Protein AF-A0A7S0SDY4-F1 (afdb_monomer_lite)

pLDDT: mean 87.52, std 12.76, range [27.95, 98.25]

Sequence (728 aa):
MPPPEVAQFAERPQSPGISLSPNRDQLLYNMRPPPYPFVSELARPELKLAGLRIDVTQNSRSRMSGNTGMALGPFPTTEEEINTWQNFMGIPEGASLNFLSWSNDGGSIAFTVRFAGPSVADADRAAPELWIADAVTRECRPLLPGRGLNTLFENYSWLDDDTIVVCVIPSGREEAPTRPPTPRGPRVQSNGGGNVAQARTYADLLKDSHDADLFEHFGASEFVTVNVKTGEVAPFAPAAAGTAEMHTRCDPSPDGQFIIMEALERPFSYAVPCGRFPKRVWVVNRAGETVRDVCSLPLADAIPIVNNSCRAGPRGVAWRPDRPAELYWTEAQDGGDPRVAAEPRDIVFTADLHAGALEGGSAAAGVPTFHTNLRFGGVSWGADGLGLLYESWYKTRTIKAYVVDTFGRADRPPRLLYDRNYEDSYDDPGSPLSRRMSDGTYRLAQVTGPLPKDGWVPAKAARGAPVVAGEEGNEAEKRETPGPVEWETGVTLILEGDGASDTGDRPFVDLLNLDTGATRRLWQCPGLGALERPGSIISDAGGAPITLDTLKILLSRETPSENPQYYSLELSGGGGELTPRRISDFPHPHPSLVDPPKEIIRYKRADGVDLNATLYLPPGYDLARDGPLPTLVWAYPREFNSAEAAGQLRDSPNRFTSISPMSPLVWLSRGYAVLEGPALPIIGNAAAGVEPNDSYVEQLVAGARAAVAAVVAKGVTDPRRGGVGGAS

Structure (mmCIF, N/CA/C/O backbone):
data_AF-A0A7S0SDY4-F1
#
_entry.id   AF-A0A7S0SDY4-F1
#
loop_
_atom_site.group_PDB
_atom_site.id
_atom_site.type_symbol
_atom_site.label_atom_id
_atom_site.label_alt_id
_atom_site.label_comp_id
_atom_site.label_asym_id
_atom_site.label_entity_id
_atom_site.label_seq_id
_atom_site.pdbx_PDB_ins_code
_atom_site.Cartn_x
_atom_site.Cartn_y
_atom_site.Cartn_z
_atom_site.occupancy
_atom_site.B_iso_or_equiv
_atom_site.auth_seq_id
_atom_site.auth_comp_id
_atom_site.auth_asym_id
_atom_site.auth_atom_id
_atom_site.pdbx_PDB_model_num
ATOM 1 N N . MET A 1 1 ? 33.285 -0.164 16.212 1.00 60.47 1 MET A N 1
ATOM 2 C CA . MET A 1 1 ? 32.531 0.809 15.396 1.00 60.47 1 MET A CA 1
ATOM 3 C C . MET A 1 1 ? 32.916 0.589 13.944 1.00 60.47 1 MET A C 1
ATOM 5 O O . MET A 1 1 ? 34.102 0.359 13.710 1.00 60.47 1 MET A O 1
ATOM 9 N N . PRO A 1 2 ? 31.968 0.576 12.995 1.00 69.19 2 PRO A N 1
ATOM 10 C CA . PRO A 1 2 ? 32.324 0.591 11.583 1.00 69.19 2 PRO A CA 1
ATOM 11 C C . PRO A 1 2 ? 33.150 1.854 11.273 1.00 69.19 2 PRO A C 1
ATOM 13 O O . PRO A 1 2 ? 32.940 2.885 11.914 1.00 69.19 2 PRO A O 1
ATOM 16 N N . PRO A 1 3 ? 34.098 1.786 10.327 1.00 79.25 3 PRO A N 1
ATOM 17 C CA . PRO A 1 3 ? 34.766 2.963 9.786 1.00 79.25 3 PRO A CA 1
ATOM 18 C C . PRO A 1 3 ? 33.783 4.084 9.390 1.00 79.25 3 PRO A C 1
ATOM 20 O O . PRO A 1 3 ? 32.685 3.762 8.912 1.00 79.25 3 PRO A O 1
ATOM 23 N N . PRO A 1 4 ? 34.141 5.373 9.580 1.00 79.62 4 PRO A N 1
ATOM 24 C CA . PRO A 1 4 ? 33.235 6.510 9.377 1.00 79.62 4 PRO A CA 1
ATOM 25 C C . PRO A 1 4 ? 32.548 6.530 8.008 1.00 79.62 4 PRO A C 1
ATOM 27 O O . PRO A 1 4 ? 31.361 6.841 7.911 1.00 79.62 4 PRO A O 1
ATOM 30 N N . GLU A 1 5 ? 33.259 6.114 6.958 1.00 77.12 5 GLU A N 1
ATOM 31 C CA . GLU A 1 5 ? 32.751 6.064 5.589 1.00 77.12 5 GLU A CA 1
ATOM 32 C C . GLU A 1 5 ? 31.628 5.036 5.380 1.00 77.12 5 GLU A C 1
ATOM 34 O O . GLU A 1 5 ? 30.921 5.111 4.378 1.00 77.12 5 GLU A O 1
ATOM 39 N N . VAL A 1 6 ? 31.430 4.106 6.321 1.00 78.69 6 VAL A N 1
ATOM 40 C CA . VAL A 1 6 ? 30.299 3.163 6.348 1.00 78.69 6 VAL A CA 1
ATOM 41 C C . VAL A 1 6 ? 29.269 3.543 7.415 1.00 78.69 6 VAL A C 1
ATOM 43 O O . VAL A 1 6 ? 28.071 3.402 7.173 1.00 78.69 6 VAL A O 1
ATOM 46 N N . ALA A 1 7 ? 29.705 4.063 8.569 1.00 80.12 7 ALA A N 1
ATOM 47 C CA . ALA A 1 7 ? 28.818 4.486 9.661 1.00 80.12 7 ALA A CA 1
ATOM 48 C C . ALA A 1 7 ? 27.768 5.516 9.202 1.00 80.12 7 ALA A C 1
ATOM 50 O O . ALA A 1 7 ? 26.595 5.420 9.564 1.00 80.12 7 ALA A O 1
ATOM 51 N N . GLN A 1 8 ? 28.164 6.432 8.310 1.00 78.88 8 GLN A N 1
ATOM 52 C CA . GLN A 1 8 ? 27.276 7.449 7.741 1.00 78.88 8 GLN A CA 1
ATOM 53 C C . GLN A 1 8 ? 26.000 6.879 7.093 1.00 78.88 8 GLN A C 1
ATOM 55 O O . GLN A 1 8 ? 24.968 7.541 7.114 1.00 78.88 8 GLN A O 1
ATOM 60 N N . PHE A 1 9 ? 26.015 5.651 6.554 1.00 79.06 9 PHE A N 1
ATOM 61 C CA . PHE A 1 9 ? 24.821 5.054 5.937 1.00 79.06 9 PHE A CA 1
ATOM 62 C C . PHE A 1 9 ? 23.781 4.606 6.960 1.00 79.06 9 PHE A C 1
ATOM 64 O O . PHE A 1 9 ? 22.606 4.522 6.611 1.00 79.06 9 PHE A O 1
ATOM 71 N N . ALA A 1 10 ? 24.203 4.338 8.197 1.00 78.38 10 ALA A N 1
ATOM 72 C CA . ALA A 1 10 ? 23.368 3.850 9.288 1.00 78.38 10 ALA A CA 1
ATOM 73 C C . ALA A 1 10 ? 22.781 4.970 10.159 1.00 78.38 10 ALA A C 1
ATOM 75 O O . ALA A 1 10 ? 21.674 4.817 10.667 1.00 78.38 10 ALA A O 1
ATOM 76 N N . GLU A 1 11 ? 23.510 6.074 10.335 1.00 77.56 11 GLU A N 1
ATOM 77 C CA . GLU A 1 11 ? 23.215 7.089 11.365 1.00 77.56 11 GLU A CA 1
ATOM 78 C C . GLU A 1 11 ? 22.563 8.366 10.815 1.00 77.56 11 GLU A C 1
ATOM 80 O O . GLU A 1 11 ? 22.058 9.192 11.573 1.00 77.56 11 GLU A O 1
ATOM 85 N N . ARG A 1 12 ? 22.570 8.545 9.495 1.00 76.06 12 ARG A N 1
ATOM 86 C CA . ARG A 1 12 ? 22.095 9.768 8.841 1.00 76.06 12 ARG A CA 1
ATOM 87 C C . ARG A 1 12 ? 20.591 10.036 9.023 1.00 76.06 12 ARG A C 1
ATOM 89 O O . ARG A 1 12 ? 19.792 9.093 9.042 1.00 76.06 12 ARG A O 1
ATOM 96 N N . PRO A 1 13 ? 20.189 11.318 9.013 1.00 73.94 13 PRO A N 1
ATOM 97 C CA . PRO A 1 13 ? 18.799 11.706 8.818 1.00 73.94 13 PRO A CA 1
ATOM 98 C C . PRO A 1 13 ? 18.284 11.245 7.450 1.00 73.94 13 PRO A C 1
ATOM 100 O O . PRO A 1 13 ? 19.002 11.300 6.450 1.00 73.94 13 PRO A O 1
ATOM 103 N N . GLN A 1 14 ? 17.030 10.809 7.403 1.00 85.06 14 GLN A N 1
ATOM 104 C CA . GLN A 1 14 ? 16.334 10.529 6.150 1.00 85.06 14 GLN A CA 1
ATOM 105 C C . GLN A 1 14 ? 15.485 11.727 5.732 1.00 85.06 14 GLN A C 1
ATOM 107 O O . GLN A 1 14 ? 14.967 12.450 6.585 1.00 85.06 14 GLN A O 1
ATOM 112 N N . SER A 1 15 ? 15.282 11.893 4.424 1.00 89.38 15 SER A N 1
ATOM 113 C CA . SER A 1 15 ? 14.293 12.842 3.915 1.00 89.38 15 SER A CA 1
ATOM 114 C C . SER A 1 15 ? 12.910 12.512 4.495 1.00 89.38 15 SER A C 1
ATOM 116 O O . SER A 1 15 ? 12.543 11.328 4.543 1.00 89.38 15 SER A O 1
ATOM 118 N N . PRO A 1 16 ? 12.133 13.516 4.934 1.00 92.62 16 PRO A N 1
ATOM 119 C CA . PRO A 1 16 ? 10.776 13.287 5.402 1.00 92.62 16 PRO A CA 1
ATOM 120 C C . PRO A 1 16 ? 9.918 12.596 4.336 1.00 92.62 16 PRO A C 1
ATOM 122 O O . PRO A 1 16 ? 10.051 12.849 3.137 1.00 92.62 16 PRO A O 1
ATOM 125 N N . GLY A 1 17 ? 9.003 11.729 4.768 1.00 92.44 17 GLY A N 1
ATOM 126 C CA . GLY A 1 17 ? 7.882 11.344 3.907 1.00 92.44 17 GLY A CA 1
ATOM 127 C C . GLY A 1 17 ? 6.873 12.487 3.844 1.00 92.44 17 GLY A C 1
ATOM 128 O O . GLY A 1 17 ? 6.728 13.191 4.837 1.00 92.44 17 GLY A O 1
ATOM 129 N N . ILE A 1 18 ? 6.151 12.652 2.736 1.00 93.25 18 ILE A N 1
ATOM 130 C CA . ILE A 1 18 ? 5.037 13.608 2.670 1.00 93.25 18 ILE A CA 1
ATOM 131 C C . ILE A 1 18 ? 3.706 12.881 2.490 1.00 93.25 18 ILE A C 1
ATOM 133 O O . ILE A 1 18 ? 3.651 11.798 1.908 1.00 93.25 18 ILE A O 1
ATOM 137 N N . SER A 1 19 ? 2.632 13.494 2.971 1.00 92.94 19 SER A N 1
ATOM 138 C CA . SER A 1 19 ? 1.255 13.129 2.639 1.00 92.94 19 SER A CA 1
ATOM 139 C C . SER A 1 19 ? 0.414 14.395 2.491 1.00 92.94 19 SER A C 1
ATOM 141 O O . SER A 1 19 ? 0.679 15.395 3.156 1.00 92.94 19 SER A O 1
ATOM 143 N N . LEU A 1 20 ? -0.565 14.368 1.588 1.00 94.25 20 LEU A N 1
ATOM 144 C CA . LEU A 1 20 ? -1.458 15.499 1.324 1.00 94.25 20 LEU A CA 1
ATOM 145 C C . LEU A 1 20 ? -2.584 15.533 2.363 1.00 94.25 20 LEU A C 1
ATOM 147 O O . LEU A 1 20 ? -3.136 14.478 2.688 1.00 94.25 20 LEU A O 1
ATOM 151 N N . SER A 1 21 ? -2.968 16.727 2.819 1.00 95.56 21 SER A N 1
ATOM 152 C CA . SER A 1 21 ? -4.230 16.913 3.544 1.00 95.56 21 SER A CA 1
ATOM 153 C C . SER A 1 21 ? -5.426 16.476 2.677 1.00 95.56 21 SER A C 1
ATOM 155 O O . SER A 1 21 ? -5.332 16.471 1.442 1.00 95.56 21 SER A O 1
ATOM 157 N N . PRO A 1 22 ? -6.578 16.137 3.280 1.00 94.69 22 PRO A N 1
ATOM 158 C CA . PRO A 1 22 ? -7.831 15.889 2.560 1.00 94.69 22 PRO A CA 1
ATOM 159 C C . PRO A 1 22 ? -8.222 16.984 1.556 1.00 94.69 22 PRO A C 1
ATOM 161 O O . PRO A 1 22 ? -8.728 16.678 0.476 1.00 94.69 22 PRO A O 1
ATOM 164 N N . ASN A 1 23 ? -7.926 18.244 1.886 1.00 93.06 23 ASN A N 1
ATOM 165 C CA . ASN A 1 23 ? -8.220 19.417 1.059 1.00 93.06 23 ASN A CA 1
ATOM 166 C C . ASN A 1 23 ? -7.098 19.773 0.070 1.00 93.06 23 ASN A C 1
ATOM 168 O O . ASN A 1 23 ? -7.252 20.712 -0.705 1.00 93.06 23 ASN A O 1
ATOM 172 N N . ARG A 1 24 ? -5.995 19.008 0.053 1.00 94.12 24 ARG A N 1
ATOM 173 C CA . ARG A 1 24 ? -4.861 19.154 -0.885 1.00 94.12 24 ARG A CA 1
ATOM 174 C C . ARG A 1 24 ? -4.132 20.502 -0.804 1.00 94.12 24 ARG A C 1
ATOM 176 O O . ARG A 1 24 ? -3.393 20.866 -1.712 1.00 94.12 24 ARG A O 1
ATOM 183 N N . ASP A 1 25 ? -4.314 21.212 0.299 1.00 93.62 25 ASP A N 1
ATOM 184 C CA . ASP A 1 25 ? -3.786 22.548 0.581 1.00 93.62 25 ASP A CA 1
ATOM 185 C C . ASP A 1 25 ? -2.602 22.539 1.559 1.00 93.62 25 ASP A C 1
ATOM 187 O O . ASP A 1 25 ? -1.949 23.564 1.757 1.00 93.62 25 ASP A O 1
ATOM 191 N N . GLN A 1 26 ? -2.303 21.388 2.167 1.00 95.56 26 GLN A N 1
ATOM 192 C CA . GLN A 1 26 ? -1.245 21.219 3.159 1.00 95.56 26 GLN A CA 1
ATOM 193 C C . GLN A 1 26 ? -0.469 19.914 2.943 1.00 95.56 26 GLN A C 1
ATOM 195 O O . GLN A 1 26 ? -0.990 18.921 2.422 1.00 95.56 26 GLN A O 1
ATOM 200 N N . LEU A 1 27 ? 0.789 19.920 3.385 1.00 96.75 27 LEU A N 1
ATOM 201 C CA . LEU A 1 27 ? 1.692 18.774 3.395 1.00 96.75 27 LEU A CA 1
ATOM 202 C C . LEU A 1 27 ? 2.013 18.369 4.832 1.00 96.75 27 LEU A C 1
ATOM 204 O O . LEU A 1 27 ? 2.574 19.157 5.596 1.00 96.75 27 LEU A O 1
ATOM 208 N N . LEU A 1 28 ? 1.707 17.117 5.172 1.00 97.44 28 LEU A N 1
ATOM 209 C CA . LEU A 1 28 ? 2.173 16.458 6.389 1.00 97.44 28 LEU A CA 1
ATOM 210 C C . LEU A 1 28 ? 3.513 15.790 6.136 1.00 97.44 28 LEU A C 1
ATOM 212 O O . LEU A 1 28 ? 3.605 14.826 5.374 1.00 97.44 28 LEU A O 1
ATOM 216 N N . TYR A 1 29 ? 4.531 16.308 6.814 1.00 96.94 29 TYR A N 1
ATOM 217 C CA . TYR A 1 29 ? 5.893 15.812 6.798 1.00 96.94 29 TYR A CA 1
ATOM 218 C C . TYR A 1 29 ? 6.089 14.808 7.933 1.00 96.94 29 TYR A C 1
ATOM 220 O O . TYR A 1 29 ? 6.021 15.146 9.114 1.00 96.94 29 TYR A O 1
ATOM 228 N N . ASN A 1 30 ? 6.385 13.573 7.558 1.00 95.31 30 ASN A N 1
ATOM 229 C CA . ASN A 1 30 ? 6.659 12.454 8.443 1.00 95.31 30 ASN A CA 1
ATOM 230 C C . ASN A 1 30 ? 8.170 12.332 8.641 1.00 95.31 30 ASN A C 1
ATOM 232 O O . ASN A 1 30 ? 8.881 11.907 7.723 1.00 95.31 30 ASN A O 1
ATOM 236 N N . MET A 1 31 ? 8.665 12.710 9.822 1.00 93.62 31 MET A N 1
ATOM 237 C CA . MET A 1 31 ? 10.098 12.671 10.126 1.00 93.62 31 MET A CA 1
ATOM 238 C C . MET A 1 31 ? 10.530 11.227 10.336 1.00 93.62 31 MET A C 1
ATOM 240 O O . MET A 1 31 ? 10.043 10.543 11.234 1.00 93.62 31 MET A O 1
ATOM 244 N N . ARG A 1 32 ? 11.427 10.739 9.484 1.00 90.06 32 ARG A N 1
ATOM 245 C CA . ARG A 1 32 ? 11.830 9.333 9.477 1.00 90.06 32 ARG A CA 1
ATOM 246 C C . ARG A 1 32 ? 13.048 9.102 10.379 1.00 90.06 32 ARG A C 1
ATOM 248 O O . ARG A 1 32 ? 13.948 9.943 10.412 1.00 90.06 32 ARG A O 1
ATOM 255 N N . PRO A 1 33 ? 13.115 7.959 11.080 1.00 86.19 33 PRO A N 1
ATOM 256 C CA . PRO A 1 33 ? 14.276 7.591 11.875 1.00 86.19 33 PRO A CA 1
ATOM 257 C C . PRO A 1 33 ? 15.467 7.250 10.965 1.00 86.19 33 PRO A C 1
ATOM 259 O O . PRO A 1 33 ? 15.298 7.044 9.755 1.00 86.19 33 PRO A O 1
ATOM 262 N N . PRO A 1 34 ? 16.675 7.113 11.533 1.00 82.38 34 PRO A N 1
ATOM 263 C CA . PRO A 1 34 ? 17.796 6.508 10.828 1.00 82.38 34 PRO A CA 1
ATOM 264 C C . PRO A 1 34 ? 17.435 5.118 10.261 1.00 82.38 34 PRO A C 1
ATOM 266 O O . PRO A 1 34 ? 16.553 4.435 10.788 1.00 82.38 34 PRO A O 1
ATOM 269 N N . PRO A 1 35 ? 18.083 4.677 9.171 1.00 78.62 35 PRO A N 1
ATOM 270 C CA . PRO A 1 35 ? 17.687 3.488 8.408 1.00 78.62 35 PRO A CA 1
ATOM 271 C C . PRO A 1 35 ? 17.843 2.135 9.121 1.00 78.62 35 PRO A C 1
ATOM 273 O O . PRO A 1 35 ? 17.426 1.125 8.554 1.00 78.62 35 PRO A O 1
ATOM 276 N N . TYR A 1 36 ? 18.397 2.082 10.337 1.00 76.38 36 TYR A N 1
ATOM 277 C CA . TYR A 1 36 ? 18.420 0.858 11.139 1.00 76.38 36 TYR A CA 1
ATOM 278 C C . TYR A 1 36 ? 17.582 0.962 12.411 1.00 76.38 36 TYR A C 1
ATOM 280 O O . TYR A 1 36 ? 17.670 1.964 13.124 1.00 76.38 36 TYR A O 1
ATOM 288 N N . PRO A 1 37 ? 16.854 -0.114 12.770 1.00 73.50 37 PRO A N 1
ATOM 289 C CA . PRO A 1 37 ? 16.365 -0.250 14.128 1.00 73.50 37 PRO A CA 1
ATOM 290 C C . PRO A 1 37 ? 17.557 -0.358 15.082 1.00 73.50 37 PRO A C 1
ATOM 292 O O . PRO A 1 37 ? 18.602 -0.924 14.747 1.00 73.50 37 PRO A O 1
ATOM 295 N N . PHE A 1 38 ? 17.399 0.157 16.296 1.00 76.88 38 PHE A N 1
ATOM 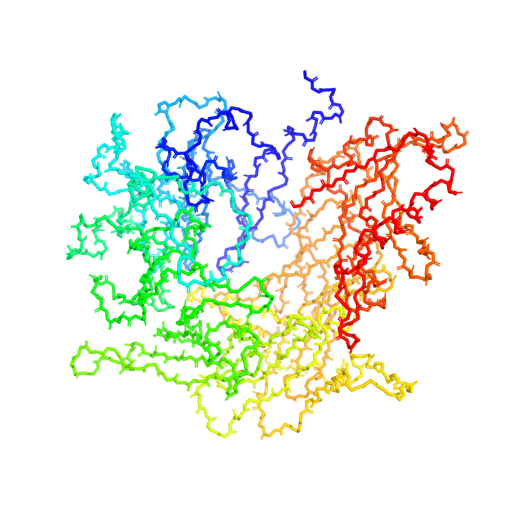296 C CA . PHE A 1 38 ? 18.451 0.065 17.297 1.00 76.88 38 PHE A CA 1
ATOM 297 C C . PHE A 1 38 ? 18.747 -1.401 17.643 1.00 76.88 38 PHE A C 1
ATOM 299 O O . PHE A 1 38 ? 17.832 -2.213 17.784 1.00 76.88 38 PHE A O 1
ATOM 306 N N . VAL A 1 39 ? 20.025 -1.747 17.842 1.00 82.25 39 VAL A N 1
ATOM 307 C CA . VAL A 1 39 ? 20.428 -3.098 18.291 1.00 82.25 39 VAL A CA 1
ATOM 308 C C . VAL A 1 39 ? 19.744 -3.461 19.612 1.00 82.25 39 VAL A C 1
ATOM 310 O O . VAL A 1 39 ? 19.390 -4.619 19.815 1.00 82.25 39 VAL A O 1
ATOM 313 N N . SER A 1 40 ? 19.495 -2.466 20.470 1.00 82.00 40 SER A N 1
ATOM 314 C CA . SER A 1 40 ? 18.707 -2.629 21.692 1.00 82.00 40 SER A CA 1
ATOM 315 C C . SER A 1 40 ? 17.309 -3.177 21.416 1.00 82.00 40 SER A C 1
ATOM 317 O O . SER A 1 40 ? 16.861 -4.014 22.183 1.00 82.00 40 SER A O 1
ATOM 319 N N . GLU A 1 41 ? 16.650 -2.771 20.322 1.00 83.56 41 GLU A N 1
ATOM 320 C CA . GLU A 1 41 ? 15.345 -3.316 19.923 1.00 83.56 41 GLU A CA 1
ATOM 321 C C . GLU A 1 41 ? 15.473 -4.748 19.408 1.00 83.56 41 GLU A C 1
ATOM 323 O O . GLU A 1 41 ? 14.688 -5.610 19.782 1.00 83.56 41 GLU A O 1
ATOM 328 N N . LEU A 1 42 ? 16.490 -5.028 18.587 1.00 85.12 42 LEU A N 1
ATOM 329 C CA . LEU A 1 42 ? 16.711 -6.365 18.022 1.00 85.12 42 LEU A CA 1
ATOM 330 C C . LEU A 1 42 ? 17.064 -7.418 19.082 1.00 85.12 42 LEU A C 1
ATOM 332 O O . LEU A 1 42 ? 16.814 -8.603 18.867 1.00 85.12 42 LEU A O 1
ATOM 336 N N . ALA A 1 43 ? 17.670 -6.998 20.193 1.00 87.38 43 ALA A N 1
ATOM 337 C CA . ALA A 1 43 ? 18.049 -7.868 21.300 1.00 87.38 43 ALA A CA 1
ATOM 338 C C . ALA A 1 43 ? 16.903 -8.134 22.291 1.00 87.38 43 ALA A C 1
ATOM 340 O O . ALA A 1 43 ? 17.051 -9.009 23.149 1.00 87.38 43 ALA A O 1
ATOM 341 N N . ARG A 1 44 ? 15.780 -7.399 22.206 1.00 86.38 44 ARG A N 1
ATOM 342 C CA . ARG A 1 44 ? 14.649 -7.613 23.118 1.00 86.38 44 ARG A CA 1
ATOM 343 C C . ARG A 1 44 ? 14.063 -9.014 22.913 1.00 86.38 44 ARG A C 1
ATOM 345 O O . ARG A 1 44 ? 13.976 -9.486 21.775 1.00 86.38 44 ARG A O 1
ATOM 352 N N . PRO A 1 45 ? 13.634 -9.688 23.993 1.00 89.62 45 PRO A N 1
ATOM 353 C CA . PRO A 1 45 ? 12.879 -10.924 23.872 1.00 89.62 45 PRO A CA 1
ATOM 354 C C . PRO A 1 45 ? 11.619 -10.698 23.031 1.00 89.62 45 PRO A C 1
ATOM 356 O O . PRO A 1 45 ? 10.817 -9.818 23.329 1.00 89.62 45 PRO A O 1
ATOM 359 N N . GLU A 1 46 ? 11.436 -11.511 21.995 1.00 93.50 46 GLU A N 1
ATOM 360 C CA . GLU A 1 46 ? 10.223 -11.515 21.179 1.00 93.50 46 GLU A CA 1
ATOM 361 C C . GLU A 1 46 ? 9.483 -12.839 21.360 1.00 93.50 46 GLU A C 1
ATOM 363 O O . GLU A 1 46 ? 10.075 -13.924 21.310 1.00 93.50 46 GLU A O 1
ATOM 368 N N . LEU A 1 47 ? 8.171 -12.754 21.557 1.00 95.94 47 LEU A N 1
ATOM 369 C CA . LEU A 1 47 ? 7.307 -13.920 21.617 1.00 95.94 47 LEU A CA 1
ATOM 370 C C . LEU A 1 47 ? 6.872 -14.290 20.191 1.00 95.94 47 LEU A C 1
ATOM 372 O O . LEU A 1 47 ? 6.333 -13.464 19.457 1.00 95.94 47 LEU A O 1
ATOM 376 N N . LYS A 1 48 ? 7.160 -15.527 19.780 1.00 97.00 48 LYS A N 1
ATOM 377 C CA . LYS A 1 48 ? 6.977 -16.027 18.409 1.00 97.00 48 LYS A CA 1
ATOM 378 C C . LYS A 1 48 ? 5.787 -16.969 18.350 1.00 97.00 48 LYS A C 1
ATOM 380 O O . LYS A 1 48 ? 5.909 -18.100 18.815 1.00 97.00 48 LYS A O 1
ATOM 385 N N . LEU A 1 49 ? 4.660 -16.499 17.825 1.00 97.44 49 LEU A N 1
ATOM 386 C CA . LEU A 1 49 ? 3.386 -17.217 17.874 1.00 97.44 49 LEU A CA 1
ATOM 387 C C . LEU A 1 49 ? 2.621 -17.075 16.562 1.00 97.44 49 LEU A C 1
ATOM 389 O O . LEU A 1 49 ? 2.397 -15.962 16.096 1.00 97.44 49 LEU A O 1
ATOM 393 N N . ALA A 1 50 ? 2.183 -18.200 15.993 1.00 96.38 50 ALA A N 1
ATOM 394 C CA . ALA A 1 50 ? 1.338 -18.259 14.796 1.00 96.38 50 ALA A CA 1
ATOM 395 C C . ALA A 1 50 ? 1.848 -17.424 13.595 1.00 96.38 50 ALA A C 1
ATOM 397 O O . ALA A 1 50 ? 1.056 -16.884 12.822 1.00 96.38 50 ALA A O 1
ATOM 398 N N . GLY A 1 51 ? 3.167 -17.321 13.420 1.00 95.44 51 GLY A N 1
ATOM 399 C CA . GLY A 1 51 ? 3.808 -16.510 12.378 1.00 95.44 51 GLY A CA 1
ATOM 400 C C . GLY A 1 51 ? 4.003 -15.034 12.748 1.00 95.44 51 GLY A C 1
ATOM 401 O O . GLY A 1 51 ? 4.425 -14.246 11.903 1.00 95.44 51 GLY A O 1
ATOM 402 N N . LEU A 1 52 ? 3.705 -14.638 13.988 1.00 96.00 52 LEU A N 1
ATOM 403 C CA . LEU A 1 52 ? 3.892 -13.283 14.509 1.00 96.00 52 LEU A CA 1
ATOM 404 C C . LEU A 1 52 ? 5.086 -13.215 15.459 1.00 96.00 52 LEU A C 1
ATOM 406 O O . LEU A 1 52 ? 5.420 -14.189 16.132 1.00 96.00 52 LEU A O 1
ATOM 410 N N . ARG A 1 53 ? 5.691 -12.027 15.547 1.00 96.00 53 ARG A N 1
ATOM 411 C CA . ARG A 1 53 ? 6.699 -11.670 16.550 1.00 96.00 53 ARG A CA 1
ATOM 412 C C . ARG A 1 53 ? 6.151 -10.520 17.387 1.00 96.00 53 ARG A C 1
ATOM 414 O O . ARG A 1 53 ? 5.837 -9.463 16.837 1.00 96.00 53 ARG A O 1
ATOM 421 N N . ILE A 1 54 ? 5.974 -10.768 18.678 1.00 96.38 54 ILE A N 1
ATOM 422 C CA . ILE A 1 54 ? 5.220 -9.926 19.609 1.00 96.38 54 ILE A CA 1
ATOM 423 C C . ILE A 1 54 ? 6.182 -9.356 20.654 1.00 96.38 54 ILE A C 1
ATOM 425 O O . ILE A 1 54 ? 6.947 -10.112 21.259 1.00 96.38 54 ILE A O 1
ATOM 429 N N . ASP A 1 55 ? 6.130 -8.040 20.869 1.00 94.19 55 ASP A N 1
ATOM 430 C CA . ASP A 1 55 ? 6.668 -7.413 22.080 1.00 94.19 55 ASP A CA 1
ATOM 431 C C . ASP A 1 55 ? 5.574 -7.472 23.151 1.00 94.19 55 ASP A C 1
ATOM 433 O O . ASP A 1 55 ? 4.525 -6.837 23.028 1.00 94.19 55 ASP A O 1
ATOM 437 N N . VAL A 1 56 ? 5.798 -8.289 24.180 1.00 92.94 56 VAL A N 1
ATOM 438 C CA . VAL A 1 56 ? 4.814 -8.525 25.248 1.00 92.94 56 VAL A CA 1
ATOM 439 C C . VAL A 1 56 ? 4.670 -7.333 26.192 1.00 92.94 56 VAL A C 1
ATOM 441 O O . VAL A 1 56 ? 3.629 -7.194 26.826 1.00 92.94 56 VAL A O 1
ATOM 444 N N . THR A 1 57 ? 5.685 -6.470 26.281 1.00 91.38 57 THR A N 1
ATOM 445 C CA . THR A 1 57 ? 5.644 -5.253 27.098 1.00 91.38 57 THR A CA 1
ATOM 446 C C . THR A 1 57 ? 4.776 -4.197 26.414 1.00 91.38 57 THR A C 1
ATOM 448 O O . THR A 1 57 ? 3.953 -3.556 27.061 1.00 91.38 57 THR A O 1
ATOM 451 N N . GLN A 1 58 ? 4.908 -4.060 25.091 1.00 92.81 58 GLN A N 1
ATOM 452 C CA . GLN A 1 58 ? 4.156 -3.076 24.306 1.00 92.81 58 GLN A CA 1
ATOM 453 C C . GLN A 1 58 ? 2.869 -3.626 23.673 1.00 92.81 58 GLN A C 1
ATOM 455 O O . GLN A 1 58 ? 2.149 -2.884 23.015 1.00 92.81 58 GLN A O 1
ATOM 460 N N . ASN A 1 59 ? 2.560 -4.914 23.822 1.00 94.75 59 ASN A N 1
ATOM 461 C CA . ASN A 1 59 ? 1.394 -5.550 23.197 1.00 94.75 59 ASN A CA 1
ATOM 462 C C . ASN A 1 59 ? 1.239 -5.215 21.695 1.00 94.75 59 ASN A C 1
ATOM 464 O O . ASN A 1 59 ? 0.152 -4.903 21.199 1.00 94.75 59 ASN A O 1
ATOM 468 N N . SER A 1 60 ? 2.365 -5.229 20.986 1.00 94.69 60 SER A N 1
ATOM 469 C CA . SER A 1 60 ? 2.499 -4.791 19.597 1.00 94.69 60 SER A CA 1
ATOM 470 C C . SER A 1 60 ? 3.452 -5.715 18.837 1.00 94.69 60 SER A C 1
ATOM 472 O O . SER A 1 60 ? 3.990 -6.690 19.379 1.00 94.69 60 SER A O 1
ATOM 474 N N . ARG A 1 61 ? 3.659 -5.455 17.543 1.00 93.62 61 ARG A N 1
ATOM 475 C CA . ARG A 1 61 ? 4.673 -6.180 16.769 1.00 93.62 61 ARG A CA 1
ATOM 476 C C . ARG A 1 61 ? 6.060 -5.811 17.293 1.00 93.62 61 ARG A C 1
ATOM 478 O O . ARG A 1 61 ? 6.387 -4.635 17.382 1.00 93.62 61 ARG A O 1
ATOM 485 N N . SER A 1 62 ? 6.917 -6.804 17.535 1.00 90.94 62 SER A N 1
ATOM 486 C CA . SER A 1 62 ? 8.286 -6.549 18.026 1.00 90.94 62 SER A CA 1
ATOM 487 C C . SER A 1 62 ? 9.151 -5.767 17.034 1.00 90.94 62 SER A C 1
ATOM 489 O O . SER A 1 62 ? 10.185 -5.210 17.392 1.00 90.94 62 SER A O 1
ATOM 491 N N . ARG A 1 63 ? 8.744 -5.731 15.760 1.00 86.31 63 ARG A N 1
ATOM 492 C CA . ARG A 1 63 ? 9.458 -5.055 14.677 1.00 86.31 63 ARG A CA 1
ATOM 493 C C . ARG A 1 63 ? 8.517 -4.085 13.986 1.00 86.31 63 ARG A C 1
ATOM 495 O O . ARG A 1 63 ? 7.768 -4.470 13.093 1.00 86.31 63 ARG A O 1
ATOM 502 N N . MET A 1 64 ? 8.575 -2.829 14.409 1.00 85.62 64 MET A N 1
ATOM 503 C CA . MET A 1 64 ? 7.820 -1.723 13.825 1.00 85.62 64 MET A CA 1
ATOM 504 C C . MET A 1 64 ? 8.775 -0.573 13.517 1.00 85.62 64 MET A C 1
ATOM 506 O O . MET A 1 64 ? 9.511 -0.118 14.394 1.00 85.62 64 MET A O 1
ATOM 510 N N . SER A 1 65 ? 8.752 -0.077 12.281 1.00 83.62 65 SER A N 1
ATOM 511 C CA . SER A 1 65 ? 9.243 1.272 11.986 1.00 83.62 65 SER A CA 1
ATOM 512 C C . SER A 1 65 ? 8.241 2.290 12.519 1.00 83.62 65 SER A C 1
ATOM 514 O O . SER A 1 65 ? 7.062 1.974 12.616 1.00 83.62 65 SER A O 1
ATOM 516 N N . GLY A 1 66 ? 8.665 3.510 12.814 1.00 89.69 66 GLY A N 1
ATOM 517 C CA . GLY A 1 66 ? 7.771 4.622 13.144 1.00 89.69 66 GLY A CA 1
ATOM 518 C C . GLY A 1 66 ? 8.477 5.942 12.877 1.00 89.69 66 GLY A C 1
ATOM 519 O O . GLY A 1 66 ? 9.688 5.945 12.675 1.00 89.69 66 GLY A O 1
ATOM 520 N N . ASN A 1 67 ? 7.738 7.042 12.850 1.00 93.56 67 ASN A N 1
ATOM 521 C CA . ASN A 1 67 ? 8.292 8.378 12.652 1.00 93.56 67 ASN A CA 1
ATOM 522 C C . ASN A 1 67 ? 8.855 8.922 13.973 1.00 93.56 67 ASN A C 1
ATOM 524 O O . ASN A 1 67 ? 8.352 8.592 15.042 1.00 93.56 67 ASN A O 1
ATOM 528 N N . THR A 1 68 ? 9.890 9.753 13.913 1.00 92.06 68 THR A N 1
ATOM 529 C CA . THR A 1 68 ? 10.484 10.434 15.081 1.00 92.06 68 THR A CA 1
ATOM 530 C C . THR A 1 68 ? 9.801 11.762 15.401 1.00 92.06 68 THR A C 1
ATOM 532 O O . THR A 1 68 ? 10.090 12.387 16.415 1.00 92.06 68 THR A O 1
ATOM 535 N N . GLY A 1 69 ? 8.910 12.212 14.522 1.00 94.69 69 GLY A N 1
ATOM 536 C CA . GLY A 1 69 ? 8.220 13.486 14.617 1.00 94.69 69 GLY A CA 1
ATOM 537 C C . GLY A 1 69 ? 7.310 13.702 13.416 1.00 94.69 69 GLY A C 1
ATOM 538 O O . GLY A 1 69 ? 7.336 12.939 12.444 1.00 94.69 69 GLY A O 1
ATOM 539 N N . MET A 1 70 ? 6.522 14.767 13.475 1.00 97.00 70 MET A N 1
ATOM 540 C CA . MET A 1 70 ? 5.717 15.227 12.352 1.00 97.00 70 MET A CA 1
ATOM 541 C C . MET A 1 70 ? 5.673 16.754 12.306 1.00 97.00 70 MET A C 1
ATOM 543 O O . MET A 1 70 ? 5.799 17.423 13.335 1.00 97.00 70 MET A O 1
ATOM 547 N N . ALA A 1 71 ? 5.488 17.295 11.109 1.00 97.69 71 ALA A N 1
ATOM 548 C CA . ALA A 1 71 ? 5.336 18.724 10.870 1.00 97.69 71 ALA A CA 1
ATOM 549 C C . ALA A 1 71 ? 4.294 18.974 9.781 1.00 97.69 71 ALA A C 1
ATOM 551 O O . ALA A 1 71 ? 4.093 18.122 8.917 1.00 97.69 71 ALA A O 1
ATOM 552 N N . LEU A 1 72 ? 3.655 20.143 9.798 1.00 98.19 72 LEU A N 1
ATOM 553 C CA . LEU A 1 72 ? 2.727 20.549 8.745 1.00 98.19 72 LEU A CA 1
ATOM 554 C C . LEU A 1 72 ? 3.190 21.841 8.079 1.00 98.19 72 LEU A C 1
ATOM 556 O O . LEU A 1 72 ? 3.569 22.798 8.756 1.00 98.19 72 LEU A O 1
ATOM 560 N N . GLY A 1 73 ? 3.137 21.861 6.752 1.00 97.00 73 GLY A N 1
ATOM 561 C CA . GLY A 1 73 ? 3.393 23.039 5.928 1.00 97.00 73 GLY A CA 1
ATOM 562 C C . GLY A 1 73 ? 2.278 23.268 4.911 1.00 97.00 73 GLY A C 1
ATOM 563 O O . GLY A 1 73 ? 1.470 22.362 4.682 1.00 97.00 73 GLY A O 1
ATOM 564 N N . PRO A 1 74 ? 2.211 24.458 4.295 1.00 96.25 74 PRO A N 1
ATOM 565 C CA . PRO A 1 74 ? 1.325 24.677 3.160 1.00 96.25 74 PRO A CA 1
ATOM 566 C C . PRO A 1 74 ? 1.724 23.767 1.994 1.00 96.25 74 PRO A C 1
ATOM 568 O O . PRO A 1 74 ? 2.880 23.352 1.878 1.00 96.25 74 PRO A O 1
ATOM 571 N N . PHE A 1 75 ? 0.777 23.479 1.106 1.00 94.88 75 PHE A N 1
ATOM 572 C CA . PHE A 1 75 ? 1.112 23.021 -0.233 1.00 94.88 75 PHE A CA 1
ATOM 573 C C . PHE A 1 75 ? 1.804 24.187 -0.959 1.00 94.88 75 PHE A C 1
ATOM 575 O O . PHE A 1 75 ? 1.153 25.207 -1.190 1.00 94.88 75 PHE A O 1
ATOM 582 N N . PRO A 1 76 ? 3.102 24.091 -1.302 1.00 94.44 76 PRO A N 1
ATOM 583 C CA . PRO A 1 76 ? 3.849 25.232 -1.810 1.00 94.44 76 PRO A CA 1
ATOM 584 C C . PRO A 1 76 ? 3.252 25.747 -3.115 1.00 94.44 76 PRO A C 1
ATOM 586 O O . PRO A 1 76 ? 3.098 24.991 -4.073 1.00 94.44 76 PRO A O 1
ATOM 589 N N . THR A 1 77 ? 3.006 27.047 -3.196 1.00 90.81 77 THR A N 1
ATOM 590 C CA . THR A 1 77 ? 2.584 27.817 -4.380 1.00 90.81 77 THR A CA 1
ATOM 591 C C . THR A 1 77 ? 3.671 28.781 -4.870 1.00 90.81 77 THR A C 1
ATOM 593 O O . THR A 1 77 ? 3.693 29.142 -6.048 1.00 90.81 77 THR A O 1
ATOM 596 N N . THR A 1 78 ? 4.660 29.075 -4.022 1.00 91.25 78 THR A N 1
ATOM 597 C CA . THR A 1 78 ? 5.887 29.818 -4.353 1.00 91.25 78 THR A CA 1
ATOM 598 C C . THR A 1 78 ? 7.141 28.994 -4.028 1.00 91.25 78 THR A C 1
ATOM 600 O O . THR A 1 78 ? 7.047 27.942 -3.397 1.00 91.25 78 THR A O 1
ATOM 603 N N . GLU A 1 79 ? 8.321 29.431 -4.484 1.00 91.75 79 GLU A N 1
ATOM 604 C CA . GLU A 1 79 ? 9.595 28.795 -4.094 1.00 91.75 79 GLU A CA 1
ATOM 605 C C . GLU A 1 79 ? 9.923 29.017 -2.611 1.00 91.75 79 GLU A C 1
ATOM 607 O O . GLU A 1 79 ? 10.480 28.130 -1.973 1.00 91.75 79 GLU A O 1
ATOM 612 N N . GLU A 1 80 ? 9.532 30.164 -2.046 1.00 93.19 80 GLU A N 1
ATOM 613 C CA . GLU A 1 80 ? 9.765 30.508 -0.636 1.00 93.19 80 GLU A CA 1
ATOM 614 C C . GLU A 1 80 ? 9.018 29.579 0.330 1.00 93.19 80 GLU A C 1
ATOM 616 O O . GLU A 1 80 ? 9.448 29.403 1.465 1.00 93.19 80 GLU A O 1
ATOM 621 N N . GLU A 1 81 ? 7.920 28.963 -0.118 1.00 95.00 81 GLU A N 1
ATOM 622 C CA . GLU A 1 81 ? 7.123 28.017 0.668 1.00 95.00 81 GLU A CA 1
ATOM 623 C C . GLU A 1 81 ? 7.690 26.586 0.651 1.00 95.00 81 GLU A C 1
ATOM 625 O O . GLU A 1 81 ? 7.288 25.755 1.473 1.00 95.00 81 GLU A O 1
ATOM 630 N N . ILE A 1 82 ? 8.626 26.268 -0.250 1.00 95.56 82 ILE A N 1
ATOM 631 C CA . ILE A 1 82 ? 9.217 24.927 -0.340 1.00 95.56 82 ILE A CA 1
ATOM 632 C C . ILE A 1 82 ? 9.964 24.609 0.957 1.00 95.56 82 ILE A C 1
ATOM 634 O O . ILE A 1 82 ? 10.779 25.392 1.439 1.00 95.56 82 ILE A O 1
ATOM 638 N N . ASN A 1 83 ? 9.687 23.429 1.518 1.00 93.00 83 ASN A N 1
ATOM 639 C CA . ASN A 1 83 ? 10.197 22.982 2.816 1.00 93.00 83 ASN A CA 1
ATOM 640 C C . ASN A 1 83 ? 9.883 23.920 3.998 1.00 93.00 83 ASN A C 1
ATOM 642 O O . ASN A 1 83 ? 10.550 23.860 5.033 1.00 93.00 83 ASN A O 1
ATOM 646 N N . THR A 1 84 ? 8.872 24.778 3.879 1.00 94.81 84 THR A N 1
ATOM 647 C CA . THR A 1 84 ? 8.366 25.522 5.033 1.00 94.81 84 THR A CA 1
ATOM 648 C C . THR A 1 84 ? 7.366 24.658 5.788 1.00 94.81 84 THR A C 1
ATOM 650 O O . THR A 1 84 ? 6.364 24.201 5.241 1.00 94.81 84 THR A O 1
ATOM 653 N N . TRP A 1 85 ? 7.648 24.384 7.058 1.00 95.88 85 TRP A N 1
ATOM 654 C CA . TRP A 1 85 ? 6.752 23.629 7.927 1.00 95.88 85 TRP A CA 1
ATOM 655 C C . TRP A 1 85 ? 6.896 24.057 9.380 1.00 95.88 85 TRP A C 1
ATOM 657 O O . TRP A 1 85 ? 7.914 24.607 9.802 1.00 95.88 85 TRP A O 1
ATOM 667 N N . GLN A 1 86 ? 5.863 23.764 10.159 1.00 97.06 86 GLN A N 1
ATOM 668 C CA . GLN A 1 86 ? 5.849 23.929 11.603 1.00 97.06 86 GLN A CA 1
ATOM 669 C C . GLN A 1 86 ? 5.725 22.556 12.250 1.00 97.06 86 GLN A C 1
ATOM 671 O O . GLN A 1 86 ? 4.847 21.767 11.893 1.00 97.06 86 GLN A O 1
ATOM 676 N N . ASN A 1 87 ? 6.621 22.269 13.191 1.00 97.25 87 ASN A N 1
ATOM 677 C CA . ASN A 1 87 ? 6.562 21.037 13.965 1.00 97.25 87 ASN A CA 1
ATOM 678 C C . ASN A 1 87 ? 5.308 21.032 14.837 1.00 97.25 87 ASN A C 1
ATOM 680 O O . ASN A 1 87 ? 4.897 22.070 15.356 1.00 97.25 87 ASN A O 1
ATOM 684 N N . PHE A 1 88 ? 4.738 19.848 15.026 1.00 98.00 88 PHE A N 1
ATOM 685 C CA . PHE A 1 88 ? 3.732 19.665 16.059 1.00 98.00 88 PHE A CA 1
ATOM 686 C C . PHE A 1 88 ? 4.374 19.696 17.452 1.00 98.00 88 PHE A C 1
ATOM 688 O O . PHE A 1 88 ? 5.494 19.220 17.652 1.00 98.00 88 PHE A O 1
ATOM 695 N N . MET A 1 89 ? 3.649 20.258 18.414 1.00 97.50 89 MET A N 1
ATOM 696 C CA . MET A 1 89 ? 4.071 20.446 19.801 1.00 97.50 89 MET A CA 1
ATOM 697 C C . MET A 1 89 ? 3.365 19.449 20.722 1.00 97.50 89 MET A C 1
ATOM 699 O O . MET A 1 89 ? 2.274 18.982 20.418 1.00 97.50 89 MET A O 1
ATOM 703 N N . GLY A 1 90 ? 3.970 19.125 21.867 1.00 95.94 90 GLY A N 1
ATOM 704 C CA . GLY A 1 90 ? 3.387 18.203 22.855 1.00 95.94 90 GLY A CA 1
ATOM 705 C C . GLY A 1 90 ? 3.707 16.722 22.624 1.00 95.94 90 GLY A C 1
ATOM 706 O O . GLY A 1 90 ? 3.374 15.896 23.468 1.00 95.94 90 GLY A O 1
ATOM 707 N N . ILE A 1 91 ? 4.400 16.379 21.532 1.00 95.06 91 ILE A N 1
ATOM 708 C CA . ILE A 1 91 ? 4.927 15.026 21.310 1.00 95.06 91 ILE A CA 1
ATOM 709 C C . ILE A 1 91 ? 6.046 14.755 22.334 1.00 95.06 91 ILE A C 1
ATOM 711 O O . ILE A 1 91 ? 6.992 15.546 22.401 1.00 95.06 91 ILE A O 1
ATOM 715 N N . PRO A 1 92 ? 5.977 13.663 23.119 1.00 91.94 92 PRO A N 1
ATOM 716 C CA . PRO A 1 92 ? 7.019 13.329 24.085 1.00 91.94 92 PRO A CA 1
ATOM 717 C C . PRO A 1 92 ? 8.384 13.080 23.429 1.00 91.94 92 PRO A C 1
ATOM 719 O O . PRO A 1 92 ? 8.474 12.499 22.346 1.00 91.94 92 PRO A O 1
ATOM 722 N N . GLU A 1 93 ? 9.465 13.466 24.105 1.00 88.81 93 GLU A N 1
ATOM 723 C CA . GLU A 1 93 ? 10.825 13.170 23.643 1.00 88.81 93 GLU A CA 1
ATOM 724 C C . GLU A 1 93 ? 11.058 11.650 23.569 1.00 88.81 93 GLU A C 1
ATOM 726 O O . GLU A 1 93 ? 10.650 10.900 24.453 1.00 88.81 93 GLU A O 1
ATOM 731 N N . GLY A 1 94 ? 11.696 11.175 22.495 1.00 87.19 94 GLY A N 1
ATOM 732 C CA . GLY A 1 94 ? 11.936 9.742 22.276 1.00 87.19 94 GLY A CA 1
ATOM 733 C C . GLY A 1 94 ? 10.714 8.943 21.799 1.00 87.19 94 GLY A C 1
ATOM 734 O O . GLY A 1 94 ? 10.808 7.721 21.656 1.00 87.19 94 GLY A O 1
ATOM 735 N N . ALA A 1 95 ? 9.584 9.603 21.527 1.00 91.81 95 ALA A N 1
ATOM 736 C CA . ALA A 1 95 ? 8.404 8.969 20.952 1.00 91.81 95 ALA A CA 1
ATOM 737 C C . ALA A 1 95 ? 8.652 8.453 19.523 1.00 91.81 95 ALA A C 1
ATOM 739 O O . ALA A 1 95 ? 9.301 9.090 18.693 1.00 91.81 95 ALA A O 1
ATOM 740 N N . SER A 1 96 ? 8.059 7.300 19.221 1.00 93.25 96 SER A N 1
ATOM 741 C CA . SER A 1 96 ? 7.902 6.754 17.879 1.00 93.25 96 SER A CA 1
ATOM 742 C C . SER A 1 96 ? 6.428 6.824 17.489 1.00 93.25 96 SER A C 1
ATOM 744 O O . SER A 1 96 ? 5.570 6.266 18.177 1.00 93.25 96 SER A O 1
ATOM 746 N N . LEU A 1 97 ? 6.142 7.534 16.398 1.00 96.12 97 LEU A N 1
ATOM 747 C CA . LEU A 1 97 ? 4.792 7.794 15.908 1.00 96.12 97 LEU A CA 1
ATOM 748 C C . LEU A 1 97 ? 4.429 6.776 14.830 1.00 96.12 97 LEU A C 1
ATOM 750 O O . LEU A 1 97 ? 5.165 6.575 13.861 1.00 96.12 97 LEU A O 1
ATOM 754 N N . ASN A 1 98 ? 3.277 6.146 14.983 1.00 95.75 98 ASN A N 1
ATOM 755 C CA . ASN A 1 98 ? 2.801 5.072 14.123 1.00 95.75 98 ASN A CA 1
ATOM 756 C C . ASN A 1 98 ? 1.362 5.339 13.670 1.00 95.75 98 ASN A C 1
ATOM 758 O O . ASN A 1 98 ? 0.652 6.112 14.304 1.00 95.75 98 ASN A O 1
ATOM 762 N N . PHE A 1 99 ? 0.958 4.696 12.568 1.00 95.31 99 PHE A N 1
ATOM 763 C CA . PHE A 1 99 ? -0.419 4.708 12.058 1.00 95.31 99 PHE A CA 1
ATOM 764 C C . PHE A 1 99 ? -1.015 6.122 11.975 1.00 95.31 99 PHE A C 1
ATOM 766 O O . PHE A 1 99 ? -2.009 6.394 12.627 1.00 95.31 99 PHE A O 1
ATOM 773 N N . LEU A 1 100 ? -0.382 7.054 11.255 1.00 96.94 100 LEU A N 1
ATOM 774 C CA . LEU A 1 100 ? -0.908 8.417 11.122 1.00 96.94 100 LEU A CA 1
ATOM 775 C C . LEU A 1 100 ? -2.083 8.426 10.133 1.00 96.94 100 LEU A C 1
ATOM 777 O O . LEU A 1 100 ? -1.936 7.904 9.027 1.00 96.94 100 LEU A O 1
ATOM 781 N N . SER A 1 101 ? -3.207 9.044 10.499 1.00 96.12 101 SER A N 1
ATOM 782 C CA . SER A 1 101 ? -4.385 9.188 9.635 1.00 96.12 101 SER A CA 1
ATOM 783 C C . SER A 1 101 ? -5.086 10.524 9.849 1.00 96.12 101 SER A C 1
ATOM 785 O O . SER A 1 101 ? -5.366 10.911 10.981 1.00 96.12 101 SER A O 1
ATOM 787 N N . TRP A 1 102 ? -5.438 11.190 8.754 1.00 96.62 102 TRP A N 1
ATOM 788 C CA . TRP A 1 102 ? -6.290 12.380 8.767 1.00 96.62 102 TRP A CA 1
ATOM 789 C C . TRP A 1 102 ? -7.752 12.027 9.073 1.00 96.62 102 TRP A C 1
ATOM 791 O O . TRP A 1 102 ? -8.211 10.962 8.653 1.00 96.62 102 TRP A O 1
ATOM 801 N N . SER A 1 103 ? -8.472 12.935 9.739 1.00 96.31 103 SER A N 1
ATOM 802 C CA . SER A 1 103 ? -9.941 13.003 9.690 1.00 96.31 103 SER A CA 1
ATOM 803 C C . SER A 1 103 ? -10.410 13.320 8.265 1.00 96.31 103 SER A C 1
ATOM 805 O O . SER A 1 103 ? -9.616 13.773 7.432 1.00 96.31 103 SER A O 1
ATOM 807 N N . ASN A 1 104 ? -11.684 13.083 7.937 1.00 93.00 104 ASN A N 1
ATOM 808 C CA . ASN A 1 104 ? -12.139 13.257 6.557 1.00 93.00 104 ASN A CA 1
ATOM 809 C C . ASN A 1 104 ? -12.156 14.725 6.114 1.00 93.00 104 ASN A C 1
ATOM 811 O O . ASN A 1 104 ? -11.814 14.994 4.956 1.00 93.00 104 ASN A O 1
ATOM 815 N N . ASP A 1 105 ? -12.465 15.631 7.041 1.00 93.31 105 ASP A N 1
ATOM 816 C CA . ASP A 1 105 ? -12.414 17.089 6.896 1.00 93.31 105 ASP A CA 1
ATOM 817 C C . ASP A 1 105 ? -10.992 17.695 6.915 1.00 93.31 105 ASP A C 1
ATOM 819 O O . ASP A 1 105 ? -10.795 18.838 6.495 1.00 93.31 105 ASP A O 1
ATOM 823 N N . GLY A 1 106 ? -9.989 16.934 7.366 1.00 94.88 106 GLY A N 1
ATOM 824 C CA . GLY A 1 106 ? -8.604 17.385 7.509 1.00 94.88 106 GLY A CA 1
ATOM 825 C C . GLY A 1 106 ? -8.330 18.272 8.727 1.00 94.88 106 GLY A C 1
ATOM 826 O O . GLY A 1 106 ? -7.253 18.856 8.807 1.00 94.88 106 GLY A O 1
ATOM 827 N N . GLY A 1 107 ? -9.264 18.389 9.674 1.00 95.75 107 GLY A N 1
ATOM 828 C CA . GLY A 1 107 ? -9.077 19.179 10.893 1.00 95.75 107 GLY A CA 1
ATOM 829 C C . GLY A 1 107 ? -8.163 18.517 11.928 1.00 95.75 107 GLY A C 1
ATOM 830 O O . GLY A 1 107 ? -7.538 19.206 12.737 1.00 95.75 107 GLY A O 1
ATOM 831 N N . SER A 1 108 ? -8.060 17.187 11.905 1.00 97.56 108 SER A N 1
ATOM 832 C CA . SER A 1 108 ? -7.322 16.409 12.900 1.00 97.56 108 SER A CA 1
ATOM 833 C C . SER A 1 108 ? -6.470 15.304 12.278 1.00 97.56 108 SER A C 1
ATOM 835 O O . SER A 1 108 ? -6.789 14.757 11.223 1.00 97.56 108 SER A O 1
ATOM 837 N N . ILE A 1 109 ? -5.386 14.942 12.967 1.00 98.25 109 ILE A N 1
ATOM 838 C CA . ILE A 1 109 ? -4.531 13.799 12.622 1.00 98.25 109 ILE A CA 1
ATOM 839 C C . ILE A 1 109 ? -4.472 12.864 13.825 1.00 98.25 109 ILE A C 1
ATOM 841 O O . ILE A 1 109 ? -3.918 13.219 14.865 1.00 98.25 109 ILE A O 1
ATOM 845 N N . ALA A 1 110 ? -5.021 11.662 13.687 1.00 98.25 110 ALA A N 1
ATOM 846 C CA . ALA A 1 110 ? -4.858 10.599 14.666 1.00 98.25 110 ALA A CA 1
ATOM 847 C C . ALA A 1 110 ? -3.538 9.862 14.421 1.00 98.25 110 ALA A C 1
ATOM 849 O O . ALA A 1 110 ? -3.076 9.741 13.284 1.00 98.25 110 ALA A O 1
ATOM 850 N N . PHE A 1 111 ? -2.902 9.399 15.492 1.00 98.19 111 PHE A N 1
ATOM 851 C CA . PHE A 1 111 ? -1.672 8.614 15.435 1.00 98.19 111 PHE A CA 1
ATOM 852 C C . PHE A 1 111 ? -1.460 7.870 16.749 1.00 98.19 111 PHE A C 1
ATOM 854 O O . PHE A 1 111 ? -2.033 8.222 17.775 1.00 98.19 111 PHE A O 1
ATOM 861 N N . THR A 1 112 ? -0.609 6.851 16.745 1.00 97.38 112 THR A N 1
ATOM 862 C CA . THR A 1 112 ? -0.224 6.159 17.978 1.00 97.38 112 THR A CA 1
ATOM 863 C C . THR A 1 112 ? 1.180 6.543 18.411 1.00 97.38 112 THR A C 1
ATOM 865 O O . THR A 1 112 ? 2.074 6.630 17.564 1.00 97.38 112 THR A O 1
ATOM 868 N N . VAL A 1 113 ? 1.392 6.685 19.715 1.00 96.00 113 VAL A N 1
ATOM 869 C CA . VAL A 1 113 ? 2.705 6.918 20.326 1.00 96.00 113 VAL A CA 1
ATOM 870 C C . VAL A 1 113 ? 3.156 5.663 21.055 1.00 96.00 113 VAL A C 1
ATOM 872 O O . VAL A 1 113 ? 2.407 5.089 21.839 1.00 96.00 113 VAL A O 1
ATOM 875 N N . ARG A 1 114 ? 4.404 5.257 20.827 1.00 93.38 114 ARG A N 1
ATOM 876 C CA . ARG A 1 114 ? 5.116 4.261 21.640 1.00 93.38 114 ARG A CA 1
ATOM 877 C C . ARG A 1 114 ? 6.560 4.704 21.838 1.00 93.38 114 ARG A C 1
ATOM 879 O O . ARG A 1 114 ? 7.067 5.499 21.053 1.00 93.38 114 ARG A O 1
ATOM 886 N N . PHE A 1 115 ? 7.258 4.127 22.806 1.00 91.12 115 PHE A N 1
ATOM 887 C CA . PHE A 1 115 ? 8.672 4.430 23.037 1.00 91.12 115 PHE A CA 1
ATOM 888 C C . PHE A 1 115 ? 9.569 3.258 22.644 1.00 91.12 115 PHE A C 1
ATOM 890 O O . PHE A 1 115 ? 9.249 2.098 22.912 1.00 91.12 115 PHE A O 1
ATOM 897 N N . ALA A 1 116 ? 10.686 3.560 21.982 1.00 83.81 116 ALA A N 1
ATOM 898 C CA . ALA A 1 116 ? 11.685 2.585 21.562 1.00 83.81 116 ALA A CA 1
ATOM 899 C C . ALA A 1 116 ? 13.074 3.222 21.451 1.00 83.81 116 ALA A C 1
ATOM 901 O O . ALA A 1 116 ? 13.209 4.429 21.281 1.00 83.81 116 ALA A O 1
ATOM 902 N N . GLY A 1 117 ? 14.110 2.391 21.498 1.00 80.69 117 GLY A N 1
ATOM 903 C CA . GLY A 1 117 ? 15.505 2.802 21.415 1.00 80.69 117 GLY A CA 1
ATOM 904 C C . GLY A 1 117 ? 16.279 2.735 22.733 1.00 80.69 117 GLY A C 1
ATOM 905 O O . GLY A 1 117 ? 15.718 2.509 23.806 1.00 80.69 117 GLY A O 1
ATOM 906 N N . PRO A 1 118 ? 17.608 2.892 22.656 1.00 74.81 118 PRO A N 1
ATOM 907 C CA . PRO A 1 118 ? 18.521 2.582 23.754 1.00 74.81 118 PRO A CA 1
ATOM 908 C C . PRO A 1 118 ? 18.432 3.564 24.929 1.00 74.81 118 PRO A C 1
ATOM 910 O O . PRO A 1 118 ? 18.901 3.239 26.014 1.00 74.81 118 PRO A O 1
ATOM 913 N N . SER A 1 119 ? 17.855 4.751 24.724 1.00 80.94 119 SER A N 1
ATOM 914 C CA . SER A 1 119 ? 17.662 5.778 25.755 1.00 80.94 119 SER A CA 1
ATOM 915 C C . SER A 1 119 ? 16.326 5.668 26.495 1.00 80.94 119 SER A C 1
ATOM 917 O O . SER A 1 119 ? 16.108 6.411 27.446 1.00 80.94 119 SER A O 1
ATOM 919 N N . VAL A 1 120 ? 15.435 4.768 26.072 1.00 82.31 120 VAL A N 1
ATOM 920 C CA . VAL A 1 120 ? 14.113 4.580 26.681 1.00 82.31 120 VAL A CA 1
ATOM 921 C C . VAL A 1 120 ? 14.215 3.547 27.799 1.00 82.31 120 VAL A C 1
ATOM 923 O O . VAL A 1 120 ? 14.560 2.390 27.533 1.00 82.31 120 VAL A O 1
ATOM 926 N N . ALA A 1 121 ? 13.883 3.943 29.030 1.00 83.81 121 ALA A N 1
ATOM 927 C CA . ALA A 1 121 ? 13.837 3.027 30.163 1.00 83.81 121 ALA A CA 1
ATOM 928 C C . ALA A 1 121 ? 12.723 1.984 29.983 1.00 83.81 121 ALA A C 1
ATOM 930 O O . ALA A 1 121 ? 11.671 2.271 29.418 1.00 83.81 121 ALA A O 1
ATOM 931 N N . ASP A 1 122 ? 12.920 0.766 30.497 1.00 80.19 122 ASP A N 1
ATOM 932 C CA . ASP A 1 122 ? 11.918 -0.302 30.358 1.00 80.19 122 ASP A CA 1
ATOM 933 C C . ASP A 1 122 ? 10.561 0.057 30.984 1.00 80.19 122 ASP A C 1
ATOM 935 O O . ASP A 1 122 ? 9.534 -0.397 30.491 1.00 80.19 122 ASP A O 1
ATOM 939 N N . ALA A 1 123 ? 10.544 0.905 32.018 1.00 80.69 123 ALA A N 1
ATOM 940 C CA . ALA A 1 123 ? 9.314 1.389 32.647 1.00 80.69 123 ALA A CA 1
ATOM 941 C C . ALA A 1 123 ? 8.481 2.313 31.736 1.00 80.69 123 ALA A C 1
ATOM 943 O O . ALA A 1 123 ? 7.263 2.358 31.879 1.00 80.69 123 ALA A O 1
ATOM 944 N N . ASP A 1 124 ? 9.119 2.999 30.782 1.00 83.56 124 ASP A N 1
ATOM 945 C CA . ASP A 1 124 ? 8.454 3.911 29.839 1.00 83.56 124 ASP A CA 1
ATOM 946 C C . ASP A 1 124 ? 7.958 3.175 28.582 1.00 83.56 124 ASP A C 1
ATOM 948 O O . ASP A 1 124 ? 7.248 3.726 27.737 1.00 83.56 124 ASP A O 1
ATOM 952 N N . ARG A 1 125 ? 8.317 1.895 28.434 1.00 87.00 125 ARG A N 1
ATOM 953 C CA . ARG A 1 125 ? 7.876 1.044 27.326 1.00 87.00 125 ARG A CA 1
ATOM 954 C C . ARG A 1 125 ? 6.528 0.432 27.651 1.00 87.00 125 ARG A C 1
ATOM 956 O O . ARG A 1 125 ? 6.436 -0.738 27.992 1.00 87.00 125 ARG A O 1
ATOM 963 N N . ALA A 1 126 ? 5.480 1.223 27.508 1.00 90.81 126 ALA A N 1
ATOM 964 C CA . ALA A 1 126 ? 4.109 0.745 27.603 1.00 90.81 126 ALA A CA 1
ATOM 965 C C . ALA A 1 126 ? 3.553 0.336 26.229 1.00 90.81 126 ALA A C 1
ATOM 967 O O . ALA A 1 126 ? 4.196 0.517 25.184 1.00 90.81 126 ALA A O 1
ATOM 968 N N . ALA A 1 127 ? 2.339 -0.217 26.245 1.00 94.56 127 ALA A N 1
ATOM 969 C CA . ALA A 1 127 ? 1.553 -0.403 25.036 1.00 94.56 127 ALA A CA 1
ATOM 970 C C . ALA A 1 127 ? 1.316 0.937 24.318 1.00 94.56 127 ALA A C 1
ATOM 972 O O . ALA A 1 127 ? 1.216 1.959 24.998 1.00 94.56 127 ALA A O 1
ATOM 973 N N . PRO A 1 128 ? 1.232 0.957 22.972 1.00 95.81 128 PRO A N 1
ATOM 974 C CA . PRO A 1 128 ? 0.974 2.181 22.234 1.00 95.81 128 PRO A CA 1
ATOM 975 C C . PRO A 1 128 ? -0.272 2.898 22.747 1.00 95.81 128 PRO A C 1
ATOM 977 O O . PRO A 1 128 ? -1.271 2.258 23.065 1.00 95.81 128 PRO A O 1
ATOM 980 N N . GLU A 1 129 ? -0.221 4.221 22.784 1.00 95.94 129 GLU A N 1
ATOM 981 C CA . GLU A 1 129 ? -1.353 5.072 23.145 1.00 95.94 129 GLU A CA 1
ATOM 982 C C . GLU A 1 129 ? -1.892 5.785 21.907 1.00 95.94 129 GLU A C 1
ATOM 984 O O . GLU A 1 129 ? -1.118 6.137 21.015 1.00 95.94 129 GLU A O 1
ATOM 989 N N . LEU A 1 130 ? -3.202 6.040 21.855 1.00 98.00 130 LEU A N 1
ATOM 990 C CA . LEU A 1 130 ? -3.812 6.857 20.805 1.00 98.00 130 LEU A CA 1
ATOM 991 C C . LEU A 1 130 ? -3.672 8.342 21.135 1.00 98.00 130 LEU A C 1
ATOM 993 O O . LEU A 1 130 ? -4.002 8.780 22.239 1.00 98.00 130 LEU A O 1
ATOM 997 N N . TRP A 1 131 ? -3.219 9.110 20.153 1.00 98.06 131 TRP A N 1
ATOM 998 C CA . TRP A 1 131 ? -2.995 10.545 20.218 1.00 98.06 131 TRP A CA 1
ATOM 999 C C . TRP A 1 131 ? -3.705 11.251 19.066 1.00 98.06 131 TRP A C 1
ATOM 1001 O O . TRP A 1 131 ? -4.003 10.653 18.030 1.00 98.06 131 TRP A O 1
ATOM 1011 N N . ILE A 1 132 ? -3.974 12.537 19.271 1.00 98.25 132 ILE A N 1
ATOM 1012 C CA . ILE A 1 132 ? -4.608 13.411 18.289 1.00 98.25 132 ILE A CA 1
ATOM 1013 C C . ILE A 1 132 ? -3.785 14.689 18.141 1.00 98.25 132 ILE A C 1
ATOM 1015 O O . ILE A 1 132 ? -3.313 15.244 19.138 1.00 98.25 132 ILE A O 1
ATOM 1019 N N . ALA A 1 133 ? -3.602 15.129 16.900 1.00 98.25 133 ALA A N 1
ATOM 1020 C CA . ALA A 1 133 ? -2.988 16.399 16.545 1.00 98.25 133 ALA A CA 1
ATOM 1021 C C . ALA A 1 133 ? -4.043 17.324 15.937 1.00 98.25 133 ALA A C 1
ATOM 1023 O O . ALA A 1 133 ? -4.766 16.914 15.027 1.00 98.25 133 ALA A O 1
ATOM 1024 N N . ASP A 1 134 ? -4.092 18.569 16.398 1.00 97.62 134 ASP A N 1
ATOM 1025 C CA . ASP A 1 134 ? -4.926 19.613 15.804 1.00 97.62 134 ASP A CA 1
ATOM 1026 C C . ASP A 1 134 ? -4.180 20.281 14.636 1.00 97.62 134 ASP A C 1
ATOM 1028 O O . ASP A 1 134 ? -3.061 20.795 14.782 1.00 97.62 134 ASP A O 1
ATOM 1032 N N . ALA A 1 135 ? -4.786 20.257 13.446 1.00 96.81 135 ALA A N 1
ATOM 1033 C CA . ALA A 1 135 ? -4.164 20.755 12.222 1.00 96.81 135 ALA A CA 1
ATOM 1034 C C . ALA A 1 135 ? -4.078 22.292 12.143 1.00 96.81 135 ALA A C 1
ATOM 1036 O O . ALA A 1 135 ? -3.424 22.813 11.237 1.00 96.81 135 ALA A O 1
ATOM 1037 N N . VAL A 1 136 ? -4.691 23.026 13.071 1.00 96.06 136 VAL A N 1
ATOM 1038 C CA . VAL A 1 136 ? -4.621 24.487 13.171 1.00 96.06 136 VAL A CA 1
ATOM 1039 C C . VAL A 1 136 ? -3.635 24.901 14.258 1.00 96.06 136 VAL A C 1
ATOM 1041 O O . VAL A 1 136 ? -2.705 25.657 13.977 1.00 96.06 136 VAL A O 1
ATOM 1044 N N . THR A 1 137 ? -3.800 24.403 15.485 1.00 97.00 137 THR A N 1
ATOM 1045 C CA . THR A 1 137 ? -2.995 24.830 16.643 1.00 97.00 137 THR A CA 1
ATOM 1046 C C . THR A 1 137 ? -1.619 24.177 16.697 1.00 97.00 137 THR A C 1
ATOM 1048 O O . THR A 1 137 ? -0.740 24.688 17.388 1.00 97.00 137 THR A O 1
ATOM 1051 N N . ARG A 1 138 ? -1.408 23.075 15.958 1.00 97.75 138 ARG A N 1
ATOM 1052 C CA . ARG A 1 138 ? -0.197 22.231 16.010 1.00 97.75 138 ARG A CA 1
ATOM 1053 C C . ARG A 1 138 ? -0.009 21.509 17.342 1.00 97.75 138 ARG A C 1
ATOM 1055 O O . ARG A 1 138 ? 1.056 20.940 17.572 1.00 97.75 138 ARG A O 1
ATOM 1062 N N . GLU A 1 139 ? -1.009 21.501 18.213 1.00 97.81 139 GLU A N 1
ATOM 1063 C CA . GLU A 1 139 ? -0.922 20.820 19.500 1.00 97.81 139 GLU A CA 1
ATOM 1064 C C . GLU A 1 139 ? -1.266 19.335 19.357 1.00 97.81 139 GLU A C 1
ATOM 1066 O O . GLU A 1 139 ? -2.253 18.958 18.723 1.00 97.81 139 GLU A O 1
ATOM 1071 N N . CYS A 1 140 ? -0.437 18.487 19.960 1.00 98.25 140 CYS A N 1
ATOM 1072 C CA . CYS A 1 140 ? -0.685 17.066 20.140 1.00 98.25 140 CYS A CA 1
ATOM 1073 C C . CYS A 1 140 ? -1.070 16.783 21.587 1.00 98.25 140 CYS A C 1
ATOM 1075 O O . CYS A 1 140 ? -0.459 17.311 22.519 1.00 98.25 140 CYS A O 1
ATOM 1077 N N . ARG A 1 141 ? -2.025 15.877 21.779 1.00 96.88 141 ARG A N 1
ATOM 1078 C CA . ARG A 1 141 ? -2.388 15.373 23.106 1.00 96.88 141 ARG A CA 1
ATOM 1079 C C . ARG A 1 141 ? -2.762 13.892 23.063 1.00 96.88 141 ARG A C 1
ATOM 1081 O O . ARG A 1 141 ? -3.247 13.427 22.025 1.00 96.88 141 ARG A O 1
ATOM 1088 N N . PRO A 1 142 ? -2.601 13.154 24.176 1.00 97.00 142 PRO A N 1
ATOM 1089 C CA . PRO A 1 142 ? -3.173 11.823 24.282 1.00 97.00 142 PRO A CA 1
ATOM 1090 C C . PRO A 1 142 ? -4.694 11.928 24.147 1.00 97.00 142 PRO A C 1
ATOM 1092 O O . PRO A 1 142 ? -5.339 12.800 24.740 1.00 97.00 142 PRO A O 1
ATOM 1095 N N . LEU A 1 143 ? -5.265 11.047 23.333 1.00 96.75 143 LEU A N 1
ATOM 1096 C CA . LEU A 1 143 ? -6.706 10.936 23.154 1.00 96.75 143 LEU A CA 1
ATOM 1097 C C . LEU A 1 143 ? -7.298 9.867 24.078 1.00 96.75 143 LEU A C 1
ATOM 1099 O O . LEU A 1 143 ? -8.434 10.003 24.518 1.00 96.75 143 LEU A O 1
ATOM 1103 N N . LEU A 1 144 ? -6.509 8.844 24.415 1.00 93.31 144 LEU A N 1
ATOM 1104 C CA . LEU A 1 144 ? -6.924 7.742 25.280 1.00 93.31 144 LEU A CA 1
ATOM 1105 C C . LEU A 1 144 ? -5.901 7.490 26.412 1.00 93.31 144 LEU A C 1
ATOM 1107 O O . LEU A 1 144 ? -5.276 6.428 26.462 1.00 93.31 144 LEU A O 1
ATOM 1111 N N . PRO A 1 145 ? -5.674 8.476 27.305 1.00 90.62 145 PRO A N 1
ATOM 1112 C CA . PRO A 1 145 ? -4.609 8.403 28.304 1.00 90.62 145 PRO A CA 1
ATOM 1113 C C . PRO A 1 145 ? -4.802 7.217 29.259 1.00 90.62 145 PRO A C 1
ATOM 1115 O O . PRO A 1 145 ? -5.891 7.002 29.791 1.00 90.62 145 PRO A O 1
ATOM 1118 N N . GLY A 1 146 ? -3.732 6.451 29.491 1.00 86.62 146 GLY A N 1
ATOM 1119 C CA . GLY A 1 146 ? -3.745 5.299 30.400 1.00 86.62 146 GLY A CA 1
ATOM 1120 C C . GLY A 1 146 ? -4.469 4.062 29.861 1.00 86.62 146 GLY A C 1
ATOM 1121 O O . GLY A 1 146 ? -4.600 3.071 30.584 1.00 86.62 146 GLY A O 1
ATOM 1122 N N . ARG A 1 147 ? -4.924 4.081 28.601 1.00 91.31 147 ARG A N 1
ATOM 1123 C CA . ARG A 1 147 ? -5.566 2.937 27.956 1.00 91.31 147 ARG A CA 1
ATOM 1124 C C . ARG A 1 147 ? -4.740 2.433 26.776 1.00 91.31 147 ARG A C 1
ATOM 1126 O O . ARG A 1 147 ? -4.864 2.923 25.660 1.00 91.31 147 ARG A O 1
ATOM 1133 N N . GLY A 1 148 ? -3.921 1.417 27.036 1.00 94.50 148 GLY A N 1
ATOM 1134 C CA . GLY A 1 148 ? -3.050 0.813 26.027 1.00 94.50 148 GLY A CA 1
ATOM 1135 C C . GLY A 1 148 ? -3.814 0.166 24.869 1.00 94.50 148 GLY A C 1
ATOM 1136 O O . GLY A 1 148 ? -4.797 -0.553 25.076 1.00 94.50 148 GLY A O 1
ATOM 1137 N N . LEU A 1 149 ? -3.336 0.395 23.648 1.00 96.56 149 LEU A N 1
ATOM 1138 C CA . LEU A 1 149 ? -3.887 -0.179 22.424 1.00 96.56 149 LEU A CA 1
ATOM 1139 C C . LEU A 1 149 ? -3.399 -1.617 22.225 1.00 96.56 149 LEU A C 1
ATOM 1141 O O . LEU A 1 149 ? -2.269 -1.962 22.578 1.00 96.56 149 LEU A O 1
ATOM 1145 N N . ASN A 1 150 ? -4.226 -2.443 21.582 1.00 95.81 150 ASN A N 1
ATOM 1146 C CA . ASN A 1 150 ? -3.775 -3.720 21.042 1.00 95.81 150 ASN A CA 1
ATOM 1147 C C . ASN A 1 150 ? -3.547 -3.570 19.537 1.00 95.81 150 ASN A C 1
ATOM 1149 O O . ASN A 1 150 ? -4.489 -3.667 18.762 1.00 95.81 150 ASN A O 1
ATOM 1153 N N . THR A 1 151 ? -2.292 -3.348 19.137 1.00 95.44 151 THR A N 1
ATOM 1154 C CA . THR A 1 151 ? -1.913 -3.067 17.737 1.00 95.44 151 THR A CA 1
ATOM 1155 C C . THR A 1 151 ? -1.396 -4.299 16.987 1.00 95.44 151 THR A C 1
ATOM 1157 O O . THR A 1 151 ? -0.715 -4.182 15.966 1.00 95.44 151 THR A O 1
ATOM 1160 N N . LEU A 1 152 ? -1.660 -5.510 17.496 1.00 95.25 152 LEU A N 1
ATOM 1161 C CA . LEU A 1 152 ? -1.167 -6.741 16.869 1.00 95.25 152 LEU A CA 1
ATOM 1162 C C . LEU A 1 152 ? -1.805 -7.026 15.509 1.00 95.25 152 LEU A C 1
ATOM 1164 O O . LEU A 1 152 ? -1.117 -7.553 14.623 1.00 95.25 152 LEU A O 1
ATOM 1168 N N . PHE A 1 153 ? -3.084 -6.688 15.352 1.00 94.75 153 PHE A N 1
ATOM 1169 C CA . PHE A 1 153 ? -3.850 -6.924 14.130 1.00 94.75 153 PHE A CA 1
ATOM 1170 C C . PHE A 1 153 ? -4.532 -5.654 13.628 1.00 94.75 153 PHE A C 1
ATOM 1172 O O . PHE A 1 153 ? -4.218 -5.208 12.531 1.00 94.75 153 PHE A O 1
ATOM 1179 N N . GLU A 1 154 ? -5.407 -5.073 14.446 1.00 92.44 154 GLU A N 1
ATOM 1180 C CA . GLU A 1 154 ? -6.109 -3.816 14.177 1.00 92.44 154 GLU A CA 1
ATOM 1181 C C . GLU A 1 154 ? -5.534 -2.691 15.054 1.00 92.44 154 GLU A C 1
ATOM 1183 O O . GLU A 1 154 ? -4.868 -2.966 16.049 1.00 92.44 154 GLU A O 1
ATOM 1188 N N . ASN A 1 155 ? -5.751 -1.429 14.695 1.00 93.94 155 ASN A N 1
ATOM 1189 C CA . ASN A 1 155 ? -5.395 -0.270 15.509 1.00 93.94 155 ASN A CA 1
ATOM 1190 C C . ASN A 1 155 ? -6.627 0.595 15.812 1.00 93.94 155 ASN A C 1
ATOM 1192 O O . ASN A 1 155 ? -7.175 0.504 16.908 1.00 93.94 155 ASN A O 1
ATOM 1196 N N . TYR A 1 156 ? -7.069 1.430 14.880 1.00 96.50 156 TYR A N 1
ATOM 1197 C CA . TYR A 1 156 ? -8.216 2.308 15.029 1.00 96.50 156 TYR A CA 1
ATOM 1198 C C . TYR A 1 156 ? -8.766 2.701 13.652 1.00 96.50 156 TYR A C 1
ATOM 1200 O O . TYR A 1 156 ? -8.053 2.647 12.654 1.00 96.50 156 TYR A O 1
ATOM 1208 N N . SER A 1 157 ? -10.020 3.146 13.611 1.00 95.31 157 SER A N 1
ATOM 1209 C CA . SER A 1 157 ? -10.664 3.665 12.401 1.00 95.31 157 SER A CA 1
ATOM 1210 C C . SER A 1 157 ? -11.523 4.887 12.704 1.00 95.31 157 SER A C 1
ATOM 1212 O O . SER A 1 157 ? -12.154 4.971 13.757 1.00 95.31 157 SER A O 1
ATOM 1214 N N . TRP A 1 158 ? -11.561 5.837 11.772 1.00 96.00 158 TRP A N 1
ATOM 1215 C CA . TRP A 1 158 ? -12.470 6.981 11.832 1.00 96.00 158 TRP A CA 1
ATOM 1216 C C . TRP A 1 158 ? -13.889 6.528 11.468 1.00 96.00 158 TRP A C 1
ATOM 1218 O O . TRP A 1 158 ? -14.100 5.979 10.391 1.00 96.00 158 TRP A O 1
ATOM 1228 N N . LEU A 1 159 ? -14.857 6.742 12.362 1.00 93.94 159 LEU A N 1
ATOM 1229 C CA . LEU A 1 159 ? -16.283 6.523 12.076 1.00 93.94 159 LEU A CA 1
ATOM 1230 C C . LEU A 1 159 ? -16.908 7.734 11.373 1.00 93.94 159 LEU A C 1
ATOM 1232 O O . LEU A 1 159 ? -17.850 7.583 10.597 1.00 93.94 159 LEU A O 1
ATOM 1236 N N . ASP A 1 160 ? -16.419 8.925 11.706 1.00 93.44 160 ASP A N 1
ATOM 1237 C CA . ASP A 1 160 ? -16.743 10.232 11.133 1.00 93.44 160 ASP A CA 1
ATOM 1238 C C . ASP A 1 160 ? -15.606 11.214 11.471 1.00 93.44 160 ASP A C 1
ATOM 1240 O O . ASP A 1 160 ? -14.558 10.787 11.949 1.00 93.44 160 ASP A O 1
ATOM 1244 N N . ASP A 1 161 ? -15.790 12.515 11.230 1.00 94.44 161 ASP A N 1
ATOM 1245 C CA . ASP A 1 161 ? -14.776 13.545 11.507 1.00 94.44 161 ASP A CA 1
ATOM 1246 C C . ASP A 1 161 ? -14.426 13.690 12.997 1.00 94.44 161 ASP A C 1
ATOM 1248 O O . ASP A 1 161 ? -13.346 14.176 13.332 1.00 94.44 161 ASP A O 1
ATOM 1252 N N . ASP A 1 162 ? -15.317 13.255 13.892 1.00 95.69 162 ASP A N 1
ATOM 1253 C CA . ASP A 1 162 ? -15.218 13.510 15.326 1.00 95.69 162 ASP A CA 1
ATOM 1254 C C . ASP A 1 162 ? -15.044 12.249 16.171 1.00 95.69 162 ASP A C 1
ATOM 1256 O O . ASP A 1 162 ? -14.733 12.352 17.358 1.00 95.69 162 ASP A O 1
ATOM 1260 N N . THR A 1 163 ? -15.256 11.066 15.605 1.00 96.06 163 THR A N 1
ATOM 1261 C CA . THR A 1 163 ? -15.354 9.820 16.366 1.00 96.06 163 THR A CA 1
ATOM 1262 C C . THR A 1 163 ? -14.430 8.762 15.794 1.00 96.06 163 THR A C 1
ATOM 1264 O O . THR A 1 163 ? -14.496 8.422 14.613 1.00 96.06 163 THR A O 1
ATOM 1267 N N . ILE A 1 164 ? -13.608 8.181 16.663 1.00 96.88 164 ILE A N 1
ATOM 1268 C CA . ILE A 1 164 ? -12.705 7.081 16.326 1.00 96.88 164 ILE A CA 1
ATOM 1269 C C . ILE A 1 164 ? -13.140 5.832 17.089 1.00 96.88 164 ILE A C 1
ATOM 1271 O O . ILE A 1 164 ? -13.378 5.896 18.294 1.00 96.88 164 ILE A O 1
ATOM 1275 N N . VAL A 1 165 ? -13.198 4.688 16.408 1.00 95.25 165 VAL A N 1
ATOM 1276 C CA . VAL A 1 165 ? -13.261 3.363 17.037 1.00 95.25 165 VAL A CA 1
ATOM 1277 C C . VAL A 1 165 ? -11.844 2.812 17.198 1.00 95.25 165 VAL A C 1
ATOM 1279 O O . VAL A 1 165 ? -11.055 2.834 16.259 1.00 95.25 165 VAL A O 1
ATOM 1282 N N . VAL A 1 166 ? -11.494 2.359 18.400 1.00 95.88 166 VAL A N 1
ATOM 1283 C CA . VAL A 1 166 ? -10.115 2.055 18.812 1.00 95.88 166 VAL A CA 1
ATOM 1284 C C . VAL A 1 166 ? -10.030 0.643 19.375 1.00 95.88 166 VAL A C 1
ATOM 1286 O O . VAL A 1 166 ? -10.795 0.287 20.271 1.00 95.88 166 VAL A O 1
ATOM 1289 N N . CYS A 1 167 ? -9.072 -0.141 18.883 1.00 95.25 167 CYS A N 1
ATOM 1290 C CA . CYS A 1 167 ? -8.728 -1.470 19.376 1.00 95.25 167 CYS A CA 1
ATOM 1291 C C . CYS A 1 167 ? -7.823 -1.353 20.611 1.00 95.25 167 CYS A C 1
ATOM 1293 O O . CYS A 1 167 ? -6.654 -0.958 20.519 1.00 95.25 167 CYS A O 1
ATOM 1295 N N . VAL A 1 168 ? -8.347 -1.704 21.784 1.00 95.62 168 VAL A N 1
ATOM 1296 C CA . VAL A 1 168 ? -7.633 -1.571 23.061 1.00 95.62 168 VAL A CA 1
ATOM 1297 C C . VAL A 1 168 ? -7.398 -2.914 23.732 1.00 95.62 168 VAL A C 1
ATOM 1299 O O . VAL A 1 168 ? -8.094 -3.899 23.483 1.00 95.62 168 VAL A O 1
ATOM 1302 N N . ILE A 1 169 ? -6.393 -2.956 24.607 1.00 95.25 169 ILE A N 1
ATOM 1303 C CA . ILE A 1 169 ? -6.181 -4.097 25.498 1.00 95.25 169 ILE A CA 1
ATOM 1304 C C . ILE A 1 169 ? -7.427 -4.238 26.394 1.00 95.25 169 ILE A C 1
ATOM 1306 O O . ILE A 1 169 ? -7.892 -3.218 26.918 1.00 95.25 169 ILE A O 1
ATOM 1310 N N . PRO A 1 170 ? -7.975 -5.453 26.593 1.00 92.94 170 PRO A N 1
ATOM 1311 C CA . PRO A 1 170 ? -9.170 -5.651 27.405 1.00 92.94 170 PRO A CA 1
ATOM 1312 C C . PRO A 1 170 ? -8.974 -5.193 28.852 1.00 92.94 170 PRO A C 1
ATOM 1314 O O . PRO A 1 170 ? -7.948 -5.482 29.470 1.00 92.94 170 PRO A O 1
ATOM 1317 N N . SER A 1 171 ? -9.972 -4.501 29.404 1.00 87.62 171 SER A N 1
ATOM 1318 C CA . SER A 1 171 ? -9.891 -3.861 30.733 1.00 87.62 171 SER A CA 1
ATOM 1319 C C . SER A 1 171 ? -9.660 -4.855 31.872 1.00 87.62 171 SER A C 1
ATOM 1321 O O . SER A 1 171 ? -8.954 -4.553 32.830 1.00 87.62 171 SER A O 1
ATOM 1323 N N . GLY A 1 172 ? -10.253 -6.042 31.749 1.00 85.75 172 GLY A N 1
ATOM 1324 C CA . GLY A 1 172 ? -10.151 -7.140 32.705 1.00 85.75 172 GLY A CA 1
ATOM 1325 C C . GLY A 1 172 ? -9.166 -8.232 32.296 1.00 85.75 172 GLY A C 1
ATOM 1326 O O . GLY A 1 172 ? -9.323 -9.361 32.752 1.00 85.75 172 GLY A O 1
ATOM 1327 N N . ARG A 1 173 ? -8.196 -7.955 31.410 1.00 91.56 173 ARG A N 1
ATOM 1328 C CA . ARG A 1 173 ? -7.222 -8.976 31.002 1.00 91.56 173 ARG A CA 1
ATOM 1329 C C . ARG A 1 173 ? -6.419 -9.456 32.217 1.00 91.56 173 ARG A C 1
ATOM 1331 O O . ARG A 1 173 ? -5.717 -8.668 32.844 1.00 91.56 173 ARG A O 1
ATOM 1338 N N . GLU A 1 174 ? -6.528 -10.750 32.518 1.00 90.69 174 GLU A N 1
ATOM 1339 C CA . GLU A 1 174 ? -5.773 -11.420 33.587 1.00 90.69 174 GLU A CA 1
ATOM 1340 C C . GLU A 1 174 ? -4.262 -11.442 33.293 1.00 90.69 174 GLU A C 1
ATOM 1342 O O . GLU A 1 174 ? -3.811 -10.951 32.261 1.00 90.69 174 GLU A O 1
ATOM 1347 N N . GLU A 1 175 ? -3.445 -12.009 34.181 1.00 92.88 175 GLU A N 1
ATOM 1348 C CA . GLU A 1 175 ? -2.027 -12.231 33.878 1.00 92.88 175 GLU A CA 1
ATOM 1349 C C . GLU A 1 175 ? -1.846 -13.236 32.728 1.00 92.88 175 GLU A C 1
ATOM 1351 O O . GLU A 1 175 ? -2.673 -14.124 32.504 1.00 92.88 175 GLU A O 1
ATOM 1356 N N . ALA A 1 176 ? -0.740 -13.107 31.989 1.00 94.38 176 ALA A N 1
ATOM 1357 C CA . ALA A 1 176 ? -0.433 -14.023 30.899 1.00 94.38 176 ALA A CA 1
ATOM 1358 C C . ALA A 1 176 ? -0.369 -15.478 31.411 1.00 94.38 176 ALA A C 1
ATOM 1360 O O . ALA A 1 176 ? 0.261 -15.731 32.446 1.00 94.38 176 ALA A O 1
ATOM 1361 N N . PRO A 1 177 ? -0.965 -16.451 30.689 1.00 93.88 177 PRO A N 1
ATOM 1362 C CA . PRO A 1 177 ? -0.913 -17.854 31.074 1.00 93.88 177 PRO A CA 1
ATOM 1363 C C . PRO A 1 177 ? 0.521 -18.301 31.359 1.00 93.88 177 PRO A C 1
ATOM 1365 O O . PRO A 1 177 ? 1.433 -18.006 30.590 1.00 93.88 177 PRO A O 1
ATOM 1368 N N . THR A 1 178 ? 0.730 -19.054 32.437 1.00 92.62 178 THR A N 1
ATOM 1369 C CA . THR A 1 178 ? 2.036 -19.654 32.734 1.00 92.62 178 THR A CA 1
ATOM 1370 C C . THR A 1 178 ? 2.150 -21.031 32.091 1.00 92.62 178 THR A C 1
ATOM 1372 O O . THR A 1 178 ? 1.161 -21.747 31.901 1.00 92.62 178 THR A O 1
ATOM 1375 N N . ARG A 1 179 ? 3.374 -21.420 31.718 1.00 90.00 179 ARG A N 1
ATOM 1376 C CA . ARG A 1 179 ? 3.613 -22.747 31.148 1.00 90.00 179 ARG A CA 1
ATOM 1377 C C . ARG A 1 179 ? 3.367 -23.806 32.231 1.00 90.00 179 ARG A C 1
ATOM 1379 O O . ARG A 1 179 ? 4.041 -23.759 33.262 1.00 90.00 179 ARG A O 1
ATOM 1386 N N . PRO A 1 180 ? 2.456 -24.776 32.024 1.00 86.19 180 PRO A N 1
ATOM 1387 C CA . PRO A 1 180 ? 2.225 -25.818 33.013 1.00 86.19 180 PRO A CA 1
ATOM 1388 C C . PRO A 1 180 ? 3.480 -26.699 33.158 1.00 86.19 180 PRO A C 1
ATOM 1390 O O . PRO A 1 180 ? 4.144 -26.980 32.156 1.00 86.19 180 PRO A O 1
ATOM 1393 N N . PRO A 1 181 ? 3.802 -27.185 34.373 1.00 84.06 181 PRO A N 1
ATOM 1394 C CA . PRO A 1 181 ? 4.996 -28.003 34.609 1.00 84.06 181 PRO A CA 1
ATOM 1395 C C . PRO A 1 181 ? 4.923 -29.366 33.911 1.00 84.06 181 PRO A C 1
ATOM 1397 O O . PRO A 1 181 ? 5.943 -30.001 33.663 1.00 84.06 181 PRO A O 1
ATOM 1400 N N . THR A 1 182 ? 3.712 -29.830 33.597 1.00 79.31 182 THR A N 1
ATOM 1401 C CA . THR A 1 182 ? 3.456 -31.051 32.831 1.00 79.31 182 THR A CA 1
ATOM 1402 C C . THR A 1 182 ? 2.671 -30.688 31.570 1.00 79.31 182 THR A C 1
ATOM 1404 O O . THR A 1 182 ? 1.665 -29.981 31.682 1.00 79.31 182 THR A O 1
ATOM 1407 N N . PRO A 1 183 ? 3.084 -31.148 30.372 1.00 75.12 183 PRO A N 1
ATOM 1408 C CA . PRO A 1 183 ? 2.293 -30.967 29.159 1.00 75.12 183 PRO A CA 1
ATOM 1409 C C . PRO A 1 183 ? 0.874 -31.522 29.344 1.00 75.12 183 PRO A C 1
ATOM 1411 O O . PRO A 1 183 ? 0.713 -32.633 29.845 1.00 75.12 183 PRO A O 1
ATOM 1414 N N . ARG A 1 184 ? -0.155 -30.774 28.916 1.00 74.88 184 ARG A N 1
ATOM 1415 C CA . ARG A 1 184 ? -1.572 -31.187 29.047 1.00 74.88 184 ARG A CA 1
ATOM 1416 C C . ARG A 1 184 ? -1.886 -32.506 28.314 1.00 74.88 184 ARG A C 1
ATOM 1418 O O . ARG A 1 184 ? -2.860 -33.170 28.644 1.00 74.88 184 ARG A O 1
ATOM 1425 N N . GLY A 1 185 ? -1.061 -32.891 27.343 1.00 74.00 185 GLY A N 1
ATOM 1426 C CA . GLY A 1 185 ? -1.144 -34.159 26.624 1.00 74.00 185 GLY A CA 1
ATOM 1427 C C . GLY A 1 185 ? -0.184 -34.193 25.430 1.00 74.00 185 GLY A C 1
ATOM 1428 O O . GLY A 1 185 ? 0.425 -33.170 25.101 1.00 74.00 185 GLY A O 1
ATOM 1429 N N . PRO A 1 186 ? -0.013 -35.355 24.777 1.00 69.06 186 PRO A N 1
ATOM 1430 C CA . PRO A 1 186 ? 0.782 -35.456 23.561 1.00 69.06 186 PRO A CA 1
ATOM 1431 C C . PRO A 1 186 ? 0.102 -34.724 22.397 1.00 69.06 186 PRO A C 1
ATOM 1433 O O . PRO A 1 186 ? -1.118 -34.769 22.241 1.00 69.06 186 PRO A O 1
ATOM 1436 N N . ARG A 1 187 ? 0.901 -34.099 21.525 1.00 67.19 187 ARG A N 1
ATOM 1437 C CA . ARG A 1 187 ? 0.407 -33.578 20.246 1.00 67.19 187 ARG A CA 1
ATOM 1438 C C . ARG A 1 187 ? 0.141 -34.754 19.311 1.00 67.19 187 ARG A C 1
ATOM 1440 O O . ARG A 1 187 ? 1.079 -35.347 18.784 1.00 67.19 187 ARG A O 1
ATOM 1447 N N . VAL A 1 188 ? -1.127 -35.090 19.104 1.00 65.12 188 VAL A N 1
ATOM 1448 C CA . VAL A 1 188 ? -1.516 -36.146 18.165 1.00 65.12 188 VAL A CA 1
ATOM 1449 C C . VAL A 1 188 ? -1.718 -35.526 16.786 1.00 65.12 188 VAL A C 1
ATOM 1451 O O . VAL A 1 188 ? -2.627 -34.730 16.580 1.00 65.12 188 VAL A O 1
ATOM 1454 N N . GLN A 1 189 ? -0.856 -35.890 15.841 1.00 61.09 189 GLN A N 1
ATOM 1455 C CA . GLN A 1 189 ? -1.048 -35.637 14.415 1.00 61.09 189 GLN A CA 1
ATOM 1456 C C . GLN A 1 189 ? -1.220 -36.997 13.742 1.00 61.09 189 GLN A C 1
ATOM 1458 O O . GLN A 1 189 ? -0.378 -37.877 13.911 1.00 61.09 189 GLN A O 1
ATOM 1463 N N . SER A 1 190 ? -2.329 -37.191 13.031 1.00 57.38 190 SER A N 1
ATOM 1464 C CA . SER A 1 190 ? -2.613 -38.434 12.316 1.00 57.38 190 SER A CA 1
ATOM 1465 C C . SER A 1 190 ? -2.711 -38.157 10.825 1.00 57.38 190 SER A C 1
ATOM 1467 O O . SER A 1 190 ? -3.558 -37.382 10.394 1.00 57.38 190 SER A O 1
ATOM 1469 N N . ASN A 1 191 ? -1.884 -38.851 10.043 1.00 57.53 191 ASN A N 1
ATOM 1470 C CA . ASN A 1 191 ? -1.979 -38.876 8.581 1.00 57.53 191 ASN A CA 1
ATOM 1471 C C . ASN A 1 191 ? -2.821 -40.069 8.085 1.00 57.53 191 ASN A C 1
ATOM 1473 O O . ASN A 1 191 ? -2.836 -40.366 6.893 1.00 57.53 191 ASN A O 1
ATOM 1477 N N . GLY A 1 192 ? -3.521 -40.773 8.987 1.00 51.06 192 GLY A N 1
ATOM 1478 C CA . GLY A 1 192 ? -4.259 -42.003 8.673 1.00 51.06 192 GLY A CA 1
ATOM 1479 C C . GLY A 1 192 ? -5.413 -41.829 7.679 1.00 51.06 192 GLY A C 1
ATOM 1480 O O . GLY A 1 192 ? -5.877 -42.817 7.124 1.00 51.06 192 GLY A O 1
ATOM 1481 N N . GLY A 1 193 ? -5.852 -40.590 7.425 1.00 59.00 193 GLY A N 1
ATOM 1482 C CA . GLY A 1 193 ? -6.874 -40.266 6.424 1.00 59.00 193 GLY A CA 1
ATOM 1483 C C . GLY A 1 193 ? -6.363 -40.173 4.981 1.00 59.00 193 GLY A C 1
ATOM 1484 O O . GLY A 1 193 ? -7.166 -39.946 4.087 1.00 59.00 193 GLY A O 1
ATOM 1485 N N . GLY A 1 194 ? -5.052 -40.309 4.733 1.00 48.81 194 GLY A N 1
ATOM 1486 C CA . GLY A 1 194 ? -4.481 -40.269 3.377 1.00 48.81 194 GLY A CA 1
ATOM 1487 C C . GLY A 1 194 ? -4.436 -38.881 2.719 1.00 48.81 194 GLY A C 1
ATOM 1488 O O . GLY A 1 194 ? -4.043 -38.771 1.560 1.00 48.81 194 GLY A O 1
ATOM 1489 N N . ASN A 1 195 ? -4.797 -37.818 3.443 1.00 56.47 195 ASN A N 1
ATOM 1490 C CA . ASN A 1 195 ? -4.760 -36.448 2.934 1.00 56.47 195 ASN A CA 1
ATOM 1491 C C . ASN A 1 195 ? -3.311 -35.968 2.774 1.00 56.47 195 ASN A C 1
ATOM 1493 O O . ASN A 1 195 ? -2.583 -35.799 3.753 1.00 56.47 195 ASN A O 1
ATOM 1497 N N . VAL A 1 196 ? -2.897 -35.719 1.532 1.00 55.34 196 VAL A N 1
ATOM 1498 C CA . VAL A 1 196 ? -1.612 -35.085 1.216 1.00 55.34 196 VAL A CA 1
ATOM 1499 C C . VAL A 1 196 ? -1.790 -33.568 1.290 1.00 55.34 196 VAL A C 1
ATOM 1501 O O . VAL A 1 196 ? -2.242 -32.945 0.335 1.00 55.34 196 VAL A O 1
ATOM 1504 N N . ALA A 1 197 ? -1.428 -32.964 2.421 1.00 57.28 197 ALA A N 1
ATOM 1505 C CA . ALA A 1 197 ? -1.309 -31.513 2.547 1.00 57.28 197 ALA A CA 1
ATOM 1506 C C . ALA A 1 197 ? 0.166 -31.119 2.385 1.00 57.28 197 ALA A C 1
ATOM 1508 O O . ALA A 1 197 ? 0.952 -31.188 3.331 1.00 57.28 197 ALA A O 1
ATOM 1509 N N . GLN A 1 198 ? 0.573 -30.745 1.168 1.00 58.31 198 GLN A N 1
ATOM 1510 C CA . GLN A 1 198 ? 1.864 -30.084 0.975 1.00 58.31 198 GLN A CA 1
ATOM 1511 C C . GLN A 1 198 ? 1.780 -28.703 1.634 1.00 58.31 198 GLN A C 1
ATOM 1513 O O . GLN A 1 198 ? 0.998 -27.863 1.204 1.00 58.31 198 GLN A O 1
ATOM 1518 N N . ALA A 1 199 ? 2.557 -28.471 2.689 1.00 62.88 199 ALA A N 1
ATOM 1519 C CA . ALA A 1 199 ? 2.618 -27.179 3.360 1.00 62.88 199 ALA A CA 1
ATOM 1520 C C . ALA A 1 199 ? 3.910 -26.454 2.977 1.00 62.88 199 ALA A C 1
ATOM 1522 O O . ALA A 1 199 ? 4.974 -27.066 2.867 1.00 62.88 199 ALA A O 1
ATOM 1523 N N . ARG A 1 200 ? 3.826 -25.133 2.800 1.00 75.31 200 ARG A N 1
ATOM 1524 C CA . ARG A 1 200 ? 5.028 -24.293 2.735 1.00 75.31 200 ARG A CA 1
ATOM 1525 C C . ARG A 1 200 ? 5.740 -24.338 4.087 1.00 75.31 200 ARG A C 1
ATOM 1527 O O . ARG A 1 200 ? 5.103 -24.503 5.126 1.00 75.31 200 ARG A O 1
ATOM 1534 N N . THR A 1 201 ? 7.054 -24.142 4.087 1.00 79.31 201 THR A N 1
ATOM 1535 C CA . THR A 1 201 ? 7.792 -23.955 5.338 1.00 79.31 201 THR A CA 1
ATOM 1536 C C . THR A 1 201 ? 7.406 -22.610 5.945 1.00 79.31 201 THR A C 1
ATOM 1538 O O . THR A 1 201 ? 7.656 -21.563 5.349 1.00 79.31 201 THR A O 1
ATOM 1541 N N . TYR A 1 202 ? 6.808 -22.639 7.135 1.00 86.75 202 TYR A N 1
ATOM 1542 C CA . TYR A 1 202 ? 6.461 -21.444 7.900 1.00 86.75 202 TYR A CA 1
ATOM 1543 C C . TYR A 1 202 ? 7.332 -21.341 9.152 1.00 86.75 202 TYR A C 1
ATOM 1545 O O . TYR A 1 202 ? 7.593 -22.335 9.830 1.00 86.75 202 TYR A O 1
ATOM 1553 N N . ALA A 1 203 ? 7.773 -20.125 9.463 1.00 89.38 203 ALA A N 1
ATOM 1554 C CA . ALA A 1 203 ? 8.497 -19.820 10.691 1.00 89.38 203 ALA A CA 1
ATOM 1555 C C . ALA A 1 203 ? 7.536 -19.382 11.808 1.00 89.38 203 ALA A C 1
ATOM 1557 O O . ALA A 1 203 ? 6.397 -19.000 11.547 1.00 89.38 203 ALA A O 1
ATOM 1558 N N . ASP A 1 204 ? 8.030 -19.401 13.049 1.00 94.62 204 ASP A N 1
ATOM 1559 C CA . ASP A 1 204 ? 7.380 -18.781 14.214 1.00 94.62 204 ASP A CA 1
ATOM 1560 C C . ASP A 1 204 ? 5.951 -19.302 14.502 1.00 94.62 204 ASP A C 1
ATOM 1562 O O . ASP A 1 204 ? 5.106 -18.588 15.042 1.00 94.62 204 ASP A O 1
ATOM 1566 N N . LEU A 1 205 ? 5.671 -20.559 14.138 1.00 95.50 205 LEU A N 1
ATOM 1567 C CA . LEU A 1 205 ? 4.392 -21.232 14.382 1.00 95.50 205 LEU A CA 1
ATOM 1568 C C . LEU A 1 205 ? 4.172 -21.558 15.868 1.00 95.50 205 LEU A C 1
ATOM 1570 O O . LEU A 1 205 ? 5.124 -21.685 16.638 1.00 95.50 205 LEU A O 1
ATOM 1574 N N . LEU A 1 206 ? 2.903 -21.759 16.242 1.00 95.25 206 LEU A N 1
ATOM 1575 C CA . LEU A 1 206 ? 2.535 -22.279 17.562 1.00 95.25 206 LEU A CA 1
ATOM 1576 C C . LEU A 1 206 ? 3.151 -23.667 17.773 1.00 95.25 206 LEU A C 1
ATOM 1578 O O . LEU A 1 206 ? 3.091 -24.518 16.881 1.00 95.25 206 LEU A O 1
ATOM 1582 N N . LYS A 1 207 ? 3.697 -23.928 18.962 1.00 91.69 207 LYS A N 1
ATOM 1583 C CA . LYS A 1 207 ? 4.321 -25.222 19.282 1.00 91.69 207 LYS A CA 1
ATOM 1584 C C . LYS A 1 207 ? 3.381 -26.159 20.033 1.00 91.69 207 LYS A C 1
ATOM 1586 O O . LYS A 1 207 ? 3.405 -27.366 19.785 1.00 91.69 207 LYS A O 1
ATOM 1591 N N . ASP A 1 208 ? 2.572 -25.613 20.938 1.00 89.94 208 ASP A N 1
ATOM 1592 C CA . ASP A 1 208 ? 1.720 -26.367 21.860 1.00 89.94 208 ASP A CA 1
ATOM 1593 C C . ASP A 1 208 ? 0.493 -25.562 22.341 1.00 89.94 208 ASP A C 1
ATOM 1595 O O . ASP A 1 208 ? 0.274 -24.415 21.952 1.00 89.94 208 ASP A O 1
ATOM 1599 N N . SER A 1 209 ? -0.350 -26.171 23.180 1.00 90.69 209 SER A N 1
ATOM 1600 C CA . SER A 1 209 ? -1.560 -25.521 23.703 1.00 90.69 209 SER A CA 1
ATOM 1601 C C . SER A 1 209 ? -1.274 -24.268 24.531 1.00 90.69 209 SER A C 1
ATOM 1603 O O . SER A 1 209 ? -2.119 -23.390 24.586 1.00 90.69 209 SER A O 1
ATOM 1605 N N . HIS A 1 210 ? -0.108 -24.170 25.169 1.00 93.88 210 HIS A N 1
ATOM 1606 C CA . HIS A 1 210 ? 0.250 -22.982 25.935 1.00 93.88 210 HIS A CA 1
ATOM 1607 C C . HIS A 1 210 ? 0.635 -21.822 25.008 1.00 93.88 210 HIS A C 1
ATOM 1609 O O . HIS A 1 210 ? 0.204 -20.701 25.250 1.00 93.88 210 HIS A O 1
ATOM 1615 N N . ASP A 1 211 ? 1.338 -22.085 23.903 1.00 95.56 211 ASP A N 1
ATOM 1616 C CA . ASP A 1 211 ? 1.541 -21.087 22.844 1.00 95.56 211 ASP A CA 1
ATOM 1617 C C . ASP A 1 211 ? 0.194 -20.595 22.274 1.00 95.56 211 ASP A C 1
ATOM 1619 O O . ASP A 1 211 ? 0.030 -19.405 22.018 1.00 95.56 211 ASP A O 1
ATOM 1623 N N . ALA A 1 212 ? -0.787 -21.492 22.101 1.00 95.31 212 ALA A N 1
ATOM 1624 C CA . ALA A 1 212 ? -2.141 -21.121 21.678 1.00 95.31 212 ALA A CA 1
ATOM 1625 C C . ALA A 1 212 ? -2.857 -20.227 22.710 1.00 95.31 212 ALA A C 1
ATOM 1627 O O . ALA A 1 212 ? -3.469 -19.234 22.324 1.00 95.31 212 ALA A O 1
ATOM 1628 N N . ASP A 1 213 ? -2.740 -20.546 24.003 1.00 95.25 213 ASP A N 1
ATOM 1629 C CA . ASP A 1 213 ? -3.307 -19.744 25.096 1.00 95.25 213 ASP A CA 1
ATOM 1630 C C . ASP A 1 213 ? -2.625 -18.357 25.183 1.00 95.25 213 ASP A C 1
ATOM 1632 O O . ASP A 1 213 ? -3.299 -17.347 25.369 1.00 95.25 213 ASP A O 1
ATOM 1636 N N . LEU A 1 214 ? -1.302 -18.272 24.980 1.00 97.06 214 LEU A N 1
ATOM 1637 C CA . LEU A 1 214 ? -0.577 -16.995 24.899 1.00 97.06 214 LEU A CA 1
ATOM 1638 C C . LEU A 1 214 ? -0.987 -16.174 23.670 1.00 97.06 214 LEU A C 1
ATOM 1640 O O . LEU A 1 214 ? -1.122 -14.956 23.757 1.00 97.06 214 LEU A O 1
ATOM 1644 N N . PHE A 1 215 ? -1.166 -16.830 22.522 1.00 97.50 215 PHE A N 1
ATOM 1645 C CA . PHE A 1 215 ? -1.575 -16.170 21.285 1.00 97.50 215 PHE A CA 1
ATOM 1646 C C . PHE A 1 215 ? -2.950 -15.518 21.438 1.00 97.50 215 PHE A C 1
ATOM 1648 O O . PHE A 1 215 ? -3.107 -14.349 21.090 1.00 97.50 215 PHE A O 1
ATOM 1655 N N . GLU A 1 216 ? -3.902 -16.243 22.028 1.00 96.12 216 GLU A N 1
ATOM 1656 C CA . GLU A 1 216 ? -5.222 -15.716 22.379 1.00 96.12 216 GLU A CA 1
ATOM 1657 C C . GLU A 1 216 ? -5.122 -14.566 23.380 1.00 96.12 216 GLU A C 1
ATOM 1659 O O . GLU A 1 216 ? -5.656 -13.493 23.131 1.00 96.12 216 GLU A O 1
ATOM 1664 N N . HIS A 1 217 ? -4.359 -14.741 24.459 1.00 96.50 217 HIS A N 1
ATOM 1665 C CA . HIS A 1 217 ? -4.188 -13.728 25.499 1.00 96.50 217 HIS A CA 1
ATOM 1666 C C . HIS A 1 217 ? -3.662 -12.380 24.969 1.00 96.50 217 HIS A C 1
ATOM 1668 O O . HIS A 1 217 ? -4.193 -11.320 25.309 1.00 96.50 217 HIS A O 1
ATOM 1674 N N . PHE A 1 218 ? -2.602 -12.401 24.156 1.00 96.94 218 PHE A N 1
ATOM 1675 C CA . PHE A 1 218 ? -2.019 -11.170 23.613 1.00 96.94 218 PHE A CA 1
ATOM 1676 C C . PHE A 1 218 ? -2.830 -10.610 22.446 1.00 96.94 218 PHE A C 1
ATOM 1678 O O . PHE A 1 218 ? -2.881 -9.394 22.273 1.00 96.94 218 PHE A O 1
ATOM 1685 N N . GLY A 1 219 ? -3.460 -11.480 21.655 1.00 96.00 219 GLY A N 1
ATOM 1686 C CA . GLY A 1 219 ? -4.274 -11.097 20.509 1.00 96.00 219 GLY A CA 1
ATOM 1687 C C . GLY A 1 219 ? -5.679 -10.613 20.858 1.00 96.00 219 GLY A C 1
ATOM 1688 O O . GLY A 1 219 ? -6.290 -9.957 20.024 1.00 96.00 219 GLY A O 1
ATOM 1689 N N . ALA A 1 220 ? -6.179 -10.909 22.058 1.00 95.50 220 ALA A N 1
ATOM 1690 C CA . ALA A 1 220 ? -7.494 -10.477 22.497 1.00 95.50 220 ALA A CA 1
ATOM 1691 C C . ALA A 1 220 ? -7.554 -8.957 22.708 1.00 95.50 220 ALA A C 1
ATOM 1693 O O . ALA A 1 220 ? -6.658 -8.350 23.308 1.00 95.50 220 ALA A O 1
ATOM 1694 N N . SER A 1 221 ? -8.626 -8.344 22.230 1.00 94.62 221 SER A N 1
ATOM 1695 C CA . SER A 1 221 ? -8.887 -6.913 22.296 1.00 94.62 221 SER A CA 1
ATOM 1696 C C . SER A 1 221 ? -10.366 -6.630 22.538 1.00 94.62 221 SER A C 1
ATOM 1698 O O . SER A 1 221 ? -11.216 -7.516 22.463 1.00 94.62 221 SER A O 1
ATOM 1700 N N . GLU A 1 222 ? -10.657 -5.378 22.872 1.00 92.56 222 GLU A N 1
ATOM 1701 C CA . GLU A 1 222 ? -12.005 -4.814 22.880 1.00 92.56 222 GLU A CA 1
ATOM 1702 C C . GLU A 1 222 ? -12.008 -3.524 22.047 1.00 92.56 222 GLU A C 1
ATOM 1704 O O . GLU A 1 222 ? -10.957 -2.907 21.839 1.00 92.56 222 GLU A O 1
ATOM 1709 N N . PHE A 1 223 ? -13.187 -3.098 21.594 1.00 92.31 223 PHE A N 1
ATOM 1710 C CA . PHE A 1 223 ? -13.351 -1.819 20.909 1.00 92.31 223 PHE A CA 1
ATOM 1711 C C . PHE A 1 223 ? -14.023 -0.781 21.801 1.00 92.31 223 PHE A C 1
ATOM 1713 O O . PHE A 1 223 ? -15.067 -1.028 22.413 1.00 92.31 223 PHE A O 1
ATOM 1720 N N . VAL A 1 224 ? -13.448 0.416 21.813 1.00 93.81 224 VAL A N 1
ATOM 1721 C CA . VAL A 1 224 ? -14.049 1.615 22.405 1.00 93.81 224 VAL A CA 1
ATOM 1722 C C . VAL A 1 224 ? -14.200 2.686 21.339 1.00 93.81 224 VAL A C 1
ATOM 1724 O O . VAL A 1 224 ? -13.410 2.745 20.400 1.00 93.81 224 VAL A O 1
ATOM 1727 N N . THR A 1 225 ? -15.195 3.548 21.483 1.00 95.12 225 THR A N 1
ATOM 1728 C CA . THR A 1 225 ? -15.291 4.788 20.716 1.00 95.12 225 THR A CA 1
ATOM 1729 C C . THR A 1 225 ? -14.746 5.936 21.538 1.00 95.12 225 THR A C 1
ATOM 1731 O O . THR A 1 225 ? -15.012 6.010 22.739 1.00 95.12 225 THR A O 1
ATOM 1734 N N . VAL A 1 226 ? -14.040 6.854 20.890 1.00 97.12 226 VAL A N 1
ATOM 1735 C CA . VAL A 1 226 ? -13.593 8.103 21.498 1.00 97.12 226 VAL A CA 1
ATOM 1736 C C . VAL A 1 226 ? -13.967 9.287 20.619 1.00 97.12 226 VAL A C 1
ATOM 1738 O O . VAL A 1 226 ? -13.724 9.274 19.411 1.00 97.12 226 VAL A O 1
ATOM 1741 N N . ASN A 1 227 ? -14.556 10.315 21.226 1.00 97.00 227 ASN A N 1
ATOM 1742 C CA . ASN A 1 227 ? -14.795 11.581 20.549 1.00 97.00 227 ASN A CA 1
ATOM 1743 C C . ASN A 1 227 ? -13.532 12.453 20.608 1.00 97.00 227 ASN A C 1
ATOM 1745 O O . ASN A 1 227 ? -13.018 12.758 21.686 1.00 97.00 227 ASN A O 1
ATOM 1749 N N . VAL A 1 228 ? -13.029 12.882 19.454 1.00 96.75 228 VAL A N 1
ATOM 1750 C CA . VAL A 1 228 ? -11.770 13.628 19.339 1.00 96.75 228 VAL A CA 1
ATOM 1751 C C . VAL A 1 228 ? -11.862 15.038 19.905 1.00 96.75 228 VAL A C 1
ATOM 1753 O O . VAL A 1 228 ? -10.839 15.573 20.314 1.00 96.75 228 VAL A O 1
ATOM 1756 N N . LYS A 1 229 ? -13.055 15.637 19.994 1.00 93.75 229 LYS A N 1
ATOM 1757 C CA . LYS A 1 229 ? -13.249 16.990 20.538 1.00 93.75 229 LYS A CA 1
ATOM 1758 C C . LYS A 1 229 ? -13.384 16.976 22.057 1.00 93.75 229 LYS A C 1
ATOM 1760 O O . LYS A 1 229 ? -12.720 17.758 22.732 1.00 93.75 229 LYS A O 1
ATOM 1765 N N . THR A 1 230 ? -14.219 16.092 22.602 1.00 94.50 230 THR A N 1
ATOM 1766 C CA . THR A 1 230 ? -14.518 16.048 24.045 1.00 94.50 230 THR A CA 1
ATOM 1767 C C . THR A 1 230 ? -13.594 15.117 24.830 1.00 94.50 230 THR A C 1
ATOM 1769 O O . THR A 1 230 ? -13.454 15.284 26.039 1.00 94.50 230 THR A O 1
ATOM 1772 N N . GLY A 1 231 ? -12.965 14.140 24.167 1.00 93.81 231 GLY A N 1
ATOM 1773 C CA . GLY A 1 231 ? -12.247 13.045 24.824 1.00 93.81 231 GLY A CA 1
ATOM 1774 C C . GLY A 1 231 ? -13.171 12.035 25.511 1.00 93.81 231 GLY A C 1
ATOM 1775 O O . GLY A 1 231 ? -12.697 11.220 26.297 1.00 93.81 231 GLY A O 1
ATOM 1776 N N . GLU A 1 232 ? -14.483 12.095 25.259 1.00 95.44 232 GLU A N 1
ATOM 1777 C CA . GLU A 1 232 ? -15.450 11.147 25.812 1.00 95.44 232 GLU A CA 1
ATOM 1778 C C . GLU A 1 232 ? -15.206 9.747 25.247 1.00 95.44 232 GLU A C 1
ATOM 1780 O O . GLU A 1 232 ? -15.079 9.581 24.033 1.00 95.44 232 GLU A O 1
ATOM 1785 N N . VAL A 1 233 ? -15.151 8.751 26.134 1.00 94.38 233 VAL A N 1
ATOM 1786 C CA . VAL A 1 233 ? -14.894 7.347 25.799 1.00 94.38 233 VAL A CA 1
ATOM 1787 C C . VAL A 1 233 ? -16.104 6.505 26.176 1.00 94.38 233 VAL A C 1
ATOM 1789 O O . VAL A 1 233 ? -16.590 6.589 27.305 1.00 94.38 233 VAL A O 1
ATOM 1792 N N . ALA A 1 234 ? -16.541 5.644 25.262 1.00 92.31 234 ALA A N 1
ATOM 1793 C CA . ALA A 1 234 ? -17.613 4.683 25.499 1.00 92.31 234 ALA A CA 1
ATOM 1794 C C . ALA A 1 234 ? -17.249 3.301 24.925 1.00 92.31 234 ALA A C 1
ATOM 1796 O O . ALA A 1 234 ? -16.495 3.221 23.953 1.00 92.31 234 ALA A O 1
ATOM 1797 N N . PRO A 1 235 ? -17.765 2.194 25.489 1.00 90.75 235 PRO A N 1
ATOM 1798 C CA . PRO A 1 235 ? -17.693 0.893 24.830 1.00 90.75 235 PRO A CA 1
ATOM 1799 C C . PRO A 1 235 ? -18.376 0.955 23.459 1.00 90.75 235 PRO A C 1
ATOM 1801 O O . PRO A 1 235 ? -19.501 1.442 23.368 1.00 90.75 235 PRO A O 1
ATOM 1804 N N . PHE A 1 236 ? -17.729 0.443 22.408 1.00 88.56 236 PHE A N 1
ATOM 1805 C CA . PHE A 1 236 ? -18.302 0.470 21.054 1.00 88.56 236 PHE A CA 1
ATOM 1806 C C . PHE A 1 236 ? -19.541 -0.427 20.930 1.00 88.56 236 PHE A C 1
ATOM 1808 O O . PHE A 1 236 ? -20.537 -0.042 20.328 1.00 88.56 236 PHE A O 1
ATOM 1815 N N . ALA A 1 237 ? -19.495 -1.610 21.542 1.00 80.75 237 ALA A N 1
ATOM 1816 C CA . ALA A 1 237 ? -20.617 -2.535 21.616 1.00 80.75 237 ALA A CA 1
ATOM 1817 C C . ALA A 1 237 ? -20.961 -2.784 23.092 1.00 80.75 237 ALA A C 1
ATOM 1819 O O . ALA A 1 237 ? -20.415 -3.711 23.689 1.00 80.75 237 ALA A O 1
ATOM 1820 N N . PRO A 1 238 ? -21.847 -1.982 23.717 1.00 72.81 238 PRO A N 1
ATOM 1821 C CA . PRO A 1 238 ? -22.155 -2.099 25.145 1.00 72.81 238 PRO A CA 1
ATOM 1822 C C . PRO A 1 238 ? -22.630 -3.496 25.565 1.00 72.81 238 PRO A C 1
ATOM 1824 O O . PRO A 1 238 ? -22.289 -3.962 26.648 1.00 72.81 238 PRO A O 1
ATOM 1827 N N . ALA A 1 239 ? -23.368 -4.193 24.693 1.00 63.62 239 ALA A N 1
ATOM 1828 C CA . ALA A 1 239 ? -23.825 -5.564 24.935 1.00 63.62 239 ALA A CA 1
ATOM 1829 C C . ALA A 1 239 ? -22.686 -6.604 24.928 1.00 63.62 239 ALA A C 1
ATOM 1831 O O . ALA A 1 239 ? -22.825 -7.664 25.532 1.00 63.62 239 ALA A O 1
ATOM 1832 N N . ALA A 1 240 ? -21.568 -6.288 24.270 1.00 63.94 240 ALA A N 1
ATOM 1833 C CA . ALA A 1 240 ? -20.334 -7.072 24.233 1.00 63.94 240 ALA A CA 1
ATOM 1834 C C . ALA A 1 240 ? -19.224 -6.426 25.093 1.00 63.94 240 ALA A C 1
ATOM 1836 O O . ALA A 1 240 ? -18.052 -6.791 25.007 1.00 63.94 240 ALA A O 1
ATOM 1837 N N . ALA A 1 241 ? -19.559 -5.440 25.934 1.00 62.47 241 ALA A N 1
ATOM 1838 C CA . ALA A 1 241 ? -18.571 -4.789 26.781 1.00 62.47 241 ALA A CA 1
ATOM 1839 C C . ALA A 1 241 ? -17.965 -5.814 27.751 1.00 62.47 241 ALA A C 1
ATOM 1841 O O . ALA A 1 241 ? -18.676 -6.475 28.509 1.00 62.47 241 ALA A O 1
ATOM 1842 N N . GLY A 1 242 ? -16.638 -5.945 27.717 1.00 59.44 242 GLY A N 1
ATOM 1843 C CA . GLY A 1 242 ? -15.896 -6.916 28.522 1.00 59.44 242 GLY A CA 1
ATOM 1844 C C . GLY A 1 242 ? -15.735 -8.303 27.888 1.00 59.44 242 GLY A C 1
ATOM 1845 O O . GLY A 1 242 ? -15.067 -9.143 28.490 1.00 59.44 242 GLY A O 1
ATOM 1846 N N . THR A 1 243 ? -16.274 -8.565 26.690 1.00 67.88 243 THR A N 1
ATOM 1847 C CA . THR A 1 243 ? -15.913 -9.770 25.927 1.00 67.88 243 THR A CA 1
ATOM 1848 C C . THR A 1 243 ? -14.627 -9.511 25.153 1.00 67.88 243 THR A C 1
ATOM 1850 O O . THR A 1 243 ? -14.575 -8.615 24.314 1.00 67.88 243 THR A O 1
ATOM 1853 N N . ALA A 1 244 ? -13.583 -10.279 25.455 1.00 79.19 244 ALA A N 1
ATOM 1854 C CA . ALA A 1 244 ? -12.296 -10.171 24.789 1.00 79.19 244 ALA A CA 1
ATOM 1855 C C . ALA A 1 244 ? -12.242 -11.160 23.615 1.00 79.19 244 ALA A C 1
ATOM 1857 O O . ALA A 1 244 ? -12.239 -12.373 23.827 1.00 79.19 244 ALA A O 1
ATOM 1858 N N . GLU A 1 245 ? -12.188 -10.645 22.390 1.00 91.38 245 GLU A N 1
ATOM 1859 C CA . GLU A 1 245 ? -12.053 -11.444 21.167 1.00 91.38 245 GLU A CA 1
ATOM 1860 C C . GLU A 1 245 ? -10.768 -11.070 20.429 1.00 91.38 245 GLU A C 1
ATOM 1862 O O . GLU A 1 245 ? -10.228 -9.979 20.594 1.00 91.38 245 GLU A O 1
ATOM 1867 N N . MET A 1 246 ? -10.253 -11.966 19.587 1.00 95.06 246 MET A N 1
ATOM 1868 C CA . MET A 1 246 ? -9.078 -11.677 18.761 1.00 95.06 246 MET A CA 1
ATOM 1869 C C . MET A 1 246 ? -9.467 -10.886 17.511 1.00 95.06 246 MET A C 1
ATOM 1871 O O . MET A 1 246 ? -9.421 -11.418 16.396 1.00 95.06 246 MET A O 1
ATOM 1875 N N . HIS A 1 247 ? -9.883 -9.632 17.689 1.00 94.88 247 HIS A N 1
ATOM 1876 C CA . HIS A 1 247 ? -10.286 -8.790 16.572 1.00 94.88 247 HIS A CA 1
ATOM 1877 C C . HIS A 1 247 ? -9.104 -8.487 15.648 1.00 94.88 247 HIS A C 1
ATOM 1879 O O . HIS A 1 247 ? -8.004 -8.139 16.079 1.00 94.88 247 HIS A O 1
ATOM 1885 N N . THR A 1 248 ? -9.353 -8.613 14.349 1.00 95.88 248 THR A N 1
ATOM 1886 C CA . THR A 1 248 ? -8.359 -8.394 13.292 1.00 95.88 248 THR A CA 1
ATOM 1887 C C . THR A 1 248 ? -8.774 -7.358 12.263 1.00 95.88 248 THR A C 1
ATOM 1889 O O . THR A 1 248 ? -7.960 -7.009 11.411 1.00 95.88 248 THR A O 1
ATOM 1892 N N . ARG A 1 249 ? -10.015 -6.862 12.346 1.00 94.44 249 ARG A N 1
ATOM 1893 C CA . ARG A 1 249 ? -10.524 -5.800 11.484 1.00 94.44 249 ARG A CA 1
ATOM 1894 C C . ARG A 1 249 ? -11.658 -5.029 12.146 1.00 94.44 249 ARG A C 1
ATOM 1896 O O . ARG A 1 249 ? -12.541 -5.644 12.748 1.00 94.44 249 ARG A O 1
ATOM 1903 N N . CYS A 1 250 ? -11.657 -3.720 11.935 1.00 94.19 250 CYS A N 1
ATOM 1904 C CA . CYS A 1 250 ? -12.777 -2.815 12.149 1.00 94.19 250 CYS A CA 1
ATOM 1905 C C . CYS A 1 250 ? -12.796 -1.793 11.005 1.00 94.19 250 CYS A C 1
ATOM 1907 O O . CYS A 1 250 ? -11.948 -0.907 10.961 1.00 94.19 250 CYS A O 1
ATOM 1909 N N . ASP A 1 251 ? -13.719 -1.952 10.056 1.00 95.75 251 ASP A N 1
ATOM 1910 C CA . ASP A 1 251 ? -13.730 -1.197 8.795 1.00 95.75 251 ASP A CA 1
ATOM 1911 C C . ASP A 1 251 ? -15.106 -0.541 8.569 1.00 95.75 251 ASP A C 1
ATOM 1913 O O . ASP A 1 251 ? -16.069 -1.248 8.241 1.00 95.75 251 ASP A O 1
ATOM 1917 N N . PRO A 1 252 ? -15.244 0.774 8.818 1.00 95.81 252 PRO A N 1
ATOM 1918 C CA . PRO A 1 252 ? -16.503 1.504 8.672 1.00 95.81 252 PRO A CA 1
ATOM 1919 C C . PRO A 1 252 ? -16.955 1.646 7.213 1.00 95.81 252 PRO A C 1
ATOM 1921 O O . PRO A 1 252 ? -16.142 1.777 6.300 1.00 95.81 252 PRO A O 1
ATOM 1924 N N . SER A 1 253 ? -18.268 1.638 6.988 1.00 96.38 253 SER A N 1
ATOM 1925 C CA . SER A 1 253 ? -18.869 1.927 5.688 1.00 96.38 253 SER A CA 1
ATOM 1926 C C . SER A 1 253 ? -18.593 3.378 5.275 1.00 96.38 253 SER A C 1
ATOM 1928 O O . SER A 1 253 ? -18.377 4.226 6.141 1.00 96.38 253 SER A O 1
ATOM 1930 N N . PRO A 1 254 ? -18.631 3.708 3.972 1.00 95.00 254 PRO A N 1
ATOM 1931 C CA . PRO A 1 254 ? -18.459 5.084 3.494 1.00 95.00 254 PRO A CA 1
ATOM 1932 C C . PRO A 1 254 ? -19.354 6.138 4.171 1.00 95.00 254 PRO A C 1
ATOM 1934 O O . PRO A 1 254 ? -18.944 7.282 4.333 1.00 95.00 254 PRO A O 1
ATOM 1937 N N . ASP A 1 255 ? -20.569 5.771 4.586 1.00 93.88 255 ASP A N 1
ATOM 1938 C CA . ASP A 1 255 ? -21.484 6.637 5.350 1.00 93.88 255 ASP A CA 1
ATOM 1939 C C . ASP A 1 255 ? -21.322 6.558 6.886 1.00 93.88 255 ASP A C 1
ATOM 1941 O O . ASP A 1 255 ? -22.066 7.195 7.642 1.00 93.88 255 ASP A O 1
ATOM 1945 N N . GLY A 1 256 ? -20.383 5.736 7.356 1.00 93.12 256 GLY A N 1
ATOM 1946 C CA . GLY A 1 256 ? -20.062 5.503 8.758 1.00 93.12 256 GLY A CA 1
ATOM 1947 C C . GLY A 1 256 ? -21.147 4.794 9.573 1.00 93.12 256 GLY A C 1
ATOM 1948 O O . GLY A 1 256 ? -20.994 4.703 10.790 1.00 93.12 256 GLY A O 1
ATOM 1949 N N . GLN A 1 257 ? -22.254 4.332 8.977 1.00 93.38 257 GLN A N 1
ATOM 1950 C CA . GLN A 1 257 ? -23.388 3.760 9.726 1.00 93.38 257 GLN A CA 1
ATOM 1951 C C . GLN A 1 257 ? -23.203 2.286 10.095 1.00 93.38 257 GLN A C 1
ATOM 1953 O O . GLN A 1 257 ? -23.783 1.816 11.080 1.00 93.38 257 GLN A O 1
ATOM 1958 N N . PHE A 1 258 ? -22.388 1.571 9.325 1.00 95.12 258 PHE A N 1
ATOM 1959 C CA . PHE A 1 258 ? -22.129 0.150 9.493 1.00 95.12 258 PHE A CA 1
ATOM 1960 C C . PHE A 1 258 ? -20.634 -0.125 9.538 1.00 95.12 258 PHE A C 1
ATOM 1962 O O . PHE A 1 258 ? -19.835 0.632 9.004 1.00 95.12 258 PHE A O 1
ATOM 1969 N N . ILE A 1 259 ? -20.240 -1.206 10.200 1.00 95.75 259 ILE A N 1
ATOM 1970 C CA . ILE A 1 259 ? -18.834 -1.526 10.421 1.00 95.75 259 ILE A CA 1
ATOM 1971 C C . ILE A 1 259 ? -18.622 -3.016 10.170 1.00 95.75 259 ILE A C 1
ATOM 1973 O O . ILE A 1 259 ? -19.266 -3.851 10.808 1.00 95.75 259 ILE A O 1
ATOM 1977 N N . ILE A 1 260 ? -17.719 -3.356 9.245 1.00 96.75 260 ILE A N 1
ATOM 1978 C CA . ILE A 1 260 ? -17.244 -4.731 9.069 1.00 96.75 260 ILE A CA 1
ATOM 1979 C C . ILE A 1 260 ? -16.318 -5.063 10.235 1.00 96.75 260 ILE A C 1
ATOM 1981 O O . ILE A 1 260 ? -15.317 -4.384 10.465 1.00 96.75 260 ILE A O 1
ATOM 1985 N N . MET A 1 261 ? -16.631 -6.158 10.914 1.00 95.50 261 MET A N 1
ATOM 1986 C CA . MET A 1 261 ? -15.853 -6.723 12.005 1.00 95.50 261 MET A CA 1
ATOM 1987 C C . MET A 1 261 ? -15.258 -8.064 11.567 1.00 95.50 261 MET A C 1
ATOM 1989 O O . MET A 1 261 ? -15.912 -8.849 10.873 1.00 95.50 261 MET A O 1
ATOM 1993 N N . GLU A 1 262 ? -14.021 -8.344 11.978 1.00 96.31 262 GLU A N 1
ATOM 1994 C CA . GLU A 1 262 ? -13.386 -9.657 11.802 1.00 96.31 262 GLU A CA 1
ATOM 1995 C C . GLU A 1 262 ? -12.697 -10.091 13.095 1.00 96.31 262 GLU A C 1
ATOM 1997 O O . GLU A 1 262 ? -11.976 -9.299 13.705 1.00 96.31 262 GLU A O 1
ATOM 2002 N N . ALA A 1 263 ? -12.852 -11.357 13.482 1.00 96.50 263 ALA A N 1
ATOM 2003 C CA . ALA A 1 263 ? -12.144 -11.950 14.616 1.00 96.50 263 ALA A CA 1
ATOM 2004 C C . ALA A 1 263 ? -11.653 -13.370 14.307 1.00 96.50 263 ALA A C 1
ATOM 2006 O O . ALA A 1 263 ? -12.299 -14.116 13.566 1.00 96.50 263 ALA A O 1
ATOM 2007 N N . LEU A 1 264 ? -10.495 -13.736 14.867 1.00 97.31 264 LEU A N 1
ATOM 2008 C CA . LEU A 1 264 ? -9.977 -15.106 14.823 1.00 97.31 264 LEU A CA 1
ATOM 2009 C C . LEU A 1 264 ? -10.656 -15.978 15.880 1.00 97.31 264 LEU A C 1
ATOM 2011 O O . LEU A 1 264 ? -10.890 -15.541 17.003 1.00 97.31 264 LEU A O 1
ATOM 2015 N N . GLU A 1 265 ? -10.888 -17.241 15.534 1.00 95.19 265 GLU A N 1
ATOM 2016 C CA . GLU A 1 265 ? -11.559 -18.216 16.393 1.00 95.19 265 GLU A CA 1
ATOM 2017 C C . GLU A 1 265 ? -10.723 -19.494 16.543 1.00 95.19 265 GLU A C 1
ATOM 2019 O O . GLU A 1 265 ? -9.925 -19.872 15.675 1.00 95.19 265 GLU A O 1
ATOM 2024 N N . ARG A 1 266 ? -10.925 -20.202 17.658 1.00 93.00 266 ARG A N 1
ATOM 2025 C CA . ARG A 1 266 ? -10.413 -21.565 17.837 1.00 93.00 266 ARG A CA 1
ATOM 2026 C C . ARG A 1 266 ? -11.168 -22.548 16.920 1.00 93.00 266 ARG A C 1
ATOM 2028 O O . ARG A 1 266 ? -12.331 -22.319 16.604 1.00 93.00 266 ARG A O 1
ATOM 2035 N N . PRO A 1 267 ? -10.560 -23.691 16.548 1.00 93.81 267 PRO A N 1
ATOM 2036 C CA . PRO A 1 267 ? -9.218 -24.148 16.917 1.00 93.81 267 PRO A CA 1
ATOM 2037 C C . PRO A 1 267 ? -8.099 -23.500 16.087 1.00 93.81 267 PRO A C 1
ATOM 2039 O O . PRO A 1 267 ? -8.182 -23.404 14.865 1.00 93.81 267 PRO A O 1
ATOM 2042 N N . PHE A 1 268 ? -6.999 -23.136 16.748 1.00 94.69 268 PHE A N 1
ATOM 2043 C CA . PHE A 1 268 ? -5.778 -22.693 16.070 1.00 94.69 268 PHE A CA 1
ATOM 2044 C C . PHE A 1 268 ? -4.971 -23.870 15.526 1.00 94.69 268 PHE A C 1
ATOM 2046 O O . PHE A 1 268 ? -5.039 -24.987 16.041 1.00 94.69 268 PHE A O 1
ATOM 2053 N N . SER A 1 269 ? -4.159 -23.600 14.504 1.00 92.62 269 SER A N 1
ATOM 2054 C CA . SER A 1 269 ? -3.264 -24.595 13.919 1.00 92.62 269 SER A CA 1
ATOM 2055 C C . SER A 1 269 ? -1.817 -24.409 14.356 1.00 92.62 269 SER A C 1
ATOM 2057 O O . SER A 1 269 ? -1.317 -23.300 14.531 1.00 92.62 269 SER A O 1
ATOM 2059 N N . TYR A 1 270 ? -1.128 -25.540 14.468 1.00 92.00 270 TYR A N 1
ATOM 2060 C CA . TYR A 1 270 ? 0.304 -25.640 14.744 1.00 92.00 270 TYR A CA 1
ATOM 2061 C C . TYR A 1 270 ? 1.141 -25.795 13.464 1.00 92.00 270 TYR A C 1
ATOM 2063 O O . TYR A 1 270 ? 2.357 -25.946 13.540 1.00 92.00 270 TYR A O 1
ATOM 2071 N N . ALA A 1 271 ? 0.492 -25.824 12.293 1.00 90.31 271 ALA A N 1
ATOM 2072 C CA . ALA A 1 271 ? 1.122 -26.104 10.999 1.00 90.31 271 ALA A CA 1
ATOM 2073 C C . ALA A 1 271 ? 1.087 -24.915 10.024 1.00 90.31 271 ALA A C 1
ATOM 2075 O O . ALA A 1 271 ? 1.817 -24.914 9.035 1.00 90.31 271 ALA A O 1
ATOM 2076 N N . VAL A 1 272 ? 0.258 -23.904 10.293 1.00 92.69 272 VAL A N 1
ATOM 2077 C CA . VAL A 1 272 ? 0.073 -22.729 9.430 1.00 92.69 272 VAL A CA 1
ATOM 2078 C C . VAL A 1 272 ? 0.008 -21.443 10.261 1.00 92.69 272 VAL A C 1
ATOM 2080 O O . VAL A 1 272 ? -0.349 -21.503 11.437 1.00 92.69 272 VAL A O 1
ATOM 2083 N N . PRO A 1 273 ? 0.361 -20.277 9.690 1.00 95.50 273 PRO A N 1
ATOM 2084 C CA . PRO A 1 273 ? 0.277 -18.998 10.392 1.00 95.50 273 PRO A CA 1
ATOM 2085 C C . PRO A 1 273 ? -1.176 -18.546 10.609 1.00 95.50 273 PRO A C 1
ATOM 2087 O O . PRO A 1 273 ? -2.096 -19.035 9.947 1.00 95.50 273 PRO A O 1
ATOM 2090 N N . CYS A 1 274 ? -1.380 -17.556 11.484 1.00 96.25 274 CYS A N 1
ATOM 2091 C CA . CYS A 1 274 ? -2.705 -17.106 11.928 1.00 96.25 274 CYS A CA 1
ATOM 2092 C C . CYS A 1 274 ? -3.634 -16.637 10.800 1.00 96.25 274 CYS A C 1
ATOM 2094 O O . CYS A 1 274 ? -4.845 -16.776 10.912 1.00 96.25 274 CYS A O 1
ATOM 2096 N N . GLY A 1 275 ? -3.094 -16.170 9.667 1.00 94.12 275 GLY A N 1
ATOM 2097 C CA . GLY A 1 275 ? -3.894 -15.825 8.483 1.00 94.12 275 GLY A CA 1
ATOM 2098 C C . GLY A 1 275 ? -4.668 -17.008 7.873 1.00 94.12 275 GLY A C 1
ATOM 2099 O O . GLY A 1 275 ? -5.538 -16.811 7.025 1.00 94.12 275 GLY A O 1
ATOM 2100 N N . ARG A 1 276 ? -4.366 -18.246 8.289 1.00 94.44 276 ARG A N 1
ATOM 2101 C CA . ARG A 1 276 ? -5.090 -19.468 7.908 1.00 94.44 276 ARG A CA 1
ATOM 2102 C C . ARG A 1 276 ? -6.048 -19.974 8.990 1.00 94.44 276 ARG A C 1
ATOM 2104 O O . ARG A 1 276 ? -6.744 -20.951 8.734 1.00 94.44 276 ARG A O 1
ATOM 2111 N N . PHE A 1 277 ? -6.084 -19.368 10.175 1.00 96.75 277 PHE A N 1
ATOM 2112 C CA . PHE A 1 277 ? -6.935 -19.827 11.276 1.00 96.75 277 PHE A CA 1
ATOM 2113 C C . PHE A 1 277 ? -8.428 -19.623 10.972 1.00 96.75 277 PHE A C 1
ATOM 2115 O O . PHE A 1 277 ? -8.781 -18.866 10.048 1.00 96.75 277 PHE A O 1
ATOM 2122 N N . PRO A 1 278 ? -9.317 -20.330 11.696 1.00 97.44 278 PRO A N 1
ATOM 2123 C CA . PRO A 1 278 ? -10.738 -20.034 11.670 1.00 97.44 278 PRO A CA 1
ATOM 2124 C C . PRO A 1 278 ? -10.995 -18.563 11.984 1.00 97.44 278 PRO A C 1
ATOM 2126 O O . PRO A 1 278 ? -10.272 -17.953 12.775 1.00 97.44 278 PRO A O 1
ATOM 2129 N N . LYS A 1 279 ? -11.982 -17.982 11.308 1.00 96.62 279 LYS A N 1
ATOM 2130 C CA . LYS A 1 279 ? -12.353 -16.587 11.533 1.00 96.62 279 LYS A CA 1
ATOM 2131 C C . LYS A 1 279 ? -13.805 -16.325 11.187 1.00 96.62 279 LYS A C 1
ATOM 2133 O O . LYS A 1 279 ? -14.326 -16.941 10.256 1.00 96.62 279 LYS A O 1
ATOM 2138 N N . ARG A 1 280 ? -14.407 -15.360 11.870 1.00 96.44 280 ARG A N 1
ATOM 2139 C CA . ARG A 1 280 ? -15.750 -14.851 11.581 1.00 96.44 280 ARG A CA 1
ATOM 2140 C C . ARG A 1 280 ? -15.663 -13.443 11.013 1.00 96.44 280 ARG A C 1
ATOM 2142 O O . ARG A 1 280 ? -14.860 -12.639 11.480 1.00 96.44 280 ARG A O 1
ATOM 2149 N N . VAL A 1 281 ? -16.501 -13.160 10.021 1.00 96.56 281 VAL A N 1
ATOM 2150 C CA . VAL A 1 281 ? -16.723 -11.823 9.467 1.00 96.56 281 VAL A CA 1
ATOM 2151 C C . VAL A 1 281 ? -18.202 -11.496 9.614 1.00 96.56 281 VAL A C 1
ATOM 2153 O O . VAL A 1 281 ? -19.061 -12.260 9.168 1.00 96.56 281 VAL A O 1
ATOM 2156 N N . TRP A 1 282 ? -18.504 -10.364 10.233 1.00 94.94 282 TRP A N 1
ATOM 2157 C CA . TRP A 1 282 ? -19.868 -9.889 10.441 1.00 94.94 282 TRP A CA 1
ATOM 2158 C C . TRP A 1 282 ? -19.917 -8.370 10.310 1.00 94.94 282 TRP A C 1
ATOM 2160 O O . TRP A 1 282 ? -18.887 -7.707 10.204 1.00 94.94 282 TRP A O 1
ATOM 2170 N N . VAL A 1 283 ? -21.122 -7.819 10.274 1.00 94.69 283 VAL A N 1
ATOM 2171 C CA . VAL A 1 283 ? -21.357 -6.383 10.210 1.00 94.69 283 VAL A CA 1
ATOM 2172 C C . VAL A 1 283 ? -22.199 -5.956 11.392 1.00 94.69 283 VAL A C 1
ATOM 2174 O O . VAL A 1 283 ? -23.205 -6.599 11.710 1.00 94.69 283 VAL A O 1
ATOM 2177 N N . VAL A 1 284 ? -21.796 -4.851 12.007 1.00 92.62 284 VAL A N 1
ATOM 2178 C CA . VAL A 1 284 ? -22.532 -4.186 13.082 1.00 92.62 284 VAL A CA 1
ATOM 2179 C C . VAL A 1 284 ? -22.981 -2.790 12.662 1.00 92.62 284 VAL A C 1
ATOM 2181 O O . VAL A 1 284 ? -22.415 -2.208 11.738 1.00 92.62 284 VAL A O 1
ATOM 2184 N N . ASN A 1 285 ? -23.994 -2.248 13.333 1.00 92.50 285 ASN A N 1
ATOM 2185 C CA . ASN A 1 285 ? -24.340 -0.826 13.248 1.00 92.50 285 ASN A CA 1
ATOM 2186 C C . ASN A 1 285 ? -23.513 0.012 14.249 1.00 92.50 285 ASN A C 1
ATOM 2188 O O . ASN A 1 285 ? -22.732 -0.524 15.037 1.00 92.50 285 ASN A O 1
ATOM 2192 N N . ARG A 1 286 ? -23.721 1.336 14.268 1.00 90.25 286 ARG A N 1
ATOM 2193 C CA . ARG A 1 286 ? -23.077 2.254 15.231 1.00 90.25 286 ARG A CA 1
ATOM 2194 C C . ARG A 1 286 ? -23.364 1.973 16.712 1.00 90.25 286 ARG A C 1
ATOM 2196 O O . ARG A 1 286 ? -22.615 2.450 17.555 1.00 90.25 286 ARG A O 1
ATOM 2203 N N . ALA A 1 287 ? -24.423 1.230 17.035 1.00 87.56 287 ALA A N 1
ATOM 2204 C CA . ALA A 1 287 ? -24.718 0.801 18.404 1.00 87.56 287 ALA A CA 1
ATOM 2205 C C . ALA A 1 287 ? -23.986 -0.503 18.791 1.00 87.56 287 ALA A C 1
ATOM 2207 O O . ALA A 1 287 ? -24.141 -0.992 19.911 1.00 87.56 287 ALA A O 1
ATOM 2208 N N . GLY A 1 288 ? -23.208 -1.083 17.868 1.00 87.56 288 GLY A N 1
ATOM 2209 C CA . GLY A 1 288 ? -22.522 -2.359 18.048 1.00 87.56 288 GLY A CA 1
ATOM 2210 C C . GLY A 1 288 ? -23.435 -3.579 17.893 1.00 87.56 288 GLY A C 1
ATOM 2211 O O . GLY A 1 288 ? -23.032 -4.694 18.221 1.00 87.56 288 GLY A O 1
ATOM 2212 N N . GLU A 1 289 ? -24.661 -3.400 17.398 1.00 89.19 289 GLU A N 1
ATOM 2213 C CA . GLU A 1 289 ? -25.604 -4.495 17.174 1.00 89.19 289 GLU A CA 1
ATOM 2214 C C . GLU A 1 289 ? -25.272 -5.198 15.858 1.00 89.19 289 GLU A C 1
ATOM 2216 O O . GLU A 1 289 ? -25.097 -4.549 14.825 1.00 89.19 289 GLU A O 1
ATOM 2221 N N . THR A 1 290 ? -25.199 -6.531 15.876 1.00 90.62 290 THR A N 1
ATOM 2222 C CA . THR A 1 290 ? -24.965 -7.312 14.653 1.00 90.62 290 THR A CA 1
ATOM 2223 C C . THR A 1 290 ? -26.171 -7.203 13.731 1.00 90.62 290 THR A C 1
ATOM 2225 O O . THR A 1 290 ? -27.270 -7.619 14.088 1.00 90.62 290 THR A O 1
ATOM 2228 N N . VAL A 1 291 ? -25.949 -6.678 12.527 1.00 90.12 291 VAL A N 1
ATOM 2229 C CA . VAL A 1 291 ? -26.972 -6.569 11.478 1.00 90.12 291 VAL A CA 1
ATOM 2230 C C . VAL A 1 291 ? -26.832 -7.666 10.426 1.00 90.12 291 VAL A C 1
ATOM 2232 O O . VAL A 1 291 ? -27.803 -8.004 9.752 1.00 90.12 291 VAL A O 1
ATOM 2235 N N . ARG A 1 292 ? -25.633 -8.245 10.280 1.00 89.75 292 ARG A N 1
ATOM 2236 C CA . ARG A 1 292 ? -25.360 -9.312 9.314 1.00 89.75 292 ARG A CA 1
ATOM 2237 C C . ARG A 1 292 ? -24.203 -10.196 9.756 1.00 89.75 292 ARG A C 1
ATOM 2239 O O . ARG A 1 292 ? -23.098 -9.702 9.935 1.00 89.75 292 ARG A O 1
ATOM 2246 N N . ASP A 1 293 ? -24.408 -11.505 9.764 1.00 91.56 293 ASP A N 1
ATOM 2247 C CA . ASP A 1 293 ? -23.315 -12.477 9.710 1.00 91.56 293 ASP A CA 1
ATOM 2248 C C . ASP A 1 293 ? -22.924 -12.727 8.249 1.00 91.56 293 ASP A C 1
ATOM 2250 O O . ASP A 1 293 ? -23.758 -13.147 7.448 1.00 91.56 293 ASP A O 1
ATOM 2254 N N . VAL A 1 294 ? -21.675 -12.424 7.873 1.00 92.62 294 VAL A N 1
ATOM 2255 C CA . VAL A 1 294 ? -21.200 -12.593 6.488 1.00 92.62 294 VAL A CA 1
ATOM 2256 C C . VAL A 1 294 ? -20.674 -14.006 6.287 1.00 92.62 294 VAL A C 1
ATOM 2258 O O . VAL A 1 294 ? -21.103 -14.694 5.363 1.00 92.62 294 VAL A O 1
ATOM 2261 N N . CYS A 1 295 ? -19.747 -14.452 7.139 1.00 94.12 295 CYS A N 1
ATOM 2262 C CA . CYS A 1 295 ? -19.226 -15.814 7.088 1.00 94.12 295 CYS A CA 1
ATOM 2263 C C . CYS A 1 295 ? -18.517 -16.242 8.379 1.00 94.12 295 CYS A C 1
ATOM 2265 O O . CYS A 1 295 ? -17.921 -15.429 9.081 1.00 94.12 295 CYS A O 1
ATOM 2267 N N . SER A 1 296 ? -18.502 -17.555 8.616 1.00 95.81 296 SER A N 1
ATOM 2268 C CA . SER A 1 296 ? -17.579 -18.230 9.534 1.00 95.81 296 SER A CA 1
ATOM 2269 C C . SER A 1 296 ? -16.718 -19.180 8.712 1.00 95.81 296 SER A C 1
ATOM 2271 O O . SER A 1 296 ? -17.204 -20.166 8.157 1.00 95.81 296 SER A O 1
ATOM 2273 N N . LEU A 1 297 ? -15.438 -18.857 8.570 1.00 95.81 297 LEU A N 1
ATOM 2274 C CA . LEU A 1 297 ? -14.509 -19.603 7.735 1.00 95.81 297 LEU A CA 1
ATOM 2275 C C . LEU A 1 297 ? -13.743 -20.624 8.589 1.00 95.81 297 LEU A C 1
ATOM 2277 O O . LEU A 1 297 ? -13.109 -20.228 9.568 1.00 95.81 297 LEU A O 1
ATOM 2281 N N . PRO A 1 298 ? -13.700 -21.914 8.208 1.00 94.94 298 PRO A N 1
ATOM 2282 C CA . PRO A 1 298 ? -12.981 -22.948 8.954 1.00 94.94 298 PRO A CA 1
ATOM 2283 C C . PRO A 1 298 ? -11.467 -22.847 8.746 1.00 94.94 298 PRO A C 1
ATOM 2285 O O . PRO A 1 298 ? -11.009 -22.134 7.851 1.00 94.94 298 PRO A O 1
ATOM 2288 N N . LEU A 1 299 ? -10.685 -23.585 9.538 1.00 94.38 299 LEU A N 1
ATOM 2289 C CA . LEU A 1 299 ? -9.229 -23.669 9.391 1.00 94.38 299 LEU A CA 1
ATOM 2290 C C . LEU A 1 299 ? -8.828 -23.976 7.935 1.00 94.38 299 LEU A C 1
ATOM 2292 O O . LEU A 1 299 ? -9.384 -24.865 7.299 1.00 94.38 299 LEU A O 1
ATOM 2296 N N . ALA A 1 300 ? -7.852 -23.230 7.417 1.00 91.94 300 ALA A N 1
ATOM 2297 C CA . ALA A 1 300 ? -7.434 -23.267 6.020 1.00 91.94 300 ALA A CA 1
ATOM 2298 C C . ALA A 1 300 ? -6.022 -23.854 5.842 1.00 91.94 300 ALA A C 1
ATOM 2300 O O . ALA A 1 300 ? -5.130 -23.214 5.278 1.00 91.94 300 ALA A O 1
ATOM 2301 N N . ASP A 1 301 ? -5.804 -25.065 6.351 1.00 86.31 301 ASP A N 1
ATOM 2302 C CA . ASP A 1 301 ? -4.532 -25.799 6.290 1.00 86.31 301 ASP A CA 1
ATOM 2303 C C . ASP A 1 301 ? -4.401 -26.730 5.069 1.00 86.31 301 ASP A C 1
ATOM 2305 O O . ASP A 1 301 ? -3.309 -27.220 4.787 1.00 86.31 301 ASP A O 1
ATOM 2309 N N . ALA A 1 302 ? -5.480 -26.901 4.301 1.00 85.19 302 ALA A N 1
ATOM 2310 C CA . ALA A 1 302 ? -5.535 -27.727 3.093 1.00 85.19 302 ALA A CA 1
ATOM 2311 C C . ALA A 1 302 ? -5.514 -26.929 1.771 1.00 85.19 302 ALA A C 1
ATOM 2313 O O . ALA A 1 302 ? -5.852 -27.471 0.721 1.00 85.19 302 ALA A O 1
ATOM 2314 N N . ILE A 1 303 ? -5.141 -25.642 1.790 1.00 90.00 303 ILE A N 1
ATOM 2315 C CA . ILE A 1 303 ? -5.056 -24.841 0.555 1.00 90.00 303 ILE A CA 1
ATOM 2316 C C . ILE A 1 303 ? -3.893 -25.357 -0.307 1.00 90.00 303 ILE A C 1
ATOM 2318 O O . ILE A 1 303 ? -2.758 -25.370 0.181 1.00 90.00 303 ILE A O 1
ATOM 2322 N N . PRO A 1 304 ? -4.129 -25.728 -1.580 1.00 89.56 304 PRO A N 1
ATOM 2323 C CA . PRO A 1 304 ? -3.065 -26.201 -2.457 1.00 89.56 304 PRO A CA 1
ATOM 2324 C C . PRO A 1 304 ? -1.938 -25.169 -2.626 1.00 89.56 304 PRO A C 1
ATOM 2326 O O . PRO A 1 304 ? -2.160 -23.959 -2.623 1.00 89.56 304 PRO A O 1
ATOM 2329 N N . ILE A 1 305 ? -0.700 -25.640 -2.805 1.00 87.44 305 ILE A N 1
ATOM 2330 C CA . ILE A 1 305 ? 0.481 -24.765 -2.948 1.00 87.44 305 ILE A CA 1
ATOM 2331 C C . ILE A 1 305 ? 0.698 -24.231 -4.370 1.00 87.44 305 ILE A C 1
ATOM 2333 O O . ILE A 1 305 ? 1.676 -23.522 -4.608 1.00 87.44 305 ILE A O 1
ATOM 2337 N N . VAL A 1 306 ? -0.205 -24.549 -5.298 1.00 88.62 306 VAL A N 1
ATOM 2338 C CA . VAL A 1 306 ? -0.151 -24.092 -6.691 1.00 88.62 306 VAL A CA 1
ATOM 2339 C C . VAL A 1 306 ? -0.685 -22.662 -6.822 1.00 88.62 306 VAL A C 1
ATOM 2341 O O . VAL A 1 306 ? -1.543 -22.227 -6.049 1.00 88.62 306 VAL A O 1
ATOM 2344 N N . ASN A 1 307 ? -0.175 -21.908 -7.794 1.00 90.69 307 ASN A N 1
ATOM 2345 C CA . ASN A 1 307 ? -0.611 -20.530 -8.030 1.00 90.69 307 ASN A CA 1
ATOM 2346 C C . ASN A 1 307 ? -2.102 -20.453 -8.394 1.00 90.69 307 ASN A C 1
ATOM 2348 O O . ASN A 1 307 ? -2.647 -21.400 -8.945 1.00 90.69 307 ASN A O 1
ATOM 2352 N N . ASN A 1 308 ? -2.750 -19.329 -8.066 1.00 93.88 308 ASN A N 1
ATOM 2353 C CA . ASN A 1 308 ? -4.211 -19.121 -8.095 1.00 93.88 308 ASN A CA 1
ATOM 2354 C C . ASN A 1 308 ? -5.038 -19.939 -7.083 1.00 93.88 308 ASN A C 1
ATOM 2356 O O . ASN A 1 308 ? -6.270 -19.862 -7.126 1.00 93.88 308 ASN A O 1
ATOM 2360 N N . SER A 1 309 ? -4.407 -20.658 -6.147 1.00 94.94 309 SER A N 1
ATOM 2361 C CA . SER A 1 309 ? -5.127 -21.279 -5.027 1.00 94.94 309 SER A CA 1
ATOM 2362 C C . SER A 1 309 ? -5.614 -20.246 -4.018 1.00 94.94 309 SER A C 1
ATOM 2364 O O . SER A 1 309 ? -4.893 -19.304 -3.677 1.00 94.94 309 SER A O 1
ATOM 2366 N N . CYS A 1 310 ? -6.820 -20.438 -3.491 1.00 94.50 310 CYS A N 1
ATOM 2367 C CA . CYS A 1 310 ? -7.388 -19.576 -2.459 1.00 94.50 310 CYS A CA 1
ATOM 2368 C C . CYS A 1 310 ? -8.103 -20.381 -1.368 1.00 94.50 310 CYS A C 1
ATOM 2370 O O . CYS A 1 310 ? -8.256 -21.595 -1.456 1.00 94.50 310 CYS A O 1
ATOM 2372 N N . ARG A 1 311 ? -8.510 -19.692 -0.297 1.00 93.44 311 ARG A N 1
ATOM 2373 C CA . ARG A 1 311 ? -9.365 -20.278 0.741 1.00 93.44 311 ARG A CA 1
ATOM 2374 C C . ARG A 1 311 ? -10.760 -20.515 0.160 1.00 93.44 311 ARG A C 1
ATOM 2376 O O . ARG A 1 311 ? -11.244 -19.669 -0.588 1.00 93.44 311 ARG A O 1
ATOM 2383 N N . ALA A 1 312 ? -11.381 -21.633 0.521 1.00 92.25 312 ALA A N 1
ATOM 2384 C CA . ALA A 1 312 ? -12.785 -21.891 0.223 1.00 92.25 312 ALA A CA 1
ATOM 2385 C C . ALA A 1 312 ? -13.706 -20.963 1.043 1.00 92.25 312 ALA A C 1
ATOM 2387 O O . ALA A 1 312 ? -13.377 -20.609 2.179 1.00 92.25 312 ALA A O 1
ATOM 2388 N N . GLY A 1 313 ? -14.866 -20.619 0.480 1.00 93.00 313 GLY A N 1
ATOM 2389 C CA . GLY A 1 313 ? -15.841 -19.701 1.077 1.00 93.00 313 GLY A CA 1
ATOM 2390 C C . GLY A 1 313 ? -15.586 -18.218 0.757 1.00 93.00 313 GLY A C 1
ATOM 2391 O O . GLY A 1 313 ? -14.700 -17.903 -0.046 1.00 93.00 313 GLY A O 1
ATOM 2392 N N . PRO A 1 314 ? -16.357 -17.304 1.379 1.00 95.50 314 PRO A N 1
ATOM 2393 C CA . PRO A 1 314 ? -16.249 -15.865 1.151 1.00 95.50 314 PRO A CA 1
ATOM 2394 C C . PRO A 1 314 ? -14.847 -15.308 1.398 1.00 95.50 314 PRO A C 1
ATOM 2396 O O . PRO A 1 314 ? -14.262 -15.473 2.471 1.00 95.50 314 PRO A O 1
ATOM 2399 N N . ARG A 1 315 ? -14.315 -14.596 0.405 1.00 94.94 315 ARG A N 1
ATOM 2400 C CA . ARG A 1 315 ? -13.026 -13.896 0.454 1.00 94.94 315 ARG A CA 1
ATOM 2401 C C . ARG A 1 315 ? -13.171 -12.461 -0.041 1.00 94.94 315 ARG A C 1
ATOM 2403 O O . ARG A 1 315 ? -14.066 -12.157 -0.818 1.00 94.94 315 ARG A O 1
ATOM 2410 N N . GLY A 1 316 ? -12.261 -11.588 0.391 1.00 94.12 316 GLY A N 1
ATOM 2411 C CA . GLY A 1 316 ? -12.243 -10.191 -0.056 1.00 94.12 316 GLY A CA 1
ATOM 2412 C C . GLY A 1 316 ? -13.494 -9.403 0.338 1.00 94.12 316 GLY A C 1
ATOM 2413 O O . GLY A 1 316 ? -13.946 -8.583 -0.448 1.00 94.12 316 GLY A O 1
ATOM 2414 N N . VAL A 1 317 ? -14.066 -9.674 1.519 1.00 97.00 317 VAL A N 1
ATOM 2415 C CA . VAL A 1 317 ? -15.214 -8.916 2.042 1.00 97.00 317 VAL A CA 1
ATOM 2416 C C . VAL A 1 317 ? -14.807 -7.450 2.202 1.00 97.00 317 VAL A C 1
ATOM 2418 O O . VAL A 1 317 ? -13.849 -7.168 2.920 1.00 97.00 317 VAL A O 1
ATOM 2421 N N . ALA A 1 318 ? -15.495 -6.518 1.556 1.00 97.12 318 ALA A N 1
ATOM 2422 C CA . ALA A 1 318 ? -15.194 -5.090 1.634 1.00 97.12 318 ALA A CA 1
ATOM 2423 C C . ALA A 1 318 ? -16.425 -4.233 1.324 1.00 97.12 318 ALA A C 1
ATOM 2425 O O . ALA A 1 318 ? -17.405 -4.713 0.753 1.00 97.12 318 ALA A O 1
ATOM 2426 N N . TRP A 1 319 ? -16.363 -2.955 1.692 1.00 97.06 319 TRP A N 1
ATOM 2427 C CA . TRP A 1 319 ? -17.345 -1.962 1.275 1.00 97.06 319 TRP A CA 1
ATOM 2428 C C . TRP A 1 319 ? -17.114 -1.532 -0.168 1.00 97.06 319 TRP A C 1
ATOM 2430 O O . TRP A 1 319 ? -15.979 -1.320 -0.600 1.00 97.06 319 TRP A O 1
ATOM 2440 N N . ARG A 1 320 ? -18.203 -1.357 -0.911 1.00 95.50 320 ARG A N 1
ATOM 2441 C CA . ARG A 1 320 ? -18.184 -0.652 -2.188 1.00 95.50 320 ARG A CA 1
ATOM 2442 C C . ARG A 1 320 ? -17.954 0.841 -1.944 1.00 95.50 320 ARG A C 1
ATOM 2444 O O . ARG A 1 320 ? -18.805 1.469 -1.327 1.00 95.50 320 ARG A O 1
ATOM 2451 N N . PRO A 1 321 ? -16.874 1.450 -2.457 1.00 94.94 321 PRO A N 1
ATOM 2452 C CA . PRO A 1 321 ? -16.612 2.874 -2.254 1.00 94.94 321 PRO A CA 1
ATOM 2453 C C . PRO A 1 321 ? -17.563 3.782 -3.053 1.00 94.94 321 PRO A C 1
ATOM 2455 O O . PRO A 1 321 ? -17.607 4.982 -2.797 1.00 94.94 321 PRO A O 1
ATOM 2458 N N . ASP A 1 322 ? -18.309 3.256 -4.033 1.00 93.62 322 ASP A N 1
ATOM 2459 C CA . ASP A 1 322 ? -19.307 3.989 -4.828 1.00 93.62 322 ASP A CA 1
ATOM 2460 C C . ASP A 1 322 ? -20.727 3.954 -4.232 1.00 93.62 322 ASP A C 1
ATOM 2462 O O . ASP A 1 322 ? -21.646 4.555 -4.792 1.00 93.62 322 ASP A O 1
ATOM 2466 N N . ARG A 1 323 ? -20.917 3.277 -3.092 1.00 94.12 323 ARG A N 1
ATOM 2467 C CA . ARG A 1 323 ? -22.196 3.144 -2.384 1.00 94.12 323 ARG A CA 1
ATOM 2468 C C . ARG A 1 323 ? -22.017 3.455 -0.891 1.00 94.12 323 ARG A C 1
ATOM 2470 O O . ARG A 1 323 ? -20.950 3.199 -0.354 1.00 94.12 323 ARG A O 1
ATOM 2477 N N . PRO A 1 324 ? -23.045 3.979 -0.202 1.00 92.69 324 PRO A N 1
ATOM 2478 C CA . PRO A 1 324 ? -22.924 4.389 1.200 1.00 92.69 324 PRO A CA 1
ATOM 2479 C C . PRO A 1 324 ? -22.629 3.223 2.157 1.00 92.69 324 PRO A C 1
ATOM 2481 O O . PRO A 1 324 ? -21.781 3.367 3.030 1.00 92.69 324 PRO A O 1
ATOM 2484 N N . ALA A 1 325 ? -23.285 2.069 1.970 1.00 94.50 325 ALA A N 1
ATOM 2485 C CA . ALA A 1 325 ? -23.124 0.885 2.820 1.00 94.50 325 ALA A CA 1
ATOM 2486 C C . ALA A 1 325 ? -23.494 -0.424 2.095 1.00 94.50 325 ALA A C 1
ATOM 2488 O O . ALA A 1 325 ? -24.299 -1.225 2.575 1.00 94.50 325 ALA A O 1
ATOM 2489 N N . GLU A 1 326 ? -22.918 -0.650 0.913 1.00 94.44 326 GLU A N 1
ATOM 2490 C CA . GLU A 1 326 ? -23.082 -1.919 0.197 1.00 94.44 326 GLU A CA 1
ATOM 2491 C C . GLU A 1 326 ? -21.813 -2.768 0.314 1.00 94.44 326 GLU A C 1
ATOM 2493 O O . GLU A 1 326 ? -20.726 -2.333 -0.072 1.00 94.44 326 GLU A O 1
ATOM 2498 N N . LEU A 1 327 ? -21.939 -3.981 0.857 1.00 95.56 327 LEU A N 1
ATOM 2499 C CA . LEU A 1 327 ? -20.837 -4.941 0.908 1.00 95.56 327 LEU A CA 1
ATOM 2500 C C . LEU A 1 327 ? -20.653 -5.622 -0.439 1.00 95.56 327 LEU A C 1
ATOM 2502 O O . LEU A 1 327 ? -21.623 -5.855 -1.160 1.00 95.56 327 LEU A O 1
ATOM 2506 N N . TYR A 1 328 ? -19.427 -6.063 -0.703 1.00 96.44 328 TYR A N 1
ATOM 2507 C CA . TYR A 1 328 ? -19.142 -7.090 -1.692 1.00 96.44 328 TYR A CA 1
ATOM 2508 C C . TYR A 1 328 ? -18.136 -8.120 -1.169 1.00 96.44 328 TYR A C 1
ATOM 2510 O O . TYR A 1 328 ? -17.321 -7.828 -0.296 1.00 96.44 328 TYR A O 1
ATOM 2518 N N . TRP A 1 329 ? -18.209 -9.344 -1.687 1.00 97.62 329 TRP A N 1
ATOM 2519 C CA . TRP A 1 329 ? -17.239 -10.417 -1.446 1.00 97.62 329 TRP A CA 1
ATOM 2520 C C . TRP A 1 329 ? -17.204 -11.368 -2.637 1.00 97.62 329 TRP A C 1
ATOM 2522 O O . TRP A 1 329 ? -18.053 -11.307 -3.519 1.00 97.62 329 TRP A O 1
ATOM 2532 N N . THR A 1 330 ? -16.225 -12.263 -2.674 1.00 97.62 330 THR A N 1
ATOM 2533 C CA . THR A 1 330 ? -16.058 -13.231 -3.761 1.00 97.62 330 THR A CA 1
ATOM 2534 C C . THR A 1 330 ? -16.066 -14.653 -3.224 1.00 97.62 330 THR A C 1
ATOM 2536 O O . THR A 1 330 ? -15.521 -14.907 -2.152 1.00 97.62 330 THR A O 1
ATOM 2539 N N . GLU A 1 331 ? -16.618 -15.595 -3.984 1.00 97.44 331 GLU A N 1
ATOM 2540 C CA . GLU A 1 331 ? -16.548 -17.028 -3.694 1.00 97.44 331 GLU A CA 1
ATOM 2541 C C . GLU A 1 331 ? -16.047 -17.815 -4.904 1.00 97.44 331 GLU A C 1
ATOM 2543 O O . GLU A 1 331 ? -16.530 -17.660 -6.029 1.00 97.44 331 GLU A O 1
ATOM 2548 N N . ALA A 1 332 ? -15.078 -18.685 -4.638 1.00 97.31 332 ALA A N 1
ATOM 2549 C CA . ALA A 1 332 ? -14.485 -19.583 -5.614 1.00 97.31 332 ALA A CA 1
ATOM 2550 C C . ALA A 1 332 ? -15.354 -20.829 -5.817 1.00 97.31 332 ALA A C 1
ATOM 2552 O O . ALA A 1 332 ? -15.618 -21.565 -4.866 1.00 97.31 332 ALA A O 1
ATOM 2553 N N . GLN A 1 333 ? -15.751 -21.092 -7.059 1.00 97.75 333 GLN A N 1
ATOM 2554 C CA . GLN A 1 333 ? -16.615 -22.219 -7.429 1.00 97.75 333 GLN A CA 1
ATOM 2555 C C . GLN A 1 333 ? -15.835 -23.532 -7.601 1.00 97.75 333 GLN A C 1
ATOM 2557 O O . GLN A 1 333 ? -16.409 -24.615 -7.588 1.00 97.75 333 GLN A O 1
ATOM 2562 N N . ASP A 1 334 ? -14.508 -23.446 -7.700 1.00 96.19 334 ASP A N 1
ATOM 2563 C CA . ASP A 1 334 ? -13.574 -24.577 -7.741 1.00 96.19 334 ASP A CA 1
ATOM 2564 C C . ASP A 1 334 ? -13.100 -25.020 -6.339 1.00 96.19 334 ASP A C 1
ATOM 2566 O O . ASP A 1 334 ? -12.103 -25.731 -6.200 1.00 96.19 334 ASP A O 1
ATOM 2570 N N . GLY A 1 335 ? -13.764 -24.552 -5.273 1.00 94.25 335 GLY A N 1
ATOM 2571 C CA . GLY A 1 335 ? -13.346 -24.787 -3.885 1.00 94.25 335 GLY A CA 1
ATOM 2572 C C . GLY A 1 335 ? -12.010 -24.125 -3.520 1.00 94.25 335 GLY A C 1
ATOM 2573 O O . GLY A 1 335 ? -11.457 -24.401 -2.457 1.00 94.25 335 GLY A O 1
ATOM 2574 N N . GLY A 1 336 ? -11.483 -23.257 -4.390 1.00 94.19 336 GLY A N 1
ATOM 2575 C CA . GLY A 1 336 ? -10.175 -22.630 -4.250 1.00 94.19 336 GLY A CA 1
ATOM 2576 C C . GLY A 1 336 ? -9.008 -23.454 -4.798 1.00 94.19 336 GLY A C 1
ATOM 2577 O O . GLY A 1 336 ? -7.868 -23.006 -4.663 1.00 94.19 336 GLY A O 1
ATOM 2578 N N . ASP A 1 337 ? -9.257 -24.611 -5.427 1.00 94.75 337 ASP A N 1
ATOM 2579 C CA . ASP A 1 337 ? -8.235 -25.401 -6.120 1.00 94.75 337 ASP A CA 1
ATOM 2580 C C . ASP A 1 337 ? -8.269 -25.116 -7.634 1.00 94.75 337 ASP A C 1
ATOM 2582 O O . ASP A 1 337 ? -9.179 -25.569 -8.329 1.00 94.75 337 ASP A O 1
ATOM 2586 N N . PRO A 1 338 ? -7.261 -24.422 -8.191 1.00 93.12 338 PRO A N 1
ATOM 2587 C CA . PRO A 1 338 ? -7.248 -24.025 -9.598 1.00 93.12 338 PRO A CA 1
ATOM 2588 C C . PRO A 1 338 ? -7.124 -25.210 -10.571 1.00 93.12 338 PRO A C 1
ATOM 2590 O O . PRO A 1 338 ? -7.261 -25.022 -11.778 1.00 93.12 338 PRO A O 1
ATOM 2593 N N . ARG A 1 339 ? -6.859 -26.429 -10.078 1.00 92.19 339 ARG A N 1
ATOM 2594 C CA . ARG A 1 339 ? -6.846 -27.662 -10.884 1.00 92.19 339 ARG A CA 1
ATOM 2595 C C . ARG A 1 339 ? -8.250 -28.211 -11.129 1.00 92.19 339 ARG A C 1
ATOM 2597 O O . ARG A 1 339 ? -8.431 -29.016 -12.040 1.00 92.19 339 ARG A O 1
ATOM 2604 N N . VAL A 1 340 ? -9.227 -27.801 -10.323 1.00 94.94 340 VAL A N 1
ATOM 2605 C CA . VAL A 1 340 ? -10.632 -28.157 -10.512 1.00 94.94 340 VAL A CA 1
ATOM 2606 C C . VAL A 1 340 ? -11.233 -27.213 -11.556 1.00 94.94 340 VAL A C 1
ATOM 2608 O O . VAL A 1 340 ? -11.068 -25.990 -11.504 1.00 94.94 340 VAL A O 1
ATOM 2611 N N . ALA A 1 341 ? -11.896 -27.790 -12.557 1.00 92.75 341 ALA A N 1
ATOM 2612 C CA . ALA A 1 341 ? -12.609 -27.022 -13.569 1.00 92.75 341 ALA A CA 1
ATOM 2613 C C . ALA A 1 341 ? -13.892 -26.428 -12.966 1.00 92.75 341 ALA A C 1
ATOM 2615 O O . ALA A 1 341 ? -14.648 -27.140 -12.308 1.00 92.75 341 ALA A O 1
ATOM 2616 N N . ALA A 1 342 ? -14.131 -25.139 -13.203 1.00 95.56 342 ALA A N 1
ATOM 2617 C CA . ALA A 1 342 ? -15.342 -24.436 -12.797 1.00 95.56 342 ALA A CA 1
ATOM 2618 C C . ALA A 1 342 ? -15.621 -23.287 -13.774 1.00 95.56 342 ALA A C 1
ATOM 2620 O O . ALA A 1 342 ? -14.686 -22.602 -14.193 1.00 95.56 342 ALA A O 1
ATOM 2621 N N . GLU A 1 343 ? -16.893 -23.088 -14.117 1.00 94.81 343 GLU A N 1
ATOM 2622 C CA . GLU A 1 343 ? -17.373 -21.995 -14.963 1.00 94.81 343 GLU A CA 1
A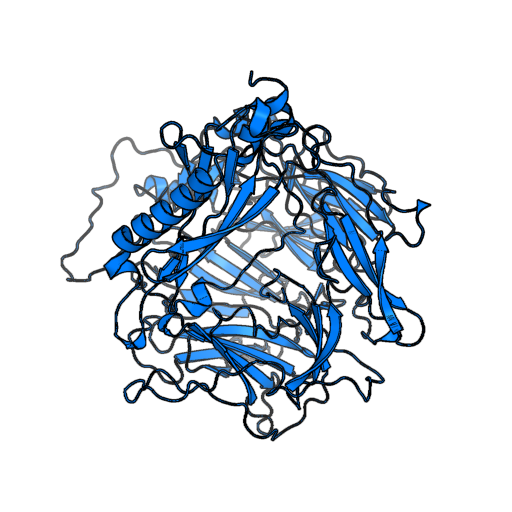TOM 2623 C C . GLU A 1 343 ? -18.776 -21.566 -14.478 1.00 94.81 343 GLU A C 1
ATOM 2625 O O . GLU A 1 343 ? -19.700 -22.383 -14.518 1.00 94.81 343 GLU A O 1
ATOM 2630 N N . PRO A 1 344 ? -18.953 -20.330 -13.971 1.00 96.25 344 PRO A N 1
ATOM 2631 C CA . PRO A 1 344 ? -17.900 -19.355 -13.672 1.00 96.25 344 PRO A CA 1
ATOM 2632 C C . PRO A 1 344 ? -16.947 -19.873 -12.583 1.00 96.25 344 PRO A C 1
ATOM 2634 O O . PRO A 1 344 ? -17.334 -20.676 -11.736 1.00 96.25 344 PRO A O 1
ATOM 2637 N N . ARG A 1 345 ? -15.689 -19.421 -12.593 1.00 97.44 345 ARG A N 1
ATOM 2638 C CA . ARG A 1 345 ? -14.682 -19.832 -11.601 1.00 97.44 345 ARG A CA 1
ATOM 2639 C C . ARG A 1 345 ? -14.819 -19.074 -10.292 1.00 97.44 345 ARG A C 1
ATOM 2641 O O . ARG A 1 345 ? -14.671 -19.676 -9.231 1.00 97.44 345 ARG A O 1
ATOM 2648 N N . ASP A 1 346 ? -15.104 -17.780 -10.356 1.00 98.19 346 ASP A N 1
ATOM 2649 C CA . ASP A 1 346 ? -15.486 -17.003 -9.183 1.00 98.19 346 ASP A CA 1
ATOM 2650 C C . ASP A 1 346 ? -16.787 -16.241 -9.420 1.00 98.19 346 ASP A C 1
ATOM 2652 O O . ASP A 1 346 ? -17.118 -15.842 -10.540 1.00 98.19 346 ASP A O 1
ATOM 2656 N N . ILE A 1 347 ? -17.501 -16.018 -8.321 1.00 97.88 347 ILE A N 1
ATOM 2657 C CA . ILE A 1 347 ? -18.711 -15.204 -8.267 1.00 97.88 347 ILE A CA 1
ATOM 2658 C C . ILE A 1 347 ? -18.495 -14.114 -7.224 1.00 97.88 347 ILE A C 1
ATOM 2660 O O . ILE A 1 347 ? -18.106 -14.402 -6.092 1.00 97.88 347 ILE A O 1
ATOM 2664 N N . VAL A 1 348 ? -18.735 -12.863 -7.605 1.00 97.19 348 VAL A N 1
ATOM 2665 C CA . VAL A 1 348 ? -18.766 -11.716 -6.696 1.00 97.19 348 VAL A CA 1
ATOM 2666 C C . VAL A 1 348 ? -20.207 -11.475 -6.283 1.00 97.19 348 VAL A C 1
ATOM 2668 O O . VAL A 1 348 ? -21.074 -11.326 -7.140 1.00 97.19 348 VAL A O 1
ATOM 2671 N N . PHE A 1 349 ? -20.444 -11.401 -4.982 1.00 96.06 349 PHE A N 1
ATOM 2672 C CA . PHE A 1 349 ? -21.740 -11.115 -4.387 1.00 96.06 349 PHE A CA 1
ATOM 2673 C C . PHE A 1 349 ? -21.758 -9.702 -3.814 1.00 96.06 349 PHE A C 1
ATOM 2675 O O . PHE A 1 349 ? -20.727 -9.234 -3.330 1.00 96.06 349 PHE A O 1
ATOM 2682 N N . THR A 1 350 ? -22.921 -9.051 -3.817 1.00 94.44 350 THR A N 1
ATOM 2683 C CA . THR A 1 350 ? -23.149 -7.768 -3.137 1.00 94.44 350 THR A CA 1
ATOM 2684 C C . THR A 1 350 ? -24.334 -7.829 -2.173 1.00 94.44 350 THR A C 1
ATOM 2686 O O . THR A 1 350 ? -25.232 -8.658 -2.329 1.00 94.44 350 THR A O 1
ATOM 2689 N N . ALA A 1 351 ? -24.338 -6.970 -1.150 1.00 92.81 351 ALA A N 1
ATOM 2690 C CA . ALA A 1 351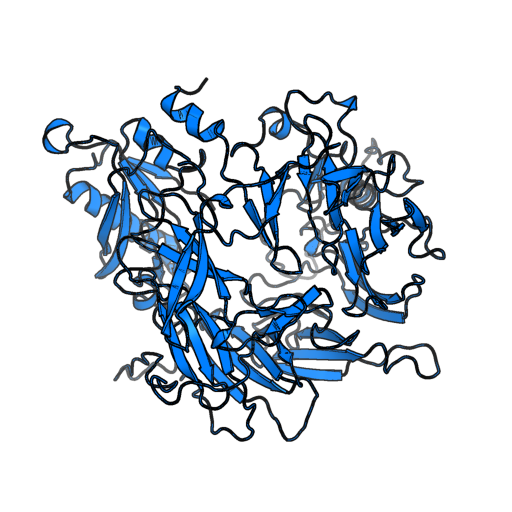 ? -25.456 -6.832 -0.213 1.00 92.81 351 ALA A CA 1
ATOM 2691 C C . ALA A 1 351 ? -25.573 -5.394 0.317 1.00 92.81 351 ALA A C 1
ATOM 2693 O O . ALA A 1 351 ? -24.671 -4.916 1.007 1.00 92.81 351 ALA A O 1
ATOM 2694 N N . ASP A 1 352 ? -26.689 -4.726 0.013 1.00 91.62 352 ASP A N 1
ATOM 2695 C CA . ASP A 1 352 ? -27.010 -3.379 0.503 1.00 91.62 352 ASP A CA 1
ATOM 2696 C C . ASP A 1 352 ? -27.612 -3.453 1.912 1.00 91.62 352 ASP A C 1
ATOM 2698 O O . ASP A 1 352 ? -28.663 -4.070 2.125 1.00 91.62 352 ASP A O 1
ATOM 2702 N N . LEU A 1 353 ? -26.944 -2.828 2.885 1.00 90.75 353 LEU A N 1
ATOM 2703 C CA . LEU A 1 353 ? -27.397 -2.860 4.274 1.00 90.75 353 LEU A CA 1
ATOM 2704 C C . LEU A 1 353 ? -28.531 -1.887 4.583 1.00 90.75 353 LEU A C 1
ATOM 2706 O O . LEU A 1 353 ? -29.252 -2.109 5.555 1.00 90.75 353 LEU A O 1
ATOM 2710 N N . HIS A 1 354 ? -28.756 -0.874 3.747 1.00 87.38 354 HIS A N 1
ATOM 2711 C CA . HIS A 1 354 ? -29.919 0.006 3.885 1.00 87.38 354 HIS A CA 1
ATOM 2712 C C . HIS A 1 354 ? -31.183 -0.640 3.321 1.00 87.38 354 HIS A C 1
ATOM 2714 O O . HIS A 1 354 ? -32.261 -0.499 3.897 1.00 87.38 354 HIS A O 1
ATOM 2720 N N . ALA A 1 355 ? -31.061 -1.401 2.230 1.00 77.56 355 ALA A N 1
ATOM 2721 C CA . ALA A 1 355 ? -32.194 -2.101 1.619 1.00 77.56 355 ALA A CA 1
ATOM 2722 C C . ALA A 1 355 ? -32.719 -3.272 2.478 1.00 77.56 355 ALA A C 1
ATOM 2724 O O . ALA A 1 355 ? -33.890 -3.637 2.383 1.00 77.56 355 ALA A O 1
ATOM 2725 N N . GLY A 1 356 ? -31.860 -3.857 3.321 1.00 55.50 356 GLY A N 1
ATOM 2726 C CA . GLY A 1 356 ? -32.167 -5.003 4.184 1.00 55.50 356 GLY A CA 1
ATOM 2727 C C . GLY A 1 356 ? -32.822 -4.673 5.531 1.00 55.50 356 GLY A C 1
ATOM 2728 O O . GLY A 1 356 ? -33.116 -5.596 6.285 1.00 55.50 356 GLY A O 1
ATOM 2729 N N . ALA A 1 357 ? -33.082 -3.400 5.850 1.00 48.75 357 ALA A N 1
ATOM 2730 C CA . ALA A 1 357 ? -33.749 -2.981 7.090 1.00 48.75 357 ALA A CA 1
ATOM 2731 C C . ALA A 1 357 ? -35.293 -3.135 7.052 1.00 48.75 357 ALA A C 1
ATOM 2733 O O . ALA A 1 357 ? -36.016 -2.396 7.722 1.00 48.75 357 ALA A O 1
ATOM 2734 N N . LEU A 1 358 ? -35.813 -4.082 6.261 1.00 42.25 358 LEU A N 1
ATOM 2735 C CA . LEU A 1 358 ? -37.244 -4.357 6.106 1.00 42.25 358 LEU A CA 1
ATOM 2736 C C . LEU A 1 358 ? -37.628 -5.638 6.870 1.00 42.25 358 LEU A C 1
ATOM 2738 O O . LEU A 1 358 ? -37.134 -6.717 6.568 1.00 42.25 358 LEU A O 1
ATOM 2742 N N . GLU A 1 359 ? -38.489 -5.465 7.879 1.00 37.25 359 GLU A N 1
ATOM 2743 C CA . GLU A 1 359 ? -39.285 -6.466 8.618 1.00 37.25 359 GLU A CA 1
ATOM 2744 C C . GLU A 1 359 ? -38.674 -7.877 8.789 1.00 37.25 359 GLU A C 1
ATOM 2746 O O . GLU A 1 359 ? -38.869 -8.765 7.965 1.00 37.25 359 GLU A O 1
ATOM 2751 N N . GLY A 1 360 ? -38.025 -8.131 9.937 1.00 44.53 360 GLY A N 1
ATOM 2752 C CA . GLY A 1 360 ? -37.744 -9.503 10.402 1.00 44.53 360 GLY A CA 1
ATOM 2753 C C . GLY A 1 360 ? -36.306 -9.824 10.820 1.00 44.53 360 GLY A C 1
ATOM 2754 O O . GLY A 1 360 ? -36.054 -10.948 11.245 1.00 44.53 360 GLY A O 1
ATOM 2755 N N . GLY A 1 361 ? -35.372 -8.869 10.757 1.00 41.47 361 GLY A N 1
ATOM 2756 C CA . GLY A 1 361 ? -34.059 -8.993 11.412 1.00 41.47 361 GLY A CA 1
ATOM 2757 C C . GLY A 1 361 ? -33.026 -9.891 10.715 1.00 41.47 361 GLY A C 1
ATOM 2758 O O . GLY A 1 361 ? -32.070 -10.310 11.358 1.00 41.47 361 GLY A O 1
ATOM 2759 N N . SER A 1 362 ? -33.176 -10.183 9.419 1.00 45.00 362 SER A N 1
ATOM 2760 C CA . SER A 1 362 ? -32.141 -10.864 8.628 1.00 45.00 362 SER A CA 1
ATOM 2761 C C . SER A 1 362 ? -31.725 -9.984 7.450 1.00 45.00 362 SER A C 1
ATOM 2763 O O . SER A 1 362 ? -32.534 -9.722 6.562 1.00 45.00 362 SER A O 1
ATOM 2765 N N . ALA A 1 363 ? -30.476 -9.504 7.445 1.00 53.00 363 ALA A N 1
ATOM 2766 C CA . ALA A 1 363 ? -29.926 -8.754 6.316 1.00 53.00 363 ALA A CA 1
ATOM 2767 C C . ALA A 1 363 ? -30.036 -9.556 5.007 1.00 53.00 363 ALA A C 1
ATOM 2769 O O . ALA A 1 363 ? -29.730 -10.749 4.979 1.00 53.00 363 ALA A O 1
ATOM 2770 N N . ALA A 1 364 ? -30.416 -8.883 3.916 1.00 56.84 364 ALA A N 1
ATOM 2771 C CA . ALA A 1 364 ? -30.676 -9.478 2.603 1.00 56.84 364 ALA A CA 1
ATOM 2772 C C . ALA A 1 364 ? -29.593 -10.484 2.158 1.00 56.84 364 ALA A C 1
ATOM 2774 O O . ALA A 1 364 ? -28.397 -10.218 2.283 1.00 56.84 364 ALA A O 1
ATOM 2775 N N . ALA A 1 365 ? -29.982 -11.652 1.637 1.00 72.69 365 ALA A N 1
ATOM 2776 C CA . ALA A 1 365 ? -29.036 -12.622 1.077 1.00 72.69 365 ALA A CA 1
ATOM 2777 C C . ALA A 1 365 ? -28.145 -11.967 -0.001 1.00 72.69 365 ALA A C 1
ATOM 2779 O O . ALA A 1 365 ? -28.576 -11.040 -0.684 1.00 72.69 365 ALA A O 1
ATOM 2780 N N . GLY A 1 366 ? -26.895 -12.424 -0.133 1.00 87.12 366 GLY A N 1
ATOM 2781 C CA . GLY A 1 366 ? -25.983 -11.878 -1.142 1.00 87.12 366 GLY A CA 1
ATOM 2782 C C . GLY A 1 366 ? -26.509 -12.080 -2.557 1.00 87.12 366 GLY A C 1
ATOM 2783 O O . GLY A 1 366 ? -26.928 -13.183 -2.903 1.00 87.12 366 GLY A O 1
ATOM 2784 N N . VAL A 1 367 ? -26.461 -11.031 -3.373 1.00 91.25 367 VAL A N 1
ATOM 2785 C CA . VAL A 1 367 ? -26.866 -11.071 -4.781 1.00 91.25 367 VAL A CA 1
ATOM 2786 C C . VAL A 1 367 ? -25.628 -11.330 -5.641 1.00 91.25 367 VAL A C 1
ATOM 2788 O O . VAL A 1 367 ? -24.672 -10.566 -5.524 1.00 91.25 367 VAL A O 1
ATOM 2791 N N . PRO A 1 368 ? -25.598 -12.380 -6.485 1.00 93.62 368 PRO A N 1
ATOM 2792 C CA . PRO A 1 368 ? -24.540 -12.561 -7.477 1.00 93.62 368 PRO A CA 1
ATOM 2793 C C . PRO A 1 368 ? -24.527 -11.385 -8.460 1.00 93.62 368 PRO A C 1
ATOM 2795 O O . PRO A 1 368 ? -25.532 -11.121 -9.117 1.00 93.62 368 PRO A O 1
ATOM 2798 N N . THR A 1 369 ? -23.393 -10.698 -8.565 1.00 92.56 369 THR A N 1
ATOM 2799 C CA . THR A 1 369 ? -23.263 -9.442 -9.321 1.00 92.56 369 THR A CA 1
ATOM 2800 C C . THR A 1 369 ? -22.241 -9.553 -10.447 1.00 92.56 369 THR A C 1
ATOM 2802 O O . THR A 1 369 ? -22.519 -9.125 -11.565 1.00 92.56 369 THR A O 1
ATOM 2805 N N . PHE A 1 370 ? -21.077 -10.163 -10.199 1.00 94.94 370 PHE A N 1
ATOM 2806 C CA . PHE A 1 370 ? -20.071 -10.398 -11.241 1.00 94.94 370 PHE A CA 1
ATOM 2807 C C . PHE A 1 370 ? -19.635 -11.856 -11.282 1.00 94.94 370 PHE A C 1
ATOM 2809 O O . PHE A 1 370 ? -19.596 -12.537 -10.259 1.00 94.94 370 PHE A O 1
ATOM 2816 N N . HIS A 1 371 ? -19.251 -12.305 -12.471 1.00 96.00 371 HIS A N 1
ATOM 2817 C CA . HIS A 1 371 ? -18.756 -13.649 -12.731 1.00 96.00 371 HIS A CA 1
ATOM 2818 C C . HIS A 1 371 ? -17.430 -13.551 -13.481 1.00 96.00 371 HIS A C 1
ATOM 2820 O O . HIS A 1 371 ? -17.319 -12.770 -14.425 1.00 96.00 371 HIS A O 1
ATOM 2826 N N . THR A 1 372 ? -16.434 -14.331 -13.065 1.00 97.06 372 THR A N 1
ATOM 2827 C CA . THR A 1 372 ? -15.131 -14.412 -13.741 1.00 97.06 372 THR A CA 1
ATOM 2828 C C . THR A 1 372 ? -14.802 -15.865 -14.062 1.00 97.06 372 THR A C 1
ATOM 2830 O O . THR A 1 372 ? -15.112 -16.771 -13.285 1.00 97.06 372 THR A O 1
ATOM 2833 N N . ASN A 1 373 ? -14.173 -16.101 -15.211 1.00 95.75 373 ASN A N 1
ATOM 2834 C CA . ASN A 1 373 ? -13.773 -17.439 -15.664 1.00 95.75 373 ASN A CA 1
ATOM 2835 C C . ASN A 1 373 ? -12.341 -17.782 -15.223 1.00 95.75 373 ASN A C 1
ATOM 2837 O O . ASN A 1 373 ? -11.967 -18.954 -15.113 1.00 95.75 373 ASN A O 1
ATOM 2841 N N . LEU A 1 374 ? -11.553 -16.756 -14.901 1.00 96.12 374 LEU A N 1
ATOM 2842 C CA . LEU A 1 374 ? -10.265 -16.844 -14.225 1.00 96.12 374 LEU A CA 1
ATOM 2843 C C . LEU A 1 374 ? -10.405 -16.369 -12.771 1.00 96.12 374 LEU A C 1
ATOM 2845 O O . LEU A 1 374 ? -11.503 -16.068 -12.294 1.00 96.12 374 LEU A O 1
ATOM 2849 N N . ARG A 1 375 ? -9.286 -16.328 -12.036 1.00 97.56 375 ARG A N 1
ATOM 2850 C CA . ARG A 1 375 ? -9.307 -15.913 -10.631 1.00 97.56 375 ARG A CA 1
ATOM 2851 C C . ARG A 1 375 ? -9.542 -14.400 -10.551 1.00 97.56 375 ARG A C 1
ATOM 2853 O O . ARG A 1 375 ? -8.722 -13.623 -11.038 1.00 97.56 375 ARG A O 1
ATOM 2860 N N . PHE A 1 376 ? -10.637 -13.995 -9.915 1.00 97.69 376 PHE A N 1
ATOM 2861 C CA . PHE A 1 376 ? -11.018 -12.608 -9.658 1.00 97.69 376 PHE A CA 1
ATOM 2862 C C . PHE A 1 376 ? -9.882 -11.840 -8.972 1.00 97.69 376 PHE A C 1
ATOM 2864 O O . PHE A 1 376 ? -9.409 -12.243 -7.902 1.00 97.69 376 PHE A O 1
ATOM 2871 N N . GLY A 1 377 ? -9.479 -10.736 -9.600 1.00 95.31 377 GLY A N 1
ATOM 2872 C CA . GLY A 1 377 ? -8.390 -9.853 -9.189 1.00 95.31 377 GLY A CA 1
ATOM 2873 C C . GLY A 1 377 ? -8.841 -8.546 -8.531 1.00 95.31 377 GLY A C 1
ATOM 2874 O O . GLY A 1 377 ? -7.991 -7.818 -8.031 1.00 95.31 377 GLY A O 1
ATOM 2875 N N . GLY A 1 378 ? -10.144 -8.251 -8.499 1.00 96.12 378 GLY A N 1
ATOM 2876 C CA . GLY A 1 378 ? -10.689 -7.036 -7.885 1.00 96.12 378 GLY A CA 1
ATOM 2877 C C . GLY A 1 378 ? -11.611 -6.245 -8.811 1.00 96.12 378 GLY A C 1
ATOM 2878 O O . GLY A 1 378 ? -11.767 -6.567 -9.989 1.00 96.12 378 GLY A O 1
ATOM 2879 N N . VAL A 1 379 ? -12.203 -5.183 -8.261 1.00 96.88 379 VAL A N 1
ATOM 2880 C CA . VAL A 1 379 ? -12.944 -4.163 -9.014 1.00 96.88 379 VAL A CA 1
ATOM 2881 C C . VAL A 1 379 ? -12.401 -2.790 -8.633 1.00 96.88 379 VAL A C 1
ATOM 2883 O O . VAL A 1 379 ? -12.347 -2.457 -7.449 1.00 96.88 379 VAL A O 1
ATOM 2886 N N . SER A 1 380 ? -12.022 -1.980 -9.621 1.00 97.12 380 SER A N 1
ATOM 2887 C CA . SER A 1 380 ? -11.864 -0.537 -9.422 1.00 97.12 380 SER A CA 1
ATOM 2888 C C . SER A 1 380 ? -13.216 0.133 -9.643 1.00 97.12 380 SER A C 1
ATOM 2890 O O . SER A 1 380 ? -13.795 0.034 -10.723 1.00 97.12 380 SER A O 1
ATOM 2892 N N . TRP A 1 381 ? -13.727 0.806 -8.620 1.00 96.81 381 TRP A N 1
ATOM 2893 C CA . TRP A 1 381 ? -15.069 1.386 -8.620 1.00 96.81 381 TRP A CA 1
ATOM 2894 C C . TRP A 1 381 ? -15.050 2.834 -9.115 1.00 96.81 381 TRP A C 1
ATOM 2896 O O . TRP A 1 381 ? -14.205 3.625 -8.696 1.00 96.81 381 TRP A O 1
ATOM 2906 N N . GLY A 1 382 ? -15.974 3.189 -10.003 1.00 95.19 382 GLY A N 1
ATOM 2907 C CA . GLY A 1 382 ? -16.151 4.535 -10.545 1.00 95.19 382 GLY A CA 1
ATOM 2908 C C . GLY A 1 382 ? -17.456 5.195 -10.100 1.00 95.19 382 GLY A C 1
ATOM 2909 O O . GLY A 1 382 ? -18.161 4.703 -9.225 1.00 95.19 382 GLY A O 1
ATOM 2910 N N . ALA A 1 383 ? -17.767 6.345 -10.698 1.00 91.00 383 ALA A N 1
ATOM 2911 C CA . ALA A 1 383 ? -19.056 7.013 -10.527 1.00 91.00 383 ALA A CA 1
ATOM 2912 C C . ALA A 1 383 ? -20.140 6.415 -11.446 1.00 91.00 383 ALA A C 1
ATOM 2914 O O . ALA A 1 383 ? -19.829 5.719 -12.413 1.00 91.00 383 ALA A O 1
ATOM 2915 N N . ASP A 1 384 ? -21.409 6.707 -11.142 1.00 89.12 384 ASP A N 1
ATOM 2916 C CA . ASP A 1 384 ? -22.583 6.469 -12.004 1.00 89.12 384 ASP A CA 1
ATOM 2917 C C . ASP A 1 384 ? -22.798 5.023 -12.486 1.00 89.12 384 ASP A C 1
ATOM 2919 O O . ASP A 1 384 ? -23.413 4.755 -13.527 1.00 89.12 384 ASP A O 1
ATOM 2923 N N . GLY A 1 385 ? -22.340 4.067 -11.680 1.00 91.44 385 GLY A N 1
ATOM 2924 C CA . GLY A 1 385 ? -22.469 2.647 -11.969 1.00 91.44 385 GLY A CA 1
ATOM 2925 C C . GLY A 1 385 ? -21.333 2.090 -12.824 1.00 91.44 385 GLY A C 1
ATOM 2926 O O . GLY A 1 385 ? -21.497 1.020 -13.392 1.00 91.44 385 GLY A O 1
ATOM 2927 N N . LEU A 1 386 ? -20.208 2.793 -12.970 1.00 95.31 386 LEU A N 1
ATOM 2928 C CA . LEU A 1 386 ? -19.030 2.288 -13.677 1.00 95.31 386 LEU A CA 1
ATOM 2929 C C . LEU A 1 386 ? -18.138 1.443 -12.755 1.00 95.31 386 LEU A C 1
ATOM 2931 O O . LEU A 1 386 ? -17.824 1.854 -11.639 1.00 95.31 386 LEU A O 1
ATOM 2935 N N . GLY A 1 387 ? -17.617 0.329 -13.267 1.00 96.69 387 GLY A N 1
ATOM 2936 C CA . GLY A 1 387 ? -16.508 -0.404 -12.657 1.00 96.69 387 GLY A CA 1
ATOM 2937 C C . GLY A 1 387 ? -15.529 -0.954 -13.693 1.00 96.69 387 GLY A C 1
ATOM 2938 O O . GLY A 1 387 ? -15.890 -1.171 -14.851 1.00 96.69 387 GLY A O 1
ATOM 2939 N N . LEU A 1 388 ? -14.292 -1.200 -13.260 1.00 97.69 388 LEU A N 1
ATOM 2940 C CA . LEU A 1 388 ? -13.314 -2.008 -13.987 1.00 97.69 388 LEU A CA 1
ATOM 2941 C C . LEU A 1 388 ? -13.067 -3.304 -13.218 1.00 97.69 388 LEU A C 1
ATOM 2943 O O . LEU A 1 388 ? -12.496 -3.277 -12.131 1.00 97.69 388 LEU A O 1
ATOM 2947 N N . LEU A 1 389 ? -13.536 -4.420 -13.770 1.00 97.81 389 LEU A N 1
ATOM 2948 C CA . LEU A 1 389 ? -13.421 -5.762 -13.204 1.00 97.81 389 LEU A CA 1
ATOM 2949 C C . LEU A 1 389 ? -12.160 -6.444 -13.738 1.00 97.81 389 LEU A C 1
ATOM 2951 O O . LEU A 1 389 ? -11.963 -6.482 -14.950 1.00 97.81 389 LEU A O 1
ATOM 2955 N N . TYR A 1 390 ? -11.352 -7.027 -12.854 1.00 97.75 390 TYR A N 1
ATOM 2956 C CA . TYR A 1 390 ? -10.119 -7.721 -13.226 1.00 97.75 390 TYR A CA 1
ATOM 2957 C C . TYR A 1 390 ? -10.195 -9.213 -12.911 1.00 97.75 390 TYR A C 1
ATOM 2959 O O . TYR A 1 390 ? -10.678 -9.619 -11.852 1.00 97.75 390 TYR A O 1
ATOM 2967 N N . GLU A 1 391 ? -9.630 -10.033 -13.788 1.00 97.44 391 GLU A N 1
ATOM 2968 C CA . GLU A 1 391 ? -9.340 -11.443 -13.524 1.00 97.44 391 GLU A CA 1
ATOM 2969 C C . GLU A 1 391 ? -7.940 -11.793 -14.040 1.00 97.44 391 GLU A C 1
ATOM 2971 O O . GLU A 1 391 ? -7.427 -11.167 -14.970 1.00 97.44 391 GLU A O 1
ATOM 2976 N N . SER A 1 392 ? -7.290 -12.776 -13.420 1.00 95.69 392 SER A N 1
ATOM 2977 C CA . SER A 1 392 ? -5.943 -13.190 -13.815 1.00 95.69 392 SER A CA 1
ATOM 2978 C C . SER A 1 392 ? -5.717 -14.689 -13.685 1.00 95.69 392 SER A C 1
ATOM 2980 O O . SER A 1 392 ? -6.383 -15.391 -12.915 1.00 95.69 392 SER A O 1
ATOM 2982 N N . TRP A 1 393 ? -4.735 -15.183 -14.437 1.00 94.31 393 TRP A N 1
ATOM 2983 C CA . TRP A 1 393 ? -4.306 -16.572 -14.388 1.00 94.31 393 TRP A CA 1
ATOM 2984 C C . TRP A 1 393 ? -2.792 -16.673 -14.478 1.00 94.31 393 TRP A C 1
ATOM 2986 O O . TRP A 1 393 ? -2.172 -16.221 -15.437 1.00 94.31 393 TRP A O 1
ATOM 2996 N N . TYR A 1 394 ? -2.184 -17.277 -13.459 1.00 89.69 394 TYR A N 1
ATOM 2997 C CA . TYR A 1 394 ? -0.739 -17.365 -13.342 1.00 89.69 394 TYR A CA 1
ATOM 2998 C C . TYR A 1 394 ? -0.169 -18.226 -14.460 1.00 89.69 394 TYR A C 1
ATOM 3000 O O . TYR A 1 394 ? 0.719 -17.763 -15.161 1.00 89.69 394 TYR A O 1
ATOM 3008 N N . LYS A 1 395 ? -0.685 -19.445 -14.678 1.00 84.56 395 LYS A N 1
ATOM 3009 C CA . LYS A 1 395 ? -0.097 -20.421 -15.620 1.00 84.56 395 LYS A CA 1
ATOM 3010 C C . LYS A 1 395 ? 0.175 -19.824 -17.008 1.00 84.56 395 LYS A C 1
ATOM 3012 O O . LYS A 1 395 ? 1.219 -20.075 -17.599 1.00 84.56 395 LYS A O 1
ATOM 3017 N N . THR A 1 396 ? -0.747 -19.000 -17.485 1.00 82.88 396 THR A N 1
ATOM 3018 C CA . THR A 1 396 ? -0.753 -18.388 -18.820 1.00 82.88 396 THR A CA 1
ATOM 3019 C C . THR A 1 396 ? -0.351 -16.913 -18.792 1.00 82.88 396 THR A C 1
ATOM 3021 O O . THR A 1 396 ? -0.380 -16.243 -19.825 1.00 82.88 396 THR A O 1
ATOM 3024 N N . ARG A 1 397 ? 0.017 -16.401 -17.608 1.00 84.56 397 ARG A N 1
ATOM 3025 C CA . ARG A 1 397 ? 0.366 -15.001 -17.330 1.00 84.56 397 ARG A CA 1
ATOM 3026 C C . ARG A 1 397 ? -0.721 -14.011 -17.754 1.00 84.56 397 ARG A C 1
ATOM 3028 O O . ARG A 1 397 ? -0.442 -12.870 -18.104 1.00 84.56 397 ARG A O 1
ATOM 3035 N N . THR A 1 398 ? -1.970 -14.459 -17.750 1.00 89.88 398 THR A N 1
ATOM 3036 C CA . THR A 1 398 ? -3.116 -13.691 -18.231 1.00 89.88 398 THR A CA 1
ATOM 3037 C C . THR A 1 398 ? -3.542 -12.659 -17.206 1.00 89.88 398 THR A C 1
ATOM 3039 O O . THR A 1 398 ? -3.706 -12.982 -16.028 1.00 89.88 398 THR A O 1
ATOM 3042 N N . ILE A 1 399 ? -3.821 -11.450 -17.676 1.00 93.50 399 ILE A N 1
ATOM 3043 C CA . ILE A 1 399 ? -4.702 -10.506 -16.998 1.00 93.50 399 ILE A CA 1
ATOM 3044 C C . ILE A 1 399 ? -5.740 -10.001 -17.998 1.00 93.50 399 ILE A C 1
ATOM 3046 O O . ILE A 1 399 ? -5.402 -9.593 -19.113 1.00 93.50 399 ILE A O 1
ATOM 3050 N N . LYS A 1 400 ? -7.006 -10.043 -17.586 1.00 95.12 400 LYS A N 1
ATOM 3051 C CA . LYS A 1 400 ? -8.131 -9.473 -18.320 1.00 95.12 400 LYS A CA 1
ATOM 3052 C C . LYS A 1 400 ? -8.774 -8.374 -17.490 1.00 95.12 400 LYS A C 1
ATOM 3054 O O . LYS A 1 400 ? -8.906 -8.509 -16.272 1.00 95.12 400 LYS A O 1
ATOM 3059 N N . ALA A 1 401 ? -9.179 -7.306 -18.163 1.00 95.50 401 ALA A N 1
ATOM 3060 C CA . ALA A 1 401 ? -9.953 -6.224 -17.574 1.00 95.50 401 ALA A CA 1
ATOM 3061 C C . ALA A 1 401 ? -11.248 -6.025 -18.359 1.00 95.50 401 ALA A C 1
ATOM 3063 O O . ALA A 1 401 ? -11.238 -6.058 -19.591 1.00 95.50 401 ALA A O 1
ATOM 3064 N N . TYR A 1 402 ? -12.343 -5.769 -17.652 1.00 95.94 402 TYR A N 1
ATOM 3065 C CA . TYR A 1 402 ? -13.668 -5.550 -18.222 1.00 95.94 402 TYR A CA 1
ATOM 3066 C C . TYR A 1 402 ? -14.254 -4.239 -17.715 1.00 95.94 402 TYR A C 1
ATOM 3068 O O . TYR A 1 402 ? -14.154 -3.926 -16.531 1.00 95.94 402 TYR A O 1
ATOM 3076 N N . VAL A 1 403 ? -14.924 -3.508 -18.598 1.00 96.31 403 VAL A N 1
ATOM 3077 C CA . VAL A 1 403 ? -15.836 -2.428 -18.223 1.00 96.31 403 VAL A CA 1
ATOM 3078 C C . VAL A 1 403 ? -17.154 -3.068 -17.791 1.00 96.31 403 VAL A C 1
ATOM 3080 O O . VAL A 1 403 ? -17.738 -3.842 -18.552 1.00 96.31 403 VAL A O 1
ATOM 3083 N N . VAL A 1 404 ? -17.614 -2.771 -16.577 1.00 96.00 404 VAL A N 1
ATOM 3084 C CA . VAL A 1 404 ? -18.829 -3.363 -15.997 1.00 96.00 404 VAL A CA 1
ATOM 3085 C C . VAL A 1 404 ? -19.789 -2.301 -15.478 1.00 96.00 404 VAL A C 1
ATOM 3087 O O . VAL A 1 404 ? -19.364 -1.234 -15.028 1.00 96.00 404 VAL A O 1
ATOM 3090 N N . ASP A 1 405 ? -21.085 -2.617 -15.517 1.00 94.62 405 ASP A N 1
ATOM 3091 C CA . ASP A 1 405 ? -22.118 -1.854 -14.825 1.00 94.62 405 ASP A CA 1
ATOM 3092 C C . ASP A 1 405 ? -22.278 -2.365 -13.388 1.00 94.62 405 ASP A C 1
ATOM 3094 O O . ASP A 1 405 ? -22.650 -3.511 -13.148 1.00 94.62 405 ASP A O 1
ATOM 3098 N N . THR A 1 406 ? -21.997 -1.510 -12.413 1.00 93.31 406 THR A N 1
ATOM 3099 C CA . THR A 1 406 ? -22.051 -1.845 -10.988 1.00 93.31 406 THR A CA 1
ATOM 3100 C C . THR A 1 406 ? -23.439 -1.632 -10.382 1.00 93.31 406 THR A C 1
ATOM 3102 O O . THR A 1 406 ? -23.623 -1.843 -9.181 1.00 93.31 406 THR A O 1
ATOM 3105 N N . PHE A 1 407 ? -24.420 -1.184 -11.172 1.00 89.94 407 PHE A N 1
ATOM 3106 C CA . PHE A 1 407 ? -25.811 -1.001 -10.747 1.00 89.94 407 PHE A CA 1
ATOM 3107 C C . PHE A 1 407 ? -26.722 -2.150 -11.206 1.00 89.94 407 PHE A C 1
ATOM 3109 O O . PHE A 1 407 ? -27.898 -2.157 -10.852 1.00 89.94 407 PHE A O 1
ATOM 3116 N N . GLY A 1 408 ? -26.189 -3.126 -11.948 1.00 86.06 408 GLY A N 1
ATOM 3117 C CA . GLY A 1 408 ? -26.923 -4.313 -12.385 1.00 86.06 408 GLY A CA 1
ATOM 3118 C C . GLY A 1 408 ? -27.888 -4.055 -13.545 1.00 86.06 408 GLY A C 1
ATOM 3119 O O . GLY A 1 408 ? -28.884 -4.765 -13.685 1.00 86.06 408 GLY A O 1
ATOM 3120 N N . ARG A 1 409 ? -27.637 -3.032 -14.372 1.00 89.69 409 ARG A N 1
ATOM 3121 C CA . ARG A 1 409 ? -28.457 -2.738 -15.558 1.00 89.69 409 ARG A CA 1
ATOM 3122 C C . ARG A 1 409 ? -28.274 -3.821 -16.626 1.00 89.69 409 ARG A C 1
ATOM 3124 O O . ARG A 1 409 ? -27.189 -3.990 -17.173 1.00 89.69 409 ARG A O 1
ATOM 3131 N N . ALA A 1 410 ? -29.350 -4.547 -16.934 1.00 87.88 410 ALA A N 1
ATOM 3132 C CA . ALA A 1 410 ? -29.318 -5.701 -17.839 1.00 87.88 410 ALA A CA 1
ATOM 3133 C C . ALA A 1 410 ? -28.938 -5.354 -19.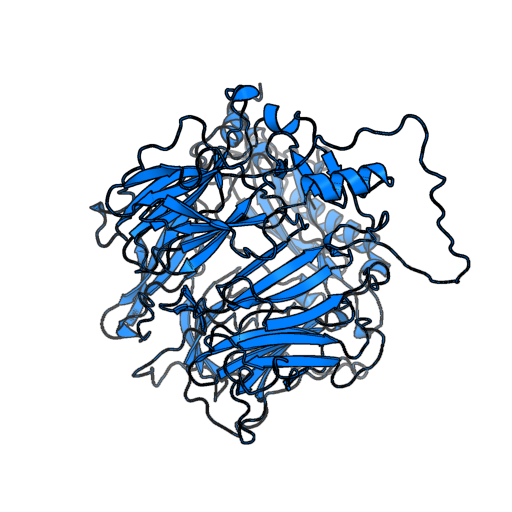294 1.00 87.88 410 ALA A C 1
ATOM 3135 O O . ALA A 1 410 ? -28.442 -6.211 -20.017 1.00 87.88 410 ALA A O 1
ATOM 3136 N N . ASP A 1 411 ? -29.148 -4.107 -19.720 1.00 90.56 411 ASP A N 1
ATOM 3137 C CA . ASP A 1 411 ? -28.753 -3.572 -21.028 1.00 90.56 411 ASP A CA 1
ATOM 3138 C C . ASP A 1 411 ? -27.261 -3.195 -21.114 1.00 90.56 411 ASP A C 1
ATOM 3140 O O . ASP A 1 411 ? -26.813 -2.697 -22.145 1.00 90.56 411 ASP A O 1
ATOM 3144 N N . ARG A 1 412 ? -26.480 -3.428 -20.049 1.00 92.69 412 ARG A N 1
ATOM 3145 C CA . ARG A 1 412 ? -25.051 -3.090 -19.962 1.00 92.69 412 ARG A CA 1
ATOM 3146 C C . ARG A 1 412 ? -24.199 -4.297 -19.543 1.00 92.69 412 ARG A C 1
ATOM 3148 O O . ARG A 1 412 ? -23.640 -4.305 -18.442 1.00 92.69 412 ARG A O 1
ATOM 3155 N N . PRO A 1 413 ? -24.092 -5.339 -20.389 1.00 92.25 413 PRO A N 1
ATOM 3156 C CA . PRO A 1 413 ? -23.288 -6.519 -20.075 1.00 92.25 413 PRO A CA 1
ATOM 3157 C C . PRO A 1 413 ? -21.789 -6.178 -19.950 1.00 92.25 413 PRO A C 1
ATOM 3159 O O . PRO A 1 413 ? -21.327 -5.214 -20.570 1.00 92.25 413 PRO A O 1
ATOM 3162 N N . PRO A 1 414 ? -20.996 -6.964 -19.193 1.00 93.94 414 PRO A N 1
ATOM 3163 C CA . PRO A 1 414 ? -19.546 -6.791 -19.119 1.00 93.94 414 PRO A CA 1
ATOM 3164 C C . PRO A 1 414 ? -18.886 -6.734 -20.501 1.00 93.94 414 PRO A C 1
ATOM 3166 O O . PRO A 1 414 ? -19.110 -7.604 -21.342 1.00 93.94 414 PRO A O 1
ATOM 3169 N N . ARG A 1 415 ? -18.028 -5.734 -20.726 1.00 93.00 415 ARG A N 1
ATOM 3170 C CA . ARG A 1 415 ? -17.308 -5.533 -21.991 1.00 93.00 415 ARG A CA 1
ATOM 3171 C C . ARG A 1 415 ? -15.806 -5.666 -21.779 1.00 93.00 415 ARG A C 1
ATOM 3173 O O . ARG A 1 415 ? -15.227 -4.903 -21.011 1.00 93.00 415 ARG A O 1
ATOM 3180 N N . LEU A 1 416 ? -15.164 -6.603 -22.480 1.00 93.38 416 LEU A N 1
ATOM 3181 C CA . LEU A 1 416 ? -13.710 -6.789 -22.423 1.00 93.38 416 LEU A CA 1
ATOM 3182 C C . LEU A 1 416 ? -12.991 -5.506 -22.864 1.00 93.38 416 LEU A C 1
ATOM 3184 O O . LEU A 1 416 ? -13.198 -5.025 -23.977 1.00 93.38 416 LEU A O 1
ATOM 3188 N N . LEU A 1 417 ? -12.130 -4.975 -21.998 1.00 91.62 417 LEU A N 1
ATOM 3189 C CA . LEU A 1 417 ? -11.259 -3.838 -22.288 1.00 91.62 417 LEU A CA 1
ATOM 3190 C C . LEU A 1 417 ? -9.918 -4.311 -22.859 1.00 91.62 417 LEU A C 1
ATOM 3192 O O . LEU A 1 417 ? -9.422 -3.727 -23.823 1.00 91.62 417 LEU A O 1
ATOM 3196 N N . TYR A 1 418 ? -9.333 -5.362 -22.276 1.00 90.69 418 TYR A N 1
ATOM 3197 C CA . TYR A 1 418 ? -8.139 -6.033 -22.795 1.00 90.69 418 TYR A CA 1
ATOM 3198 C C . TYR A 1 418 ? -7.939 -7.430 -22.193 1.00 90.69 418 TYR A C 1
ATOM 3200 O O . TYR A 1 418 ? -8.360 -7.688 -21.067 1.00 90.69 418 TYR A O 1
ATOM 3208 N N . ASP A 1 419 ? -7.218 -8.278 -22.930 1.00 91.81 419 ASP A N 1
ATOM 3209 C CA . ASP A 1 419 ? -6.631 -9.557 -22.509 1.00 91.81 419 ASP A CA 1
ATOM 3210 C C . ASP A 1 419 ? -5.142 -9.528 -22.878 1.00 91.81 419 ASP A C 1
ATOM 3212 O O . ASP A 1 419 ? -4.797 -9.351 -24.049 1.00 91.81 419 ASP A O 1
ATOM 3216 N N . ARG A 1 420 ? -4.252 -9.624 -21.887 1.00 88.88 420 ARG A N 1
ATOM 3217 C CA . ARG A 1 420 ? -2.803 -9.468 -22.091 1.00 88.88 420 ARG A CA 1
ATOM 3218 C C . ARG A 1 420 ? -1.983 -10.453 -21.266 1.00 88.88 420 ARG A C 1
ATOM 3220 O O . ARG A 1 420 ? -2.445 -10.992 -20.259 1.00 88.88 420 ARG A O 1
ATOM 3227 N N . ASN A 1 421 ? -0.725 -10.614 -21.672 1.00 87.44 421 ASN A N 1
ATOM 3228 C CA . ASN A 1 421 ? 0.318 -11.202 -20.843 1.00 87.44 421 ASN A CA 1
ATOM 3229 C C . ASN A 1 421 ? 0.875 -10.125 -19.892 1.00 87.44 421 ASN A C 1
ATOM 3231 O O . ASN A 1 421 ? 1.406 -9.119 -20.356 1.00 87.44 421 ASN A O 1
ATOM 3235 N N . TYR A 1 422 ? 0.775 -10.310 -18.574 1.00 86.50 422 TYR A N 1
ATOM 3236 C CA . TYR A 1 422 ? 1.320 -9.339 -17.615 1.00 86.50 422 TYR A CA 1
ATOM 3237 C C . TYR A 1 422 ? 2.859 -9.318 -17.570 1.00 86.50 422 TYR A C 1
ATOM 3239 O O . TYR A 1 422 ? 3.433 -8.393 -17.004 1.00 86.50 422 TYR A O 1
ATOM 3247 N N . GLU A 1 423 ? 3.546 -10.315 -18.142 1.00 84.81 423 GLU A N 1
ATOM 3248 C CA . GLU A 1 423 ? 5.008 -10.300 -18.294 1.00 84.81 423 GLU A CA 1
ATOM 3249 C C . GLU A 1 423 ? 5.478 -9.410 -19.456 1.00 84.81 423 GLU A C 1
ATOM 3251 O O . GLU A 1 423 ? 6.666 -9.103 -19.538 1.00 84.81 423 GLU A O 1
ATOM 3256 N N . ASP A 1 424 ? 4.584 -8.969 -20.338 1.00 86.31 424 ASP A N 1
ATOM 3257 C CA . ASP A 1 424 ? 4.940 -8.054 -21.419 1.00 86.31 424 ASP A CA 1
ATOM 3258 C C . ASP A 1 424 ? 4.888 -6.596 -20.949 1.00 86.31 424 ASP A C 1
ATOM 3260 O O . ASP A 1 424 ? 3.902 -5.885 -21.132 1.00 86.31 424 ASP A O 1
ATOM 3264 N N . SER A 1 425 ? 5.949 -6.148 -20.285 1.00 85.25 425 SER A N 1
ATOM 3265 C CA . SER A 1 425 ? 6.011 -4.801 -19.710 1.00 85.25 425 SER A CA 1
ATOM 3266 C C . SER A 1 425 ? 6.034 -3.674 -20.749 1.00 85.25 425 SER A C 1
ATOM 3268 O O . SER A 1 425 ? 5.661 -2.554 -20.411 1.00 85.25 425 SER A O 1
ATOM 3270 N N . TYR A 1 426 ? 6.448 -3.940 -21.992 1.00 87.25 426 TYR A N 1
ATOM 3271 C CA . TYR A 1 426 ? 6.548 -2.904 -23.031 1.00 87.25 426 TYR A CA 1
ATOM 3272 C C . TYR A 1 426 ? 5.180 -2.484 -23.574 1.00 87.25 426 TYR A C 1
ATOM 3274 O O . TYR A 1 426 ? 4.981 -1.310 -23.876 1.00 87.25 426 TYR A O 1
ATOM 3282 N N . ASP A 1 427 ? 4.219 -3.408 -23.614 1.00 84.38 427 ASP A N 1
ATOM 3283 C CA . ASP A 1 427 ? 2.845 -3.127 -24.037 1.00 84.38 427 ASP A CA 1
ATOM 3284 C C . ASP A 1 427 ? 1.899 -2.812 -22.861 1.00 84.38 427 ASP A C 1
ATOM 3286 O O . ASP A 1 427 ? 0.675 -2.855 -23.025 1.00 84.38 427 ASP A O 1
ATOM 3290 N N . ASP A 1 428 ? 2.409 -2.561 -21.647 1.00 88.88 428 ASP A N 1
ATOM 3291 C CA . ASP A 1 428 ? 1.589 -2.243 -20.464 1.00 88.88 428 ASP A CA 1
ATOM 3292 C C . ASP A 1 428 ? 0.750 -0.963 -20.663 1.00 88.88 428 ASP A C 1
ATOM 3294 O O . ASP A 1 428 ? 1.319 0.125 -20.784 1.00 88.88 428 ASP A O 1
ATOM 3298 N N . PRO A 1 429 ? -0.603 -1.049 -20.685 1.00 88.69 429 PRO A N 1
ATOM 3299 C CA . PRO A 1 429 ? -1.461 0.124 -20.841 1.00 88.69 429 PRO A CA 1
ATOM 3300 C C . PRO A 1 429 ? -1.455 1.045 -19.614 1.00 88.69 429 PRO A C 1
ATOM 3302 O O . PRO A 1 429 ? -2.062 2.114 -19.670 1.00 88.69 429 PRO A O 1
ATOM 3305 N N . GLY A 1 430 ? -0.820 0.638 -18.514 1.00 92.75 430 GLY A N 1
ATOM 3306 C CA . GLY A 1 430 ? -0.889 1.324 -17.238 1.00 92.75 430 GLY A CA 1
ATOM 3307 C C . GLY A 1 430 ? -2.148 0.970 -16.445 1.00 92.75 430 GLY A C 1
ATOM 3308 O O . GLY A 1 430 ? -2.993 0.165 -16.850 1.00 92.75 430 GLY A O 1
ATOM 3309 N N . SER A 1 431 ? -2.263 1.593 -15.280 1.00 94.12 431 SER A N 1
ATOM 3310 C CA . SER A 1 431 ? -3.353 1.437 -14.327 1.00 94.12 431 SER A CA 1
ATOM 3311 C C . SER A 1 431 ? -4.133 2.742 -14.183 1.00 94.12 431 SER A C 1
ATOM 3313 O O . SER A 1 431 ? -3.544 3.822 -14.233 1.00 94.12 431 SER A O 1
ATOM 3315 N N . PRO A 1 432 ? -5.460 2.684 -14.003 1.00 96.00 432 PRO A N 1
ATOM 3316 C CA . PRO A 1 432 ? -6.252 3.882 -13.792 1.00 96.00 432 PRO A CA 1
ATOM 3317 C C . PRO A 1 432 ? -5.940 4.519 -12.436 1.00 96.00 432 PRO A C 1
ATOM 3319 O O . PRO A 1 432 ? -5.939 3.844 -11.406 1.00 96.00 432 PRO A O 1
ATOM 3322 N N . LEU A 1 433 ? -5.752 5.837 -12.431 1.00 96.19 433 LEU A N 1
ATOM 3323 C CA . LEU A 1 433 ? -5.636 6.614 -11.206 1.00 96.19 433 LEU A CA 1
ATOM 3324 C C . LEU A 1 433 ? -6.968 6.646 -10.452 1.00 96.19 433 LEU A C 1
ATOM 3326 O O . LEU A 1 433 ? -8.059 6.625 -11.033 1.00 96.19 433 LEU A O 1
ATOM 3330 N N . SER A 1 434 ? -6.868 6.762 -9.131 1.00 95.44 434 SER A N 1
ATOM 3331 C CA . SER A 1 434 ? -8.003 7.018 -8.248 1.00 95.44 434 SER A CA 1
ATOM 3332 C C . SER A 1 434 ? -7.969 8.440 -7.697 1.00 95.44 434 SER A C 1
ATOM 3334 O O . SER A 1 434 ? -6.896 9.011 -7.505 1.00 95.44 434 SER A O 1
ATOM 3336 N N . ARG A 1 435 ? -9.144 8.981 -7.386 1.00 94.12 435 ARG A N 1
ATOM 3337 C CA . ARG A 1 435 ? -9.330 10.259 -6.699 1.00 94.12 435 ARG A CA 1
ATOM 3338 C C . ARG A 1 435 ? -9.983 10.045 -5.340 1.00 94.12 435 ARG A C 1
ATOM 3340 O O . ARG A 1 435 ? -10.819 9.148 -5.204 1.00 94.12 435 ARG A O 1
ATOM 3347 N N . ARG A 1 436 ? -9.642 10.888 -4.370 1.00 93.38 436 ARG A N 1
ATOM 3348 C CA . ARG A 1 436 ? -10.287 10.911 -3.057 1.00 93.38 436 ARG A CA 1
ATOM 3349 C C . ARG A 1 436 ? -11.636 11.627 -3.146 1.00 93.38 436 ARG A C 1
ATOM 3351 O O . ARG A 1 436 ? -11.775 12.644 -3.821 1.00 93.38 436 ARG A O 1
ATOM 3358 N N . MET A 1 437 ? -12.628 11.091 -2.455 1.00 92.25 437 MET A N 1
ATOM 3359 C CA . MET A 1 437 ? -13.960 11.669 -2.300 1.00 92.25 437 MET A CA 1
ATOM 3360 C C . MET A 1 437 ? -14.079 12.384 -0.943 1.00 92.25 437 MET A C 1
ATOM 3362 O O . MET A 1 437 ? -13.228 12.229 -0.066 1.00 92.25 437 MET A O 1
ATOM 3366 N N . SER A 1 438 ? -15.132 13.183 -0.754 1.00 89.06 438 SER A N 1
ATOM 3367 C CA . SER A 1 438 ? -15.370 13.910 0.504 1.00 89.06 438 SER A CA 1
ATOM 3368 C C . SER A 1 438 ? -15.597 12.987 1.708 1.00 89.06 438 SER A C 1
ATOM 3370 O O . SER A 1 438 ? -15.264 13.356 2.825 1.00 89.06 438 SER A O 1
ATOM 3372 N N . ASP A 1 439 ? -16.115 11.779 1.474 1.00 88.69 439 ASP A N 1
ATOM 3373 C CA . ASP A 1 439 ? -16.304 10.721 2.479 1.00 88.69 439 ASP A CA 1
ATOM 3374 C C . ASP A 1 439 ? -15.009 9.942 2.802 1.00 88.69 439 ASP A C 1
ATOM 3376 O O . ASP A 1 439 ? -15.026 8.991 3.578 1.00 88.69 439 ASP A O 1
ATOM 3380 N N . GLY A 1 440 ? -13.875 10.322 2.199 1.00 89.81 440 GLY A N 1
ATOM 3381 C CA . GLY A 1 440 ? -12.583 9.661 2.382 1.00 89.81 440 GLY A CA 1
ATOM 3382 C C . GLY A 1 440 ? -12.353 8.436 1.497 1.00 89.81 440 GLY A C 1
ATOM 3383 O O . GLY A 1 440 ? -11.216 7.964 1.414 1.00 89.81 440 GLY A O 1
ATOM 3384 N N . THR A 1 441 ? -13.376 7.957 0.781 1.00 92.69 441 THR A N 1
ATOM 3385 C CA . THR A 1 441 ? -13.234 6.838 -0.159 1.00 92.69 441 THR A CA 1
ATOM 3386 C C . THR A 1 441 ? -12.435 7.231 -1.400 1.00 92.69 441 THR A C 1
ATOM 3388 O O . THR A 1 441 ? -12.273 8.410 -1.723 1.00 92.69 441 THR A O 1
ATOM 3391 N N . TYR A 1 442 ? -11.945 6.226 -2.128 1.00 94.25 442 TYR A N 1
ATOM 3392 C CA . TYR A 1 442 ? -11.271 6.412 -3.409 1.00 94.25 442 TYR A CA 1
ATOM 3393 C C . TYR A 1 442 ? -12.084 5.786 -4.539 1.00 94.25 442 TYR A C 1
ATOM 3395 O O . TYR A 1 442 ? -12.534 4.644 -4.443 1.00 94.25 442 TYR A O 1
ATOM 3403 N N . ARG A 1 443 ? -12.258 6.540 -5.627 1.00 95.69 443 ARG A N 1
ATOM 3404 C CA . ARG A 1 443 ? -12.964 6.108 -6.845 1.00 95.69 443 ARG A CA 1
ATOM 3405 C C . ARG A 1 443 ? -12.107 6.382 -8.073 1.00 95.69 443 ARG A C 1
ATOM 3407 O O . ARG A 1 443 ? -11.207 7.216 -8.015 1.00 95.69 443 ARG A O 1
ATOM 3414 N N . LEU A 1 444 ? -12.386 5.710 -9.188 1.00 97.00 444 LEU A N 1
ATOM 3415 C CA . LEU A 1 444 ? -11.720 5.950 -10.472 1.00 97.00 444 LEU A CA 1
ATOM 3416 C C . LEU A 1 444 ? -11.739 7.443 -10.829 1.00 97.00 444 LEU A C 1
ATOM 3418 O O . LEU A 1 444 ? -12.786 8.094 -10.783 1.00 97.00 444 LEU A O 1
ATOM 3422 N N . ALA A 1 445 ? -10.577 7.977 -11.197 1.00 95.75 445 ALA A N 1
ATOM 3423 C CA . ALA A 1 445 ? -10.428 9.360 -11.607 1.00 95.75 445 ALA A CA 1
ATOM 3424 C C . ALA A 1 445 ? -10.934 9.554 -13.040 1.00 95.75 445 ALA A C 1
ATOM 3426 O O . ALA A 1 445 ? -10.280 9.166 -14.012 1.00 95.75 445 ALA A O 1
ATOM 3427 N N . GLN A 1 446 ? -12.115 10.157 -13.156 1.00 94.75 446 GLN A N 1
ATOM 3428 C CA . GLN A 1 446 ? -12.750 10.478 -14.430 1.00 94.75 446 GLN A CA 1
ATOM 3429 C C . GLN A 1 446 ? -12.492 11.941 -14.793 1.00 94.75 446 GLN A C 1
ATOM 3431 O O . GLN A 1 446 ? -12.635 12.827 -13.946 1.00 94.75 446 GLN A O 1
ATOM 3436 N N . VAL A 1 447 ? -12.150 12.190 -16.055 1.00 93.75 447 VAL A N 1
ATOM 3437 C CA . VAL A 1 447 ? -12.046 13.546 -16.599 1.00 93.75 447 VAL A CA 1
ATOM 3438 C C . VAL A 1 447 ? -13.421 14.010 -17.063 1.00 93.75 447 VAL A C 1
ATOM 3440 O O . VAL A 1 447 ? -14.109 13.317 -17.809 1.00 93.75 447 VAL A O 1
ATOM 3443 N N . THR A 1 448 ? -13.802 15.206 -16.631 1.00 92.06 448 THR A N 1
ATOM 3444 C CA . THR A 1 448 ? -15.057 15.878 -16.975 1.00 92.06 448 THR A CA 1
ATOM 3445 C C . THR A 1 448 ? -14.785 17.129 -17.813 1.00 92.06 448 THR A C 1
ATOM 3447 O O . THR A 1 448 ? -13.705 17.718 -17.747 1.00 92.06 448 THR A O 1
ATOM 3450 N N . GLY A 1 449 ? -15.774 17.555 -18.601 1.00 89.75 449 GLY A N 1
ATOM 3451 C CA . GLY A 1 449 ? -15.656 18.727 -19.473 1.00 89.75 449 GLY A CA 1
ATOM 3452 C C . GLY A 1 449 ? -15.068 18.423 -20.861 1.00 89.75 449 GLY A C 1
ATOM 3453 O O . GLY A 1 449 ? -15.046 17.266 -21.284 1.00 89.75 449 GLY A O 1
ATOM 3454 N N . PRO A 1 450 ? -14.656 19.460 -21.616 1.00 89.62 450 PRO A N 1
ATOM 3455 C CA . PRO A 1 450 ? -14.152 19.303 -22.978 1.00 89.62 450 PRO A CA 1
ATOM 3456 C C . PRO A 1 450 ? -12.889 18.436 -23.048 1.00 89.62 450 PRO A C 1
ATOM 3458 O O . PRO A 1 450 ? -11.919 18.675 -22.330 1.00 89.62 450 PRO A O 1
ATOM 3461 N N . LEU A 1 451 ? -12.888 17.462 -23.961 1.00 91.00 451 LEU A N 1
ATOM 3462 C CA . LEU A 1 451 ? -11.741 16.599 -24.243 1.00 91.00 451 LEU A CA 1
ATOM 3463 C C . LEU A 1 451 ? -11.026 17.023 -25.541 1.00 91.00 451 LEU A C 1
ATOM 3465 O O . LEU A 1 451 ? -11.657 17.605 -26.432 1.00 91.00 451 LEU A O 1
ATOM 3469 N N . PRO A 1 452 ? -9.727 16.710 -25.701 1.00 87.75 452 PRO A N 1
ATOM 3470 C CA . PRO A 1 452 ? -8.988 16.993 -26.923 1.00 87.75 452 PRO A CA 1
ATOM 3471 C C . PRO A 1 452 ? -9.562 16.192 -28.093 1.00 87.75 452 PRO A C 1
ATOM 3473 O O . PRO A 1 452 ? -9.910 15.023 -27.935 1.00 87.75 452 PRO A O 1
ATOM 3476 N N . LYS A 1 453 ? -9.635 16.805 -29.279 1.00 88.06 453 LYS A N 1
ATOM 3477 C CA . LYS A 1 453 ? -10.152 16.140 -30.490 1.00 88.06 453 LYS A CA 1
ATOM 3478 C C . LYS A 1 453 ? -9.108 15.265 -31.188 1.00 88.06 453 LYS A C 1
ATOM 3480 O O . LYS A 1 453 ? -9.456 14.228 -31.739 1.00 88.06 453 LYS A O 1
ATOM 3485 N N . ASP A 1 454 ? -7.843 15.669 -31.131 1.00 90.06 454 ASP A N 1
ATOM 3486 C CA . ASP A 1 454 ? -6.738 15.012 -31.838 1.00 90.06 454 ASP A CA 1
ATOM 3487 C C . ASP A 1 454 ? -5.894 14.144 -30.887 1.00 90.06 454 ASP A C 1
ATOM 3489 O O . ASP A 1 454 ? -6.203 14.032 -29.703 1.00 90.06 454 ASP A O 1
ATOM 3493 N N . GLY A 1 455 ? -4.805 13.536 -31.370 1.00 88.50 455 GLY A N 1
ATOM 3494 C CA . GLY A 1 455 ? -3.793 12.865 -30.531 1.00 88.50 455 GLY A CA 1
ATOM 3495 C C . GLY A 1 455 ? -4.227 11.563 -29.842 1.00 88.50 455 GLY A C 1
ATOM 3496 O O . GLY A 1 455 ? -3.474 11.038 -29.027 1.00 88.50 455 GLY A O 1
ATOM 3497 N N . TRP A 1 456 ? -5.416 11.047 -30.157 1.00 92.56 456 TRP A N 1
ATOM 3498 C CA . TRP A 1 456 ? -5.879 9.737 -29.705 1.00 92.56 456 TRP A CA 1
ATOM 3499 C C . TRP A 1 456 ? -5.278 8.621 -30.563 1.00 92.56 456 TRP A C 1
ATOM 3501 O O . TRP A 1 456 ? -5.364 8.646 -31.792 1.00 92.56 456 TRP A O 1
ATOM 3511 N N . VAL A 1 457 ? -4.700 7.620 -29.909 1.00 90.94 457 VAL A N 1
ATOM 3512 C CA . VAL A 1 457 ? -4.143 6.410 -30.508 1.00 90.94 457 VAL A CA 1
ATOM 3513 C C . VAL A 1 457 ? -5.135 5.261 -30.299 1.00 90.94 457 VAL A C 1
ATOM 3515 O O . VAL A 1 457 ? -5.504 4.974 -29.159 1.00 90.94 457 VAL A O 1
ATOM 3518 N N . PRO A 1 458 ? -5.589 4.576 -31.364 1.00 84.75 458 PRO A N 1
ATOM 3519 C CA . PRO A 1 458 ? -6.511 3.451 -31.231 1.00 84.75 458 PRO A CA 1
ATOM 3520 C C . PRO A 1 458 ? -5.924 2.288 -30.420 1.00 84.75 458 PRO A C 1
ATOM 3522 O O . PRO A 1 458 ? -4.747 1.951 -30.566 1.00 84.75 458 PRO A O 1
ATOM 3525 N N . ALA A 1 459 ? -6.779 1.583 -29.673 1.00 72.94 459 ALA A N 1
ATOM 3526 C CA . ALA A 1 459 ? -6.402 0.470 -28.794 1.00 72.94 459 ALA A CA 1
ATOM 3527 C C . ALA A 1 459 ? -5.525 -0.615 -29.454 1.00 72.94 459 ALA A C 1
ATOM 3529 O O . ALA A 1 459 ? -4.679 -1.205 -28.787 1.00 72.94 459 ALA A O 1
ATOM 3530 N N . LYS A 1 460 ? -5.729 -0.887 -30.754 1.00 59.19 460 LYS A N 1
ATOM 3531 C CA . LYS A 1 460 ? -4.985 -1.904 -31.524 1.00 59.19 460 LYS A CA 1
ATOM 3532 C C . LYS A 1 460 ? -3.588 -1.454 -31.961 1.00 59.19 460 LYS A C 1
ATOM 3534 O O . LYS A 1 460 ? -2.736 -2.302 -32.180 1.00 59.19 460 LYS A O 1
ATOM 3539 N N . ALA A 1 461 ? -3.366 -0.150 -32.118 1.00 51.44 461 ALA A N 1
ATOM 3540 C CA . ALA A 1 461 ? -2.074 0.410 -32.519 1.00 51.44 461 ALA A CA 1
ATOM 3541 C C . ALA A 1 461 ? -1.184 0.725 -31.306 1.00 51.44 461 ALA A C 1
ATOM 3543 O O . ALA A 1 461 ? 0.034 0.717 -31.426 1.00 51.44 461 ALA A O 1
ATOM 3544 N N . ALA A 1 462 ? -1.793 0.972 -30.143 1.00 46.19 462 ALA A N 1
ATOM 3545 C CA . ALA A 1 462 ? -1.094 1.298 -28.902 1.00 46.19 462 ALA A CA 1
ATOM 3546 C C . ALA A 1 462 ? -0.424 0.096 -28.203 1.00 46.19 462 ALA A C 1
ATOM 3548 O O . ALA A 1 462 ? 0.352 0.320 -27.285 1.00 46.19 462 ALA A O 1
ATOM 3549 N N . ARG A 1 463 ? -0.739 -1.151 -28.591 1.00 52.72 463 ARG A N 1
ATOM 3550 C CA . ARG A 1 463 ? -0.356 -2.377 -27.853 1.00 52.72 463 ARG A CA 1
ATOM 3551 C C . ARG A 1 463 ? 0.379 -3.420 -28.698 1.00 52.72 463 ARG A C 1
ATOM 3553 O O . ARG A 1 463 ? 0.068 -4.599 -28.577 1.00 52.72 463 ARG A O 1
ATOM 3560 N N . GLY A 1 464 ? 1.193 -2.969 -29.654 1.00 37.81 464 GLY A N 1
ATOM 3561 C CA . GLY A 1 464 ? 2.317 -3.744 -30.194 1.00 37.81 464 GLY A CA 1
ATOM 3562 C C . GLY A 1 464 ? 2.121 -5.218 -30.569 1.00 37.81 464 GLY A C 1
ATOM 3563 O O . GLY A 1 464 ? 3.117 -5.921 -30.599 1.00 37.81 464 GLY A O 1
ATOM 3564 N N . ALA A 1 465 ? 0.911 -5.707 -30.878 1.00 29.30 465 ALA A N 1
ATOM 3565 C CA . ALA A 1 465 ? 0.665 -7.145 -30.996 1.00 29.30 465 ALA A CA 1
ATOM 3566 C C . ALA A 1 465 ? 1.644 -7.804 -31.988 1.00 29.30 465 ALA A C 1
ATOM 3568 O O . ALA A 1 465 ? 1.543 -7.545 -33.196 1.00 29.30 465 ALA A O 1
ATOM 3569 N N . PRO A 1 466 ? 2.555 -8.688 -31.535 1.00 32.16 466 PRO A N 1
ATOM 3570 C CA . PRO A 1 466 ? 3.348 -9.469 -32.454 1.00 32.16 466 PRO A CA 1
ATOM 3571 C C . PRO A 1 466 ? 2.397 -10.463 -33.112 1.00 32.16 466 PRO A C 1
ATOM 3573 O O . PRO A 1 466 ? 1.874 -11.385 -32.482 1.00 32.16 466 PRO A O 1
ATOM 3576 N N . VAL A 1 467 ? 2.161 -10.291 -34.409 1.00 32.41 467 VAL A N 1
ATOM 3577 C CA . VAL A 1 467 ? 1.720 -11.403 -35.245 1.00 32.41 467 VAL A CA 1
ATOM 3578 C C . VAL A 1 467 ? 2.928 -12.323 -35.364 1.00 32.41 467 VAL A C 1
ATOM 3580 O O . VAL A 1 467 ? 3.789 -12.110 -36.216 1.00 32.41 467 VAL A O 1
ATOM 3583 N N . VAL A 1 468 ? 3.025 -13.333 -34.499 1.00 33.31 468 VAL A N 1
ATOM 3584 C CA . VAL A 1 468 ? 3.968 -14.427 -34.738 1.00 33.31 468 VAL A CA 1
ATOM 3585 C C . VAL A 1 468 ? 3.423 -15.225 -35.917 1.00 33.31 468 VAL A C 1
ATOM 3587 O O . VAL A 1 468 ? 2.448 -15.969 -35.809 1.00 33.31 468 VAL A O 1
ATOM 3590 N N . ALA A 1 469 ? 4.029 -15.013 -37.080 1.00 28.78 469 ALA A N 1
ATOM 3591 C CA . ALA A 1 469 ? 3.827 -15.856 -38.239 1.00 28.78 469 ALA A CA 1
ATOM 3592 C C . ALA A 1 469 ? 4.584 -17.177 -38.030 1.00 28.78 469 ALA A C 1
ATOM 3594 O O . ALA A 1 469 ? 5.807 -17.202 -38.091 1.00 28.78 469 ALA A O 1
ATOM 3595 N N . GLY A 1 470 ? 3.830 -18.260 -37.832 1.00 33.28 470 GLY A N 1
ATOM 3596 C CA . GLY A 1 470 ? 4.234 -19.622 -38.185 1.00 33.28 470 GLY A CA 1
ATOM 3597 C C . GLY A 1 470 ? 5.177 -20.351 -37.229 1.00 33.28 470 GLY A C 1
ATOM 3598 O O . GLY A 1 470 ? 6.366 -20.434 -37.495 1.00 33.28 470 GLY A O 1
ATOM 3599 N N . GLU A 1 471 ? 4.603 -21.047 -36.247 1.00 27.95 471 GLU A N 1
ATOM 3600 C CA . GLU A 1 471 ? 4.991 -22.431 -35.943 1.00 27.95 471 GLU A CA 1
ATOM 3601 C C . GLU A 1 471 ? 3.701 -23.253 -35.791 1.00 27.95 471 GLU A C 1
ATOM 3603 O O . GLU A 1 471 ? 2.911 -23.058 -34.863 1.00 27.95 471 GLU A O 1
ATOM 3608 N N . GLU A 1 472 ? 3.437 -24.125 -36.770 1.00 32.47 472 GLU A N 1
ATOM 3609 C CA . GLU A 1 472 ? 2.340 -25.094 -36.725 1.00 32.47 472 GLU A CA 1
ATOM 3610 C C . GLU A 1 472 ? 2.582 -26.052 -35.550 1.00 32.47 472 GLU A C 1
ATOM 3612 O O . GLU A 1 472 ? 3.477 -26.893 -35.587 1.00 32.47 472 GLU A O 1
ATOM 3617 N N . GLY A 1 473 ? 1.800 -25.879 -34.484 1.00 30.06 473 GLY A N 1
ATOM 3618 C CA . GLY A 1 473 ? 1.878 -26.680 -33.259 1.00 30.06 473 GLY A CA 1
ATOM 3619 C C . GLY A 1 473 ? 1.497 -25.931 -31.979 1.00 30.06 473 GLY A C 1
ATOM 3620 O O . GLY A 1 473 ? 1.292 -26.568 -30.950 1.00 30.06 473 GLY A O 1
ATOM 3621 N N . ASN A 1 474 ? 1.369 -24.600 -32.023 1.00 35.62 474 ASN A N 1
ATOM 3622 C CA . ASN A 1 474 ? 1.166 -23.780 -30.829 1.00 35.62 474 ASN A CA 1
ATOM 3623 C C . ASN A 1 474 ? -0.315 -23.381 -30.638 1.00 35.62 474 ASN A C 1
ATOM 3625 O O . ASN A 1 474 ? -0.731 -22.286 -31.004 1.00 35.62 474 ASN A O 1
ATOM 3629 N N . GLU A 1 475 ? -1.127 -24.260 -30.042 1.00 32.66 475 GLU A N 1
ATOM 3630 C CA . GLU A 1 475 ? -2.470 -23.918 -29.519 1.00 32.66 475 GLU A CA 1
ATOM 3631 C C . GLU A 1 475 ? -2.411 -23.068 -28.227 1.00 32.66 475 GLU A C 1
ATOM 3633 O O . GLU A 1 475 ? -3.430 -22.868 -27.565 1.00 32.66 475 GLU A O 1
ATOM 3638 N N . ALA A 1 476 ? -1.235 -22.543 -27.854 1.00 42.59 476 ALA A N 1
ATOM 3639 C CA . ALA A 1 476 ? -1.055 -21.647 -26.716 1.00 42.59 476 ALA A CA 1
ATOM 3640 C C . ALA A 1 476 ? -1.796 -20.309 -26.925 1.00 42.59 476 ALA A C 1
ATOM 3642 O O . ALA A 1 476 ? -1.255 -19.335 -27.438 1.00 42.59 476 ALA A O 1
ATOM 3643 N N . GLU A 1 477 ? -3.069 -20.331 -26.528 1.00 53.25 477 GLU A N 1
ATOM 3644 C CA . GLU A 1 477 ? -4.008 -19.250 -26.218 1.00 53.25 477 GLU A CA 1
ATOM 3645 C C . GLU A 1 477 ? -3.986 -18.022 -27.137 1.00 53.25 477 GLU A C 1
ATOM 3647 O O . GLU A 1 477 ? -3.362 -16.994 -26.871 1.00 53.25 477 GLU A O 1
ATOM 3652 N N . LYS A 1 478 ? -4.814 -18.086 -28.183 1.00 63.09 478 LYS A N 1
ATOM 3653 C CA . LYS A 1 478 ? -5.274 -16.905 -28.915 1.00 63.09 478 LYS A CA 1
ATOM 3654 C C . LYS A 1 478 ? -5.963 -15.941 -27.934 1.00 63.09 478 LYS A C 1
ATOM 3656 O O . LYS A 1 478 ? -7.071 -16.216 -27.483 1.00 63.09 478 LYS A O 1
ATOM 3661 N N . ARG A 1 479 ? -5.298 -14.827 -27.615 1.00 81.69 479 ARG A N 1
ATOM 3662 C CA . ARG A 1 479 ? -5.820 -13.757 -26.745 1.00 81.69 479 ARG A CA 1
ATOM 3663 C C . ARG A 1 479 ? -7.120 -13.182 -27.304 1.00 81.69 479 ARG A C 1
ATOM 3665 O O . ARG A 1 479 ? -7.251 -12.992 -28.518 1.00 81.69 479 ARG A O 1
ATOM 3672 N N . GLU A 1 480 ? -8.067 -12.881 -26.424 1.00 84.69 480 GLU A N 1
ATOM 3673 C CA . GLU A 1 480 ? -9.339 -12.283 -26.820 1.00 84.69 480 GLU A CA 1
ATOM 3674 C C . GLU A 1 480 ? -9.158 -10.813 -27.209 1.00 84.69 480 GLU A C 1
ATOM 3676 O O . GLU A 1 480 ? -8.546 -10.013 -26.503 1.00 84.69 480 GLU A O 1
ATOM 3681 N N . THR A 1 481 ? -9.724 -10.428 -28.350 1.00 83.50 481 THR A N 1
ATOM 3682 C CA . THR A 1 481 ? -9.807 -9.018 -28.736 1.00 83.50 481 THR A CA 1
ATOM 3683 C C . THR A 1 481 ? -11.123 -8.426 -28.240 1.00 83.50 481 THR A C 1
ATOM 3685 O O . THR A 1 481 ? -12.149 -9.090 -28.407 1.00 83.50 481 THR A O 1
ATOM 3688 N N . PRO A 1 482 ? -11.138 -7.180 -27.731 1.00 85.38 482 PRO A N 1
ATOM 3689 C CA . PRO A 1 482 ? -12.375 -6.479 -27.401 1.00 85.38 482 PRO A CA 1
ATOM 3690 C C . PRO A 1 482 ? -13.408 -6.557 -28.533 1.00 85.38 482 PRO A C 1
ATOM 3692 O O . PRO A 1 482 ? -13.083 -6.310 -29.700 1.00 85.38 482 PRO A O 1
ATOM 3695 N N . GLY A 1 483 ? -14.637 -6.934 -28.175 1.00 79.00 483 GLY A N 1
ATOM 3696 C CA . GLY A 1 483 ? -15.783 -6.976 -29.082 1.00 79.00 483 GLY A CA 1
ATOM 3697 C C . GLY A 1 483 ? -16.314 -5.579 -29.438 1.00 79.00 483 GLY A C 1
ATOM 3698 O O . GLY A 1 483 ? -15.740 -4.569 -29.020 1.00 79.00 483 GLY A O 1
ATOM 3699 N N . PRO A 1 484 ? -17.405 -5.493 -30.220 1.00 80.19 484 PRO A N 1
ATOM 3700 C CA . PRO A 1 484 ? -18.066 -4.219 -30.486 1.00 80.19 484 PRO A CA 1
ATOM 3701 C C . PRO A 1 484 ? -18.584 -3.574 -29.190 1.00 80.19 484 PRO A C 1
ATOM 3703 O O . PRO A 1 484 ? -18.914 -4.253 -28.219 1.00 80.19 484 PRO A O 1
ATOM 3706 N N . VAL A 1 485 ? -18.658 -2.243 -29.182 1.00 85.81 485 VAL A N 1
ATOM 3707 C CA . VAL A 1 485 ? -19.228 -1.472 -28.070 1.00 85.81 485 VAL A CA 1
ATOM 3708 C C . VAL A 1 485 ? -20.748 -1.516 -28.185 1.00 85.81 485 VAL A C 1
ATOM 3710 O O . VAL A 1 485 ? -21.318 -0.883 -29.069 1.00 85.81 485 VAL A O 1
ATOM 3713 N N . GLU A 1 486 ? -21.397 -2.293 -27.321 1.00 86.62 486 GLU A N 1
ATOM 3714 C CA . GLU A 1 486 ? -22.863 -2.437 -27.302 1.00 86.62 486 GLU A CA 1
ATOM 3715 C C . GLU A 1 486 ? -23.555 -1.352 -26.465 1.00 86.62 486 GLU A C 1
ATOM 3717 O O . GLU A 1 486 ? -24.725 -1.046 -26.684 1.00 86.62 486 GLU A O 1
ATOM 3722 N N . TRP A 1 487 ? -22.821 -0.745 -25.529 1.00 92.50 487 TRP A N 1
ATOM 3723 C CA . TRP A 1 487 ? -23.276 0.352 -24.682 1.00 92.50 487 TRP A CA 1
ATOM 3724 C C . TRP A 1 487 ? -22.118 1.309 -24.383 1.00 92.50 487 TRP A C 1
ATOM 3726 O O . TRP A 1 487 ? -20.966 0.889 -24.241 1.00 92.50 487 TRP A O 1
ATOM 3736 N N . GLU A 1 488 ? -22.435 2.598 -24.284 1.00 91.62 488 GLU A N 1
ATOM 3737 C CA . GLU A 1 488 ? -21.455 3.659 -24.052 1.00 91.62 488 GLU A CA 1
ATOM 3738 C C . GLU A 1 488 ? -21.436 4.095 -22.584 1.00 91.62 488 GLU A C 1
ATOM 3740 O O . GLU A 1 488 ? -22.470 4.230 -21.923 1.00 91.62 488 GLU A O 1
ATOM 3745 N N . THR A 1 489 ? -20.231 4.333 -22.082 1.00 93.31 489 THR A N 1
ATOM 3746 C CA . THR A 1 489 ? -19.968 4.938 -20.778 1.00 93.31 489 THR A CA 1
ATOM 3747 C C . THR A 1 489 ? -19.936 6.461 -20.874 1.00 93.31 489 THR A C 1
ATOM 3749 O O . THR A 1 489 ? -20.337 7.133 -19.927 1.00 93.31 489 THR A O 1
ATOM 3752 N N . GLY A 1 490 ? -19.432 7.014 -21.984 1.00 92.75 490 GLY A N 1
ATOM 3753 C CA . GLY A 1 490 ? -19.070 8.427 -22.100 1.00 92.75 490 GLY A CA 1
ATOM 3754 C C . GLY A 1 490 ? -17.889 8.833 -21.209 1.00 92.75 490 GLY A C 1
ATOM 3755 O O . GLY A 1 490 ? -17.626 10.024 -21.046 1.00 92.75 490 GLY A O 1
ATOM 3756 N N . VAL A 1 491 ? -17.180 7.870 -20.610 1.00 95.62 491 VAL A N 1
ATOM 3757 C CA . VAL A 1 491 ? -16.167 8.124 -19.581 1.00 95.62 491 VAL A CA 1
ATOM 3758 C C . VAL A 1 491 ? -14.762 8.101 -20.171 1.00 95.62 491 VAL A C 1
ATOM 3760 O O . VAL A 1 491 ? -14.379 7.211 -20.934 1.00 95.62 491 VAL A O 1
ATOM 3763 N N . THR A 1 492 ? -13.962 9.074 -19.741 1.00 96.81 492 THR A N 1
ATOM 3764 C CA . THR A 1 492 ? -12.516 9.093 -19.946 1.00 96.81 492 THR A CA 1
ATOM 3765 C C . THR A 1 492 ? -11.804 9.009 -18.602 1.00 96.81 492 THR A C 1
ATOM 3767 O O . THR A 1 492 ? -12.069 9.816 -17.711 1.00 96.81 492 THR A O 1
ATOM 3770 N N . LEU A 1 493 ? -10.911 8.032 -18.455 1.00 97.12 493 LEU A N 1
ATOM 3771 C CA . LEU A 1 493 ? -10.093 7.838 -17.257 1.00 97.12 493 LEU A CA 1
ATOM 3772 C C . LEU A 1 493 ? -8.698 8.426 -17.433 1.00 97.12 493 LEU A C 1
ATOM 3774 O O . LEU A 1 493 ? -8.221 8.562 -18.557 1.00 97.12 493 LEU A O 1
ATOM 3778 N N . ILE A 1 494 ? -8.039 8.711 -16.313 1.00 96.06 494 ILE A N 1
ATOM 3779 C CA . ILE A 1 494 ? -6.606 9.014 -16.272 1.00 96.06 494 ILE A CA 1
ATOM 3780 C C . ILE A 1 494 ? -5.860 7.729 -15.914 1.00 96.06 494 ILE A C 1
ATOM 3782 O O . ILE A 1 494 ? -6.211 7.081 -14.929 1.00 96.06 494 ILE A O 1
ATOM 3786 N N . LEU A 1 495 ? -4.856 7.358 -16.702 1.00 95.69 495 LEU A N 1
ATOM 3787 C CA . LEU A 1 495 ? -3.979 6.217 -16.450 1.00 95.69 495 LEU A CA 1
ATOM 3788 C C . LEU A 1 495 ? -2.572 6.690 -16.089 1.00 95.69 495 LEU A C 1
ATOM 3790 O O . LEU A 1 495 ? -2.107 7.693 -16.629 1.00 95.69 495 LEU A O 1
ATOM 3794 N N . GLU A 1 496 ? -1.883 5.918 -15.258 1.00 95.56 496 GLU A N 1
ATOM 3795 C CA . GLU A 1 496 ? -0.435 5.991 -15.070 1.00 95.56 496 GLU A CA 1
ATOM 3796 C C . GLU A 1 496 ? 0.217 4.639 -15.372 1.00 95.56 496 GLU A C 1
ATOM 3798 O O . GLU A 1 496 ? -0.390 3.589 -15.173 1.00 95.56 496 GLU A O 1
ATOM 3803 N N . GLY A 1 497 ? 1.459 4.635 -15.839 1.00 94.06 497 GLY A N 1
ATOM 3804 C CA . GLY A 1 497 ? 2.206 3.398 -16.059 1.00 94.06 497 GLY A CA 1
ATOM 3805 C C . GLY A 1 497 ? 3.704 3.640 -16.087 1.00 94.06 497 GLY A C 1
ATOM 3806 O O . GLY A 1 497 ? 4.138 4.770 -16.305 1.00 94.06 497 GLY A O 1
ATOM 3807 N N . ASP A 1 498 ? 4.491 2.580 -15.890 1.00 92.06 498 ASP A N 1
ATOM 3808 C CA . ASP A 1 498 ? 5.959 2.653 -15.860 1.00 92.06 498 ASP A CA 1
ATOM 3809 C C . ASP A 1 498 ? 6.572 2.930 -17.244 1.00 92.06 498 ASP A C 1
ATOM 3811 O O . ASP A 1 498 ? 7.680 3.457 -17.341 1.00 92.06 498 ASP A O 1
ATOM 3815 N N . GLY A 1 499 ? 5.851 2.605 -18.326 1.00 91.62 499 GLY A N 1
ATOM 3816 C CA . GLY A 1 499 ? 6.294 2.844 -19.702 1.00 91.62 499 GLY A CA 1
ATOM 3817 C C . GLY A 1 499 ? 7.648 2.205 -20.008 1.00 91.62 499 GLY A C 1
ATOM 3818 O O . GLY A 1 499 ? 8.532 2.875 -20.548 1.00 91.62 499 GLY A O 1
ATOM 3819 N N . ALA A 1 500 ? 7.830 0.945 -19.602 1.00 89.19 500 ALA A N 1
ATOM 3820 C CA . ALA A 1 500 ? 9.058 0.192 -19.825 1.00 89.19 500 ALA A CA 1
ATOM 3821 C C . ALA A 1 500 ? 9.429 0.178 -21.318 1.00 89.19 500 ALA A C 1
ATOM 3823 O O . ALA A 1 500 ? 8.573 0.035 -22.190 1.00 89.19 500 ALA A O 1
ATOM 3824 N N . SER A 1 501 ? 10.718 0.348 -21.615 1.00 87.56 501 SER A N 1
ATOM 3825 C CA . SER A 1 501 ? 11.235 0.390 -22.986 1.00 87.56 501 SER A CA 1
ATOM 3826 C C . SER A 1 501 ? 12.648 -0.185 -23.072 1.00 87.56 501 SER A C 1
ATOM 3828 O O . SER A 1 501 ? 13.276 -0.510 -22.061 1.00 87.56 501 SER A O 1
ATOM 3830 N N . ASP A 1 502 ? 13.189 -0.292 -24.284 1.00 83.50 502 ASP A N 1
ATOM 3831 C CA . ASP A 1 502 ? 14.571 -0.719 -24.532 1.00 83.50 502 ASP A CA 1
ATOM 3832 C C . ASP A 1 502 ? 15.622 0.241 -23.944 1.00 83.50 502 ASP A C 1
ATOM 3834 O O . ASP A 1 502 ? 16.756 -0.173 -23.680 1.00 83.50 502 ASP A O 1
ATOM 3838 N N . THR A 1 503 ? 15.234 1.493 -23.686 1.00 83.88 503 THR A N 1
ATOM 3839 C CA . THR A 1 503 ? 16.041 2.532 -23.022 1.00 83.88 503 THR A CA 1
ATOM 3840 C C . THR A 1 503 ? 15.778 2.667 -21.516 1.00 83.88 503 THR A C 1
ATOM 3842 O O . THR A 1 503 ? 16.443 3.458 -20.848 1.00 83.88 503 THR A O 1
ATOM 3845 N N . GLY A 1 504 ? 14.865 1.858 -20.969 1.00 84.81 504 GLY A N 1
ATOM 3846 C CA . GLY A 1 504 ? 14.459 1.853 -19.563 1.00 84.81 504 GLY A CA 1
ATOM 3847 C C . GLY A 1 504 ? 13.062 2.426 -19.345 1.00 84.81 504 GLY A C 1
ATOM 3848 O O . GLY A 1 504 ? 12.367 2.772 -20.303 1.00 84.81 504 GLY A O 1
ATOM 3849 N N . ASP A 1 505 ? 12.643 2.506 -18.085 1.00 89.25 505 ASP A N 1
ATOM 3850 C CA . ASP A 1 505 ? 11.306 2.993 -17.728 1.00 89.25 505 ASP A CA 1
ATOM 3851 C C . ASP A 1 505 ? 11.118 4.460 -18.140 1.00 89.25 505 ASP A C 1
ATOM 3853 O O . ASP A 1 505 ? 11.933 5.334 -17.810 1.00 89.25 505 ASP A O 1
ATOM 3857 N N . ARG A 1 506 ? 10.006 4.732 -18.829 1.00 92.38 506 ARG A N 1
ATOM 3858 C CA . ARG A 1 506 ? 9.543 6.071 -19.206 1.00 92.38 506 ARG A CA 1
ATOM 3859 C C . ARG A 1 506 ? 8.106 6.273 -18.727 1.00 92.38 506 ARG A C 1
ATOM 3861 O O . ARG A 1 506 ? 7.194 6.243 -19.569 1.00 92.38 506 ARG A O 1
ATOM 3868 N N . PRO A 1 507 ? 7.907 6.511 -17.414 1.00 94.62 507 PRO A N 1
ATOM 3869 C CA . PRO A 1 507 ? 6.574 6.605 -16.852 1.00 94.62 507 PRO A CA 1
ATOM 3870 C C . PRO A 1 507 ? 5.724 7.658 -17.548 1.00 94.62 507 PRO A C 1
ATOM 3872 O O . PRO A 1 507 ? 6.249 8.638 -18.083 1.00 94.62 507 PRO A O 1
ATOM 3875 N N . PHE A 1 508 ? 4.414 7.454 -17.574 1.00 94.06 508 PHE A N 1
ATOM 3876 C CA . PHE A 1 508 ? 3.508 8.294 -18.347 1.00 94.06 508 PHE A CA 1
ATOM 3877 C C . PHE A 1 508 ? 2.184 8.551 -17.640 1.00 94.06 508 PHE A C 1
ATOM 3879 O O . PHE A 1 508 ? 1.811 7.834 -16.716 1.00 94.06 508 PHE A O 1
ATOM 3886 N N . VAL A 1 509 ? 1.475 9.569 -18.129 1.00 94.62 509 VAL A N 1
ATOM 3887 C CA . VAL A 1 509 ? 0.071 9.841 -17.827 1.00 94.62 509 VAL A CA 1
ATOM 3888 C C . VAL A 1 509 ? -0.708 9.862 -19.139 1.00 94.62 509 VAL A C 1
ATOM 3890 O O . VAL A 1 509 ? -0.411 10.674 -20.024 1.00 94.62 509 VAL A O 1
ATOM 3893 N N . ASP A 1 510 ? -1.716 9.000 -19.243 1.00 94.81 510 ASP A N 1
ATOM 3894 C CA . ASP A 1 510 ? -2.598 8.881 -20.407 1.00 94.81 510 ASP A CA 1
ATOM 3895 C C . ASP A 1 510 ? -4.046 9.217 -20.047 1.00 94.81 510 ASP A C 1
ATOM 3897 O O . ASP A 1 510 ? -4.501 9.003 -18.927 1.00 94.81 510 ASP A O 1
ATOM 3901 N N . LEU A 1 511 ? -4.800 9.695 -21.031 1.00 95.50 511 LEU A N 1
ATOM 3902 C CA . LEU A 1 511 ? -6.252 9.575 -21.044 1.00 95.50 511 LEU A CA 1
ATOM 3903 C C . LEU A 1 511 ? -6.639 8.254 -21.695 1.00 95.50 511 LEU A C 1
ATOM 3905 O O . LEU A 1 511 ? -6.098 7.922 -22.745 1.00 95.50 511 LEU A O 1
ATOM 3909 N N . LEU A 1 512 ? -7.623 7.555 -21.138 1.00 96.00 512 LEU A N 1
ATOM 3910 C CA . LEU A 1 512 ? -8.251 6.378 -21.734 1.00 96.00 512 LEU A CA 1
ATOM 3911 C C . LEU A 1 512 ? -9.730 6.652 -21.974 1.00 96.00 512 LEU A C 1
ATOM 3913 O O . LEU A 1 512 ? -10.491 6.798 -21.020 1.00 96.00 512 LEU A O 1
ATOM 3917 N N . ASN A 1 513 ? -10.150 6.650 -23.236 1.00 95.12 513 ASN A N 1
ATOM 3918 C CA . ASN A 1 513 ? -11.563 6.633 -23.585 1.00 95.12 513 ASN A CA 1
ATOM 3919 C C . ASN A 1 513 ? -12.077 5.194 -23.432 1.00 95.12 513 ASN A C 1
ATOM 3921 O O . ASN A 1 513 ? -11.656 4.302 -24.171 1.00 95.12 513 ASN A O 1
ATOM 3925 N N . LEU A 1 514 ? -12.968 4.954 -22.466 1.00 94.19 514 LEU A N 1
ATOM 3926 C CA . LEU A 1 514 ? -13.398 3.593 -22.136 1.00 94.19 514 LEU A CA 1
ATOM 3927 C C . LEU A 1 514 ? -14.227 2.935 -23.234 1.00 94.19 514 LEU A C 1
ATOM 3929 O O . LEU A 1 514 ? -14.228 1.709 -23.333 1.00 94.19 514 LEU A O 1
ATOM 3933 N N . ASP A 1 515 ? -14.922 3.709 -24.061 1.00 92.06 515 ASP A N 1
ATOM 3934 C CA . ASP A 1 515 ? -15.777 3.167 -25.117 1.00 92.06 515 ASP A CA 1
ATOM 3935 C C . ASP A 1 515 ? -14.930 2.672 -26.285 1.00 92.06 515 ASP A C 1
ATOM 3937 O O . ASP A 1 515 ? -15.013 1.515 -26.677 1.00 92.06 515 ASP A O 1
ATOM 3941 N N . THR A 1 516 ? -14.012 3.500 -26.769 1.00 88.75 516 THR A N 1
ATOM 3942 C CA . THR A 1 516 ? -13.160 3.164 -27.919 1.00 88.75 516 THR A CA 1
ATOM 3943 C C . THR A 1 516 ? -11.903 2.371 -27.551 1.00 88.75 516 THR A C 1
ATOM 3945 O O . THR A 1 516 ? -11.255 1.796 -28.428 1.00 88.75 516 THR A O 1
ATOM 3948 N N . GLY A 1 517 ? -11.508 2.383 -26.274 1.00 89.88 517 GLY A N 1
ATOM 3949 C CA . GLY A 1 517 ? -10.216 1.885 -25.800 1.00 89.88 517 GLY A CA 1
ATOM 3950 C C . GLY A 1 517 ? -9.017 2.703 -26.297 1.00 89.88 517 GLY A C 1
ATOM 3951 O O . GLY A 1 517 ? -7.876 2.285 -26.093 1.00 89.88 517 GLY A O 1
ATOM 3952 N N . ALA A 1 518 ? -9.256 3.822 -26.989 1.00 91.69 518 ALA A N 1
ATOM 3953 C CA . ALA A 1 518 ? -8.206 4.701 -27.473 1.00 91.69 518 ALA A CA 1
ATOM 3954 C C . ALA A 1 518 ? -7.564 5.448 -26.303 1.00 91.69 518 ALA A C 1
ATOM 3956 O O . ALA A 1 518 ? -8.254 5.857 -25.363 1.00 91.69 518 ALA A O 1
ATOM 3957 N N . THR A 1 519 ? -6.254 5.659 -26.389 1.00 94.25 519 THR A N 1
ATOM 3958 C CA . THR A 1 519 ? -5.500 6.418 -25.392 1.00 94.25 519 THR A CA 1
ATOM 3959 C C . THR A 1 519 ? -4.945 7.706 -25.973 1.00 94.25 519 THR A C 1
ATOM 3961 O O . THR A 1 519 ? -4.692 7.804 -27.171 1.00 94.25 519 THR A O 1
ATOM 3964 N N . ARG A 1 520 ? -4.748 8.720 -25.136 1.00 93.44 520 ARG A N 1
ATOM 3965 C CA . ARG A 1 520 ? -4.042 9.948 -25.507 1.00 93.44 520 ARG A CA 1
ATOM 3966 C C . ARG A 1 520 ? -3.005 10.270 -24.444 1.00 93.44 520 ARG A C 1
ATOM 3968 O O . ARG A 1 520 ? -3.361 10.500 -23.293 1.00 93.44 520 ARG A O 1
ATOM 3975 N N . ARG A 1 521 ? -1.744 10.378 -24.857 1.00 93.06 521 ARG A N 1
ATOM 3976 C CA . ARG A 1 521 ? -0.640 10.805 -23.994 1.00 93.06 521 ARG A CA 1
ATOM 3977 C C . ARG A 1 521 ? -0.838 12.247 -23.533 1.00 93.06 521 ARG A C 1
ATOM 3979 O O . ARG A 1 521 ? -0.950 13.142 -24.370 1.00 93.06 521 ARG A O 1
ATOM 3986 N N . LEU A 1 522 ? -0.872 12.466 -22.218 1.00 90.88 522 LEU A N 1
ATOM 3987 C CA . LEU A 1 522 ? -0.839 13.807 -21.619 1.00 90.88 522 LEU A CA 1
ATOM 3988 C C . LEU A 1 522 ? 0.572 14.213 -21.217 1.00 90.88 522 LEU A C 1
ATOM 3990 O O . LEU A 1 522 ? 0.941 15.376 -21.347 1.00 90.88 522 LEU A O 1
ATOM 3994 N N . TRP A 1 523 ? 1.344 13.251 -20.719 1.00 92.12 523 TRP A N 1
ATOM 3995 C CA . TRP A 1 523 ? 2.704 13.474 -20.255 1.00 92.12 523 TRP A CA 1
ATOM 3996 C C . TRP A 1 523 ? 3.504 12.176 -20.297 1.00 92.12 523 TRP A C 1
ATOM 3998 O O . TRP A 1 523 ? 2.967 11.105 -20.021 1.00 92.12 523 TRP A O 1
ATOM 4008 N N . GLN A 1 524 ? 4.792 12.266 -20.621 1.00 92.50 524 GLN A N 1
ATOM 4009 C CA . GLN A 1 524 ? 5.734 11.161 -20.476 1.00 92.50 524 GLN A CA 1
ATOM 4010 C C . GLN A 1 524 ? 7.043 11.670 -19.895 1.00 92.50 524 GLN A C 1
ATOM 4012 O O . GLN A 1 524 ? 7.548 12.708 -20.317 1.00 92.50 524 GLN A O 1
ATOM 4017 N N . CYS A 1 525 ? 7.648 10.867 -19.027 1.00 91.44 525 CYS A N 1
ATOM 4018 C CA . CYS A 1 525 ? 9.013 11.063 -18.585 1.00 91.44 525 CYS A CA 1
ATOM 4019 C C . CYS A 1 525 ? 9.952 11.211 -19.812 1.00 91.44 525 CYS A C 1
ATOM 4021 O O . CYS A 1 525 ? 9.983 10.331 -20.691 1.00 91.44 525 CYS A O 1
ATOM 4023 N N . PRO A 1 526 ? 10.737 12.304 -19.900 1.00 83.31 526 PRO A N 1
ATOM 4024 C CA . PRO A 1 526 ? 11.519 12.654 -21.092 1.00 83.31 526 PRO A CA 1
ATOM 4025 C C . PRO A 1 526 ? 12.632 11.644 -21.428 1.00 83.31 526 PRO A C 1
ATOM 4027 O O . PRO A 1 526 ? 13.148 11.644 -22.542 1.00 83.31 526 PRO A O 1
ATOM 4030 N N . GLY A 1 527 ? 12.959 10.731 -20.508 1.00 74.62 527 GLY A N 1
ATOM 4031 C CA . GLY A 1 527 ? 13.761 9.532 -20.766 1.00 74.62 527 GLY A CA 1
ATOM 4032 C C . GLY A 1 527 ? 15.243 9.650 -20.408 1.00 74.62 527 GLY A C 1
ATOM 4033 O O . GLY A 1 527 ? 15.825 8.656 -19.989 1.00 74.62 527 GLY A O 1
ATOM 4034 N N . LEU A 1 528 ? 15.858 10.835 -20.481 1.00 76.50 528 LEU A N 1
ATOM 4035 C CA . LEU A 1 528 ? 17.246 11.059 -20.045 1.00 76.50 528 LEU A CA 1
ATOM 4036 C C . LEU A 1 528 ? 17.333 12.188 -19.014 1.00 76.50 528 LEU A C 1
ATOM 4038 O O . LEU A 1 528 ? 16.701 13.230 -19.167 1.00 76.50 528 LEU A O 1
ATOM 4042 N N . GLY A 1 529 ? 18.154 11.983 -17.982 1.00 83.12 529 GLY A N 1
ATOM 4043 C CA . GLY A 1 529 ? 18.516 13.000 -16.990 1.00 83.12 529 GLY A CA 1
ATOM 4044 C C . GLY A 1 529 ? 17.646 13.020 -15.732 1.00 83.12 529 GLY A C 1
ATOM 4045 O O . GLY A 1 529 ? 18.114 13.485 -14.699 1.00 83.12 529 GLY A O 1
ATOM 4046 N N . ALA A 1 530 ? 16.429 12.476 -15.780 1.00 88.75 530 ALA A N 1
ATOM 4047 C CA . ALA A 1 530 ? 15.566 12.315 -14.613 1.00 88.75 530 ALA A CA 1
ATOM 4048 C C . ALA A 1 530 ? 14.629 11.111 -14.772 1.00 88.75 530 ALA A C 1
ATOM 4050 O O . ALA A 1 530 ? 14.263 10.728 -15.886 1.00 88.75 530 ALA A O 1
ATOM 4051 N N . LEU A 1 531 ? 14.266 10.509 -13.645 1.00 91.88 531 LEU A N 1
ATOM 4052 C CA . LEU A 1 531 ? 13.199 9.533 -13.520 1.00 91.88 531 LEU A CA 1
ATOM 4053 C C . LEU A 1 531 ? 12.061 10.186 -12.755 1.00 91.88 531 LEU A C 1
ATOM 4055 O O . LEU A 1 531 ? 12.203 10.575 -11.598 1.00 91.88 531 LEU A O 1
ATOM 4059 N N . GLU A 1 532 ? 10.938 10.323 -13.438 1.00 93.62 532 GLU A N 1
ATOM 4060 C CA . GLU A 1 532 ? 9.758 10.999 -12.932 1.00 93.62 532 GLU A CA 1
ATOM 4061 C C . GLU A 1 532 ? 8.615 9.992 -12.873 1.00 93.62 532 GLU A C 1
ATOM 4063 O O . GLU A 1 532 ? 8.328 9.338 -13.874 1.00 93.62 532 GLU A O 1
ATOM 4068 N N . ARG A 1 533 ? 7.989 9.833 -11.704 1.00 93.62 533 ARG A N 1
ATOM 4069 C CA . ARG A 1 533 ? 6.851 8.929 -11.498 1.00 93.62 533 ARG A CA 1
ATOM 4070 C C . ARG A 1 533 ? 5.631 9.710 -11.027 1.00 93.62 533 ARG A C 1
ATOM 4072 O O . ARG A 1 533 ? 5.726 10.340 -9.966 1.00 93.62 533 ARG A O 1
ATOM 4079 N N . PRO A 1 534 ? 4.519 9.667 -11.780 1.00 93.00 534 PRO A N 1
ATOM 4080 C CA . PRO A 1 534 ? 3.228 10.149 -11.311 1.00 93.00 534 PRO A CA 1
ATOM 4081 C C . PRO A 1 534 ? 2.780 9.423 -10.033 1.00 93.00 534 PRO A C 1
ATOM 4083 O O . PRO A 1 534 ? 3.375 8.430 -9.610 1.00 93.00 534 PRO A O 1
ATOM 4086 N N . GLY A 1 535 ? 1.767 9.983 -9.388 1.00 89.50 535 GLY A N 1
ATOM 4087 C CA . GLY A 1 535 ? 1.168 9.450 -8.177 1.00 89.50 535 GLY A CA 1
ATOM 4088 C C . GLY A 1 535 ? -0.205 10.073 -7.951 1.00 89.50 535 GLY A C 1
ATOM 4089 O O . GLY A 1 535 ? -1.021 10.177 -8.864 1.00 89.50 535 GLY A O 1
ATOM 4090 N N . SER A 1 536 ? -0.487 10.505 -6.724 1.00 90.75 536 SER A N 1
ATOM 4091 C CA . SER A 1 536 ? -1.829 10.953 -6.334 1.00 90.75 536 SER A CA 1
ATOM 4092 C C . SER A 1 536 ? -2.315 12.198 -7.080 1.00 90.75 536 SER A C 1
ATOM 4094 O O . SER A 1 536 ? -1.568 13.153 -7.285 1.00 90.75 536 SER A O 1
ATOM 4096 N N . ILE A 1 537 ? -3.612 12.244 -7.385 1.00 93.81 537 ILE A N 1
ATOM 4097 C CA . ILE A 1 537 ? -4.272 13.457 -7.878 1.00 93.81 537 ILE A CA 1
ATOM 4098 C C . ILE A 1 537 ? -4.314 14.510 -6.761 1.00 93.81 537 ILE A C 1
ATOM 4100 O O . ILE A 1 537 ? -4.585 14.198 -5.603 1.00 93.81 537 ILE A O 1
ATOM 4104 N N . ILE A 1 538 ? -4.010 15.755 -7.124 1.00 93.75 538 ILE A N 1
ATOM 4105 C CA . ILE A 1 538 ? -4.056 16.942 -6.254 1.00 93.75 538 ILE A CA 1
ATOM 4106 C C . ILE A 1 538 ? -5.335 17.742 -6.529 1.00 93.75 538 ILE A C 1
ATOM 4108 O O . ILE A 1 538 ? -5.899 18.365 -5.638 1.00 93.75 538 ILE A O 1
ATOM 4112 N N . SER A 1 539 ? -5.826 17.728 -7.768 1.00 92.19 539 SER A N 1
ATOM 4113 C CA . SER A 1 539 ? -7.017 18.474 -8.192 1.00 92.19 539 SER A CA 1
ATOM 4114 C C . SER A 1 539 ? -8.352 17.833 -7.778 1.00 92.19 539 SER A C 1
ATOM 4116 O O . SER A 1 539 ? -9.387 18.153 -8.354 1.00 92.19 539 SER A O 1
ATOM 4118 N N . ASP A 1 540 ? -8.338 16.909 -6.815 1.00 92.19 540 ASP A N 1
ATOM 4119 C CA . ASP A 1 540 ? -9.500 16.180 -6.289 1.00 92.19 540 ASP A CA 1
ATOM 4120 C C . ASP A 1 540 ? -9.946 16.670 -4.898 1.00 92.19 540 ASP A C 1
ATOM 4122 O O . ASP A 1 540 ? -10.759 16.014 -4.245 1.00 92.19 540 ASP A O 1
ATOM 4126 N N . ALA A 1 541 ? -9.436 17.821 -4.444 1.00 90.62 541 ALA A N 1
ATOM 4127 C CA . ALA A 1 541 ? -9.788 18.435 -3.163 1.00 90.62 541 ALA A CA 1
ATOM 4128 C C . ALA A 1 541 ? -11.310 18.457 -2.935 1.00 90.62 541 ALA A C 1
ATOM 4130 O O . ALA A 1 541 ? -12.074 18.915 -3.788 1.00 90.62 541 ALA A O 1
ATOM 4131 N N . GLY A 1 542 ? -11.760 17.922 -1.795 1.00 82.56 542 GLY A N 1
ATOM 4132 C CA . GLY A 1 542 ? -13.184 17.849 -1.444 1.00 82.56 542 GLY A CA 1
ATOM 4133 C C . GLY A 1 542 ? -14.062 17.041 -2.416 1.00 82.56 542 GLY A C 1
ATOM 4134 O O . GLY A 1 542 ? -15.280 17.193 -2.399 1.00 82.56 542 GLY A O 1
ATOM 4135 N N . GLY A 1 543 ? -13.480 16.205 -3.284 1.00 84.06 543 GLY A N 1
ATOM 4136 C CA . GLY A 1 543 ? -14.207 15.472 -4.324 1.00 84.06 543 GLY A CA 1
ATOM 4137 C C . GLY A 1 543 ? -14.521 16.298 -5.578 1.00 84.06 543 GLY A C 1
ATOM 4138 O O . GLY A 1 543 ? -15.417 15.924 -6.345 1.00 84.06 543 GLY A O 1
ATOM 4139 N N . ALA A 1 544 ? -13.807 17.409 -5.798 1.00 88.94 544 ALA A N 1
ATOM 4140 C CA . ALA A 1 544 ? -14.005 18.287 -6.948 1.00 88.94 544 ALA A CA 1
ATOM 4141 C C . ALA A 1 544 ? -13.958 17.527 -8.297 1.00 88.94 544 ALA A C 1
ATOM 4143 O O . ALA A 1 544 ? -13.211 16.551 -8.453 1.00 88.94 544 ALA A O 1
ATOM 4144 N N . PRO A 1 545 ? -14.754 17.946 -9.303 1.00 90.50 545 PRO A N 1
ATOM 4145 C CA . PRO A 1 545 ? -14.615 17.441 -10.663 1.00 90.50 545 PRO A CA 1
ATOM 4146 C C . PRO A 1 545 ? -13.202 17.685 -11.193 1.00 90.50 545 PRO A C 1
ATOM 4148 O O . PRO A 1 545 ? -12.661 18.784 -11.079 1.00 90.50 545 PRO A O 1
ATOM 4151 N N . ILE A 1 546 ? -12.623 16.658 -11.808 1.00 92.50 546 ILE A N 1
ATOM 4152 C CA . ILE A 1 546 ? -11.325 16.766 -12.464 1.00 92.50 546 ILE A CA 1
ATOM 4153 C C . ILE A 1 546 ? -11.606 17.163 -13.910 1.00 92.50 546 ILE A C 1
ATOM 4155 O O . ILE A 1 546 ? -12.279 16.426 -14.632 1.00 92.50 546 ILE A O 1
ATOM 4159 N N . THR A 1 547 ? -11.137 18.333 -14.330 1.00 92.12 547 THR A N 1
ATOM 4160 C CA . THR A 1 547 ? -11.121 18.738 -15.741 1.00 92.12 547 THR A CA 1
ATOM 4161 C C . THR A 1 547 ? -9.679 18.754 -16.218 1.00 92.12 547 THR A C 1
ATOM 4163 O O . THR A 1 547 ? -8.757 18.690 -15.406 1.00 92.12 547 THR A O 1
ATOM 4166 N N . LEU A 1 548 ? -9.455 18.846 -17.529 1.00 88.75 548 LEU A N 1
ATOM 4167 C CA . LEU A 1 548 ? -8.094 19.072 -18.009 1.00 88.75 548 LEU A CA 1
ATOM 4168 C C . LEU A 1 548 ? -7.567 20.406 -17.475 1.00 88.75 548 LEU A C 1
ATOM 4170 O O . LEU A 1 548 ? -6.526 20.419 -16.847 1.00 88.75 548 LEU A O 1
ATOM 4174 N N . ASP A 1 549 ? -8.321 21.497 -17.554 1.00 85.31 549 ASP A N 1
ATOM 4175 C CA . ASP A 1 549 ? -7.840 22.804 -17.077 1.00 85.31 549 ASP A CA 1
ATOM 4176 C C . ASP A 1 549 ? -7.437 22.839 -15.590 1.00 85.31 549 ASP A C 1
ATOM 4178 O O . ASP A 1 549 ? -6.624 23.676 -15.197 1.00 85.31 549 ASP A O 1
ATOM 4182 N N . THR A 1 550 ? -7.988 21.949 -14.758 1.00 88.00 550 THR A N 1
ATOM 4183 C CA . THR A 1 550 ? -7.670 21.874 -13.326 1.00 88.00 550 THR A CA 1
ATOM 4184 C C . THR A 1 550 ? -6.733 20.735 -12.951 1.00 88.00 550 THR A C 1
ATOM 4186 O O . THR A 1 550 ? -6.298 20.707 -11.801 1.00 88.00 550 THR A O 1
ATOM 4189 N N . LEU A 1 551 ? -6.414 19.809 -13.864 1.00 91.00 551 LEU A N 1
ATOM 4190 C CA . LEU A 1 551 ? -5.681 18.587 -13.536 1.00 91.00 551 LEU A CA 1
ATOM 4191 C C . LEU A 1 551 ? -4.302 18.905 -12.950 1.00 91.00 551 LEU A C 1
ATOM 4193 O O . LEU A 1 551 ? -3.446 19.513 -13.597 1.00 91.00 551 LEU A O 1
ATOM 4197 N N . LYS A 1 552 ? -4.089 18.425 -11.723 1.00 91.94 552 LYS A N 1
ATOM 4198 C CA . LYS A 1 552 ? -2.801 18.450 -11.031 1.00 91.94 552 LYS A CA 1
ATOM 4199 C C . LYS A 1 552 ? -2.514 17.083 -10.433 1.00 91.94 552 LYS A C 1
ATOM 4201 O O . LYS A 1 552 ? -3.379 16.514 -9.765 1.00 91.94 552 LYS A O 1
ATOM 4206 N N . ILE A 1 553 ? -1.306 16.573 -10.649 1.00 93.50 553 ILE A N 1
ATOM 4207 C CA . ILE A 1 553 ? -0.868 15.255 -10.167 1.00 93.50 553 ILE A CA 1
ATOM 4208 C C . ILE A 1 553 ? 0.414 15.426 -9.353 1.00 93.50 553 ILE A C 1
ATOM 4210 O O . ILE A 1 553 ? 1.314 16.157 -9.758 1.00 93.50 553 ILE A O 1
ATOM 4214 N N . LEU A 1 554 ? 0.501 14.777 -8.195 1.00 94.00 554 LEU A N 1
ATOM 4215 C CA . LEU A 1 554 ? 1.732 14.697 -7.421 1.00 94.00 554 LEU A CA 1
ATOM 4216 C C . LEU A 1 554 ? 2.695 13.751 -8.132 1.00 94.00 554 LEU A C 1
ATOM 4218 O O . LEU A 1 554 ? 2.325 12.648 -8.517 1.00 94.00 554 LEU A O 1
ATOM 4222 N N . LEU A 1 555 ? 3.937 14.179 -8.271 1.00 92.81 555 LEU A N 1
ATOM 4223 C CA . LEU A 1 555 ? 4.981 13.473 -8.987 1.00 92.81 555 LEU A CA 1
ATOM 4224 C C . LEU A 1 555 ? 6.211 13.358 -8.090 1.00 92.81 555 LEU A C 1
ATOM 4226 O O . LEU A 1 555 ? 6.565 14.296 -7.378 1.00 92.81 555 LEU A O 1
ATOM 4230 N N . SER A 1 556 ? 6.877 12.210 -8.126 1.00 94.19 556 SER A N 1
ATOM 4231 C CA . SER A 1 556 ? 8.234 12.076 -7.597 1.00 94.19 556 SER A CA 1
ATOM 4232 C C . SER A 1 556 ? 9.231 12.213 -8.740 1.00 94.19 556 SER A C 1
ATOM 4234 O O . SER A 1 556 ? 9.018 11.653 -9.812 1.00 94.19 556 SER A O 1
ATOM 4236 N N . ARG A 1 557 ? 10.304 12.968 -8.528 1.00 93.88 557 ARG A N 1
ATOM 4237 C CA . ARG A 1 557 ? 11.401 13.140 -9.480 1.00 93.88 557 ARG A CA 1
ATOM 4238 C C . ARG A 1 557 ? 12.708 12.827 -8.785 1.00 93.88 557 ARG A C 1
ATOM 4240 O O . ARG A 1 557 ? 12.982 13.351 -7.710 1.00 93.88 557 ARG A O 1
ATOM 4247 N N . GLU A 1 558 ? 13.515 12.008 -9.426 1.00 92.12 558 GLU A N 1
ATOM 4248 C CA . GLU A 1 558 ? 14.864 11.670 -8.998 1.00 92.12 558 GLU A CA 1
ATOM 4249 C C . GLU A 1 558 ? 15.807 11.723 -10.205 1.00 92.12 558 GLU A C 1
ATOM 4251 O O . GLU A 1 558 ? 15.371 11.633 -11.354 1.00 92.12 558 GLU A O 1
ATOM 4256 N N . THR A 1 559 ? 17.100 11.883 -9.964 1.00 89.75 559 THR A N 1
ATOM 4257 C CA . THR A 1 559 ? 18.137 11.747 -10.995 1.00 89.75 559 THR A CA 1
ATOM 4258 C C . THR A 1 559 ? 19.220 10.805 -10.464 1.00 89.75 559 THR A C 1
ATOM 4260 O O . THR A 1 559 ? 19.186 10.436 -9.289 1.00 89.75 559 THR A O 1
ATOM 4263 N N . PRO A 1 560 ? 20.221 10.399 -11.266 1.00 83.19 560 PRO A N 1
ATOM 4264 C CA . PRO A 1 560 ? 21.368 9.668 -10.729 1.00 83.19 560 PRO A CA 1
ATOM 4265 C C . PRO A 1 560 ? 22.048 10.366 -9.535 1.00 83.19 560 PRO A C 1
ATOM 4267 O O . PRO A 1 560 ? 22.518 9.666 -8.634 1.00 83.19 560 PRO A O 1
ATOM 4270 N N . SER A 1 561 ? 22.008 11.705 -9.522 1.00 81.56 561 SER A N 1
ATOM 4271 C CA . SER A 1 561 ? 22.737 12.593 -8.612 1.00 81.56 561 SER A CA 1
ATOM 4272 C C . SER A 1 561 ? 21.869 13.277 -7.560 1.00 81.56 561 SER A C 1
ATOM 4274 O O . SER A 1 561 ? 22.372 13.737 -6.537 1.00 81.56 561 SER A O 1
ATOM 4276 N N . GLU A 1 562 ? 20.561 13.349 -7.793 1.00 87.38 562 GLU A N 1
ATOM 4277 C CA . GLU A 1 562 ? 19.592 14.003 -6.925 1.00 87.38 562 GLU A CA 1
ATOM 4278 C C . GLU A 1 562 ? 18.606 12.970 -6.392 1.00 87.38 562 GLU A C 1
ATOM 4280 O O . GLU A 1 562 ? 17.952 12.241 -7.143 1.00 87.38 562 GLU A O 1
ATOM 4285 N N . ASN A 1 563 ? 18.480 12.921 -5.067 1.00 90.19 563 ASN A N 1
ATOM 4286 C CA . ASN A 1 563 ? 17.522 12.045 -4.408 1.00 90.19 563 ASN A CA 1
ATOM 4287 C C . ASN A 1 563 ? 16.081 12.396 -4.783 1.00 90.19 563 ASN A C 1
ATOM 4289 O O . ASN A 1 563 ? 15.815 13.537 -5.16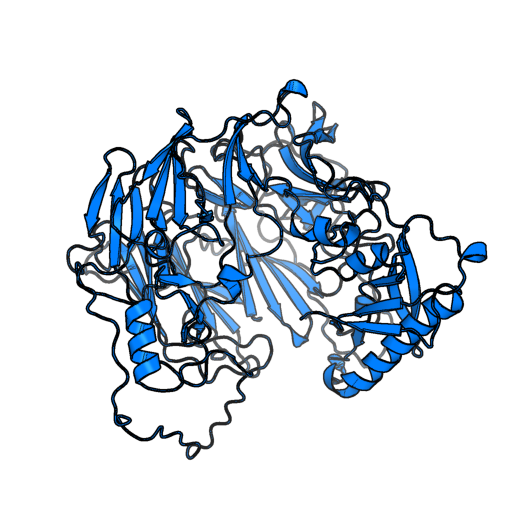0 1.00 90.19 563 ASN A O 1
ATOM 4293 N N . PRO A 1 564 ? 15.133 11.465 -4.576 1.00 92.69 564 PRO A N 1
ATOM 4294 C CA . PRO A 1 564 ? 13.726 11.733 -4.811 1.00 92.69 564 PRO A CA 1
ATOM 4295 C C . PRO A 1 564 ? 13.253 13.019 -4.129 1.00 92.69 564 PRO A C 1
ATOM 4297 O O . PRO A 1 564 ? 13.401 13.195 -2.915 1.00 92.69 564 PRO A O 1
ATOM 4300 N N . GLN A 1 565 ? 12.679 13.893 -4.946 1.00 95.19 565 GLN A N 1
ATOM 4301 C CA . GLN A 1 565 ? 11.976 15.113 -4.582 1.00 95.19 565 GLN A CA 1
ATOM 4302 C C . GLN A 1 565 ? 10.542 15.034 -5.104 1.00 95.19 565 GLN A C 1
ATOM 4304 O O . GLN A 1 565 ? 10.254 14.311 -6.058 1.00 95.19 565 GLN A O 1
ATOM 4309 N N . TYR A 1 566 ? 9.643 15.803 -4.508 1.00 95.12 566 TYR A N 1
ATOM 4310 C CA . TYR A 1 566 ? 8.260 15.906 -4.945 1.00 95.12 566 TYR A CA 1
ATOM 4311 C C . TYR A 1 566 ? 8.055 17.132 -5.829 1.00 95.12 566 TYR A C 1
ATOM 4313 O O . TYR A 1 566 ? 8.635 18.197 -5.601 1.00 95.12 566 TYR A O 1
ATOM 4321 N N . TYR A 1 567 ? 7.201 16.963 -6.830 1.00 94.44 567 TYR A N 1
ATOM 4322 C CA . TYR A 1 567 ? 6.772 17.966 -7.793 1.00 94.44 567 TYR A CA 1
ATOM 4323 C C . TYR A 1 567 ? 5.252 17.876 -7.970 1.00 94.44 567 TYR A C 1
ATOM 4325 O O . TYR A 1 567 ? 4.658 16.822 -7.754 1.00 94.44 567 TYR A O 1
ATOM 4333 N N . SER A 1 568 ? 4.612 18.962 -8.384 1.00 92.75 568 SER A N 1
ATOM 4334 C CA . SER A 1 568 ? 3.285 18.933 -8.990 1.00 92.75 568 SER A CA 1
ATOM 4335 C C . SER A 1 568 ? 3.434 18.939 -10.503 1.00 92.75 568 SER A C 1
ATOM 4337 O O . SER A 1 568 ? 4.238 19.681 -11.056 1.00 92.75 568 SER A O 1
ATOM 4339 N N . LEU A 1 569 ? 2.662 18.109 -11.184 1.00 89.69 569 LEU A N 1
ATOM 4340 C CA . LEU A 1 569 ? 2.527 18.116 -12.627 1.00 89.69 569 LEU A CA 1
ATOM 4341 C C . LEU A 1 569 ? 1.258 18.905 -12.971 1.00 89.69 569 LEU A C 1
ATOM 4343 O O . LEU A 1 569 ? 0.162 18.479 -12.605 1.00 89.69 569 LEU A O 1
ATOM 4347 N N . GLU A 1 570 ? 1.411 20.069 -13.607 1.00 85.81 570 GLU A N 1
ATOM 4348 C CA . GLU A 1 570 ? 0.330 21.049 -13.814 1.00 85.81 570 GLU A CA 1
ATOM 4349 C C . GLU A 1 570 ? 0.186 21.428 -15.290 1.00 85.81 570 GLU A C 1
ATOM 4351 O O . GLU A 1 570 ? 1.183 21.549 -16.002 1.00 85.81 570 GLU A O 1
ATOM 4356 N N . LEU A 1 571 ? -1.049 21.623 -15.765 1.00 72.38 571 LEU A N 1
ATOM 4357 C CA . LEU A 1 571 ? -1.294 22.030 -17.148 1.00 72.38 571 LEU A CA 1
ATOM 4358 C C . LEU A 1 571 ? -0.911 23.494 -17.366 1.00 72.38 571 LEU A C 1
ATOM 4360 O O . LEU A 1 571 ? -1.434 24.399 -16.714 1.00 72.38 571 LEU A O 1
ATOM 4364 N N . SER A 1 572 ? -0.017 23.736 -18.325 1.00 59.09 572 SER A N 1
ATOM 4365 C CA . SER A 1 572 ? 0.263 25.090 -18.801 1.00 59.09 572 SER A CA 1
ATOM 4366 C C . SER A 1 572 ? -0.992 25.685 -19.468 1.00 59.09 572 SER A C 1
ATOM 4368 O O . SER A 1 572 ? -1.702 25.006 -20.214 1.00 59.09 572 SER A O 1
ATOM 4370 N N . GLY A 1 573 ? -1.308 26.942 -19.124 1.00 48.78 573 GLY A N 1
ATOM 4371 C CA . GLY A 1 573 ? -2.627 27.563 -19.311 1.00 48.78 573 GLY A CA 1
ATOM 4372 C C . GLY A 1 573 ? -3.311 27.300 -20.661 1.00 48.78 573 GLY A C 1
ATOM 4373 O O . GLY A 1 573 ? -2.750 27.586 -21.716 1.00 48.78 573 GLY A O 1
ATOM 4374 N N . GLY A 1 574 ? -4.558 26.810 -20.607 1.00 47.25 574 GLY A N 1
ATOM 4375 C CA . GLY A 1 574 ? -5.439 26.622 -21.769 1.00 47.25 574 GLY A CA 1
ATOM 4376 C C . GLY A 1 574 ? -5.338 25.269 -22.487 1.00 47.25 574 GLY A C 1
ATOM 4377 O O . GLY A 1 574 ? -5.747 25.182 -23.644 1.00 47.25 574 GLY A O 1
ATOM 4378 N N . GLY A 1 575 ? -4.798 24.231 -21.835 1.00 51.25 575 GLY A N 1
ATOM 4379 C CA . GLY A 1 575 ? -4.695 22.875 -22.396 1.00 51.25 575 GLY A CA 1
ATOM 4380 C C . GLY A 1 575 ? -3.345 22.551 -23.052 1.00 51.25 575 GLY A C 1
ATOM 4381 O O . GLY A 1 575 ? -3.310 21.775 -24.008 1.00 51.25 575 GLY A O 1
ATOM 4382 N N . GLY A 1 576 ? -2.256 23.170 -22.575 1.00 62.25 576 GLY A N 1
ATOM 4383 C CA . GLY A 1 576 ? -0.883 22.925 -23.030 1.00 62.25 576 GLY A CA 1
ATOM 4384 C C . GLY A 1 576 ? -0.274 21.607 -22.526 1.00 62.25 576 GLY A C 1
ATOM 4385 O O . GLY A 1 576 ? -0.978 20.643 -22.244 1.00 62.25 576 GLY A O 1
ATOM 4386 N N . GLU A 1 577 ? 1.055 21.543 -22.434 1.00 68.56 577 GLU A N 1
ATOM 4387 C CA . GLU A 1 577 ? 1.767 20.392 -21.861 1.00 68.56 577 GLU A CA 1
ATOM 4388 C C . GLU A 1 577 ? 1.747 20.463 -20.325 1.00 68.56 577 GLU A C 1
ATOM 4390 O O . GLU A 1 577 ? 1.769 21.552 -19.736 1.00 68.56 577 GLU A O 1
ATOM 4395 N N . LEU A 1 578 ? 1.683 19.297 -19.685 1.00 74.94 578 LEU A N 1
ATOM 4396 C CA . LEU A 1 578 ? 1.841 19.133 -18.245 1.00 74.94 578 LEU A CA 1
ATOM 4397 C C . LEU A 1 578 ? 3.309 19.399 -17.865 1.00 74.94 578 LEU A C 1
ATOM 4399 O O . LEU A 1 578 ? 4.200 18.663 -18.284 1.00 74.94 578 LEU A O 1
ATOM 4403 N N . THR A 1 579 ? 3.567 20.435 -17.067 1.00 80.06 579 THR A N 1
ATOM 4404 C CA . THR A 1 579 ? 4.925 20.822 -16.650 1.00 80.06 579 THR A CA 1
ATOM 4405 C C . THR A 1 579 ? 5.144 20.586 -15.156 1.00 80.06 579 THR A C 1
ATOM 4407 O O . THR A 1 579 ? 4.253 20.907 -14.363 1.00 80.06 579 THR A O 1
ATOM 4410 N N . PRO A 1 580 ? 6.308 20.051 -14.745 1.00 87.19 580 PRO A N 1
ATOM 4411 C CA . PRO A 1 580 ? 6.615 19.822 -13.342 1.00 87.19 580 PRO A CA 1
ATOM 4412 C C . PRO A 1 580 ? 6.986 21.129 -12.627 1.00 87.19 580 PRO A C 1
ATOM 4414 O O . PRO A 1 580 ? 7.834 21.891 -13.092 1.00 87.19 580 PRO A O 1
ATOM 4417 N N . ARG A 1 581 ? 6.411 21.354 -11.447 1.00 90.06 581 ARG A N 1
ATOM 4418 C CA . ARG A 1 581 ? 6.747 22.435 -10.517 1.00 90.06 581 ARG A CA 1
ATOM 4419 C C . ARG A 1 581 ? 7.199 21.844 -9.187 1.00 90.06 581 ARG A C 1
ATOM 4421 O O . ARG A 1 581 ? 6.582 20.922 -8.670 1.00 90.06 581 ARG A O 1
ATOM 4428 N N . ARG A 1 582 ? 8.307 22.343 -8.642 1.00 93.38 582 ARG A N 1
ATOM 4429 C CA . ARG A 1 582 ? 8.943 21.768 -7.449 1.00 93.38 582 ARG A CA 1
ATOM 4430 C C . ARG A 1 582 ? 8.093 21.978 -6.193 1.00 93.38 582 ARG A C 1
ATOM 4432 O O . ARG A 1 582 ? 7.566 23.067 -5.987 1.00 93.38 582 ARG A O 1
ATOM 4439 N N . ILE A 1 583 ? 7.996 20.940 -5.361 1.00 95.44 583 ILE A N 1
ATOM 4440 C CA . ILE A 1 583 ? 7.254 20.928 -4.089 1.00 95.44 583 ILE A CA 1
ATOM 4441 C C . ILE A 1 583 ? 8.180 20.660 -2.894 1.00 95.44 583 ILE A C 1
ATOM 4443 O O . ILE A 1 583 ? 7.929 21.171 -1.807 1.00 95.44 583 ILE A O 1
ATOM 4447 N N . SER A 1 584 ? 9.272 19.913 -3.079 1.00 95.50 584 SER A N 1
ATOM 4448 C CA . SER A 1 584 ? 10.276 19.696 -2.029 1.00 95.50 584 SER A CA 1
ATOM 4449 C C . SER A 1 584 ? 11.703 19.962 -2.500 1.00 95.50 584 SER A C 1
ATOM 4451 O O . SER A 1 584 ? 12.028 19.818 -3.682 1.00 95.50 584 SER A O 1
ATOM 4453 N N . ASP A 1 585 ? 12.568 20.291 -1.541 1.00 94.69 585 ASP A N 1
ATOM 4454 C CA . ASP A 1 585 ? 14.014 20.441 -1.738 1.00 94.69 585 ASP A CA 1
ATOM 4455 C C . ASP A 1 585 ? 14.803 19.779 -0.601 1.00 94.69 585 ASP A C 1
ATOM 4457 O O . ASP A 1 585 ? 15.474 20.429 0.199 1.00 94.69 585 ASP A O 1
ATOM 4461 N N . PHE A 1 586 ? 14.623 18.475 -0.417 1.00 93.06 586 PHE A N 1
ATOM 4462 C CA . PHE A 1 586 ? 15.305 17.752 0.650 1.00 93.06 586 PHE A CA 1
ATOM 4463 C C . PHE A 1 586 ? 16.811 17.645 0.377 1.00 93.06 586 PHE A C 1
ATOM 4465 O O . PHE A 1 586 ? 17.196 17.403 -0.767 1.00 93.06 586 PHE A O 1
ATOM 4472 N N . PRO A 1 587 ? 17.665 17.755 1.409 1.00 89.69 587 PRO A N 1
ATOM 4473 C CA . PRO A 1 587 ? 19.110 17.666 1.240 1.00 89.69 587 PRO A CA 1
ATOM 4474 C C . PRO A 1 587 ? 19.545 16.283 0.743 1.00 89.69 587 PRO A C 1
ATOM 4476 O O . PRO A 1 587 ? 18.924 15.267 1.065 1.00 89.69 587 PRO A O 1
ATOM 4479 N N . HIS A 1 588 ? 20.666 16.246 0.015 1.00 86.69 588 HIS A N 1
ATOM 4480 C CA . HIS A 1 588 ? 21.185 15.002 -0.538 1.00 86.69 588 HIS A CA 1
ATOM 4481 C C . HIS A 1 588 ? 21.544 13.986 0.572 1.00 86.69 588 HIS A C 1
ATOM 4483 O O . HIS A 1 588 ? 22.331 14.300 1.470 1.00 86.69 588 HIS A O 1
ATOM 4489 N N . PRO A 1 589 ? 21.043 12.740 0.497 1.00 82.00 589 PRO A N 1
ATOM 4490 C CA . PRO A 1 589 ? 21.198 11.730 1.540 1.00 82.00 589 PRO A CA 1
ATOM 4491 C C . PRO A 1 589 ? 22.629 11.197 1.731 1.00 82.00 589 PRO A C 1
ATOM 4493 O O . PRO A 1 589 ? 22.925 10.605 2.772 1.00 82.00 589 PRO A O 1
ATOM 4496 N N . HIS A 1 590 ? 23.489 11.326 0.715 1.00 79.19 590 HIS A N 1
ATOM 4497 C CA . HIS A 1 590 ? 24.857 10.784 0.674 1.00 79.19 590 HIS A CA 1
ATOM 4498 C C . HIS A 1 590 ? 25.876 11.751 0.048 1.00 79.19 590 HIS A C 1
ATOM 4500 O O . HIS A 1 590 ? 26.418 11.442 -1.009 1.00 79.19 590 HIS A O 1
ATOM 4506 N N . PRO A 1 591 ? 26.153 12.932 0.626 1.00 72.62 591 PRO A N 1
ATOM 4507 C CA . PRO A 1 591 ? 27.008 13.931 -0.031 1.00 72.62 591 PRO A CA 1
ATOM 4508 C C . PRO A 1 591 ? 28.414 13.421 -0.407 1.00 72.62 591 PRO A C 1
ATOM 4510 O O . PRO A 1 591 ? 29.028 13.926 -1.337 1.00 72.62 591 PRO A O 1
ATOM 4513 N N . SER A 1 592 ? 28.922 12.403 0.298 1.00 69.81 592 SER A N 1
ATOM 4514 C CA . SER A 1 592 ? 30.236 11.786 0.063 1.00 69.81 592 SER A CA 1
ATOM 4515 C C . SER A 1 592 ? 30.253 10.697 -1.024 1.00 69.81 592 SER A C 1
ATOM 4517 O O . SER A 1 592 ? 31.331 10.332 -1.483 1.00 69.81 592 SER A O 1
ATOM 4519 N N . LEU A 1 593 ? 29.085 10.184 -1.434 1.00 72.44 593 LEU A N 1
ATOM 4520 C CA . LEU A 1 593 ? 28.900 9.212 -2.523 1.00 72.44 593 LEU A CA 1
ATOM 4521 C C . LEU A 1 593 ? 27.857 9.724 -3.530 1.00 72.44 593 LEU A C 1
ATOM 4523 O O . LEU A 1 593 ? 27.027 8.958 -4.013 1.00 72.44 593 LEU A O 1
ATOM 4527 N N . VAL A 1 594 ? 27.859 11.028 -3.809 1.00 71.31 594 VAL A N 1
ATOM 4528 C CA . VAL A 1 594 ? 27.095 11.571 -4.941 1.00 71.31 594 VAL A CA 1
ATOM 4529 C C . VAL A 1 594 ? 27.661 10.934 -6.212 1.00 71.31 594 VAL A C 1
ATOM 4531 O O . VAL A 1 594 ? 28.877 10.938 -6.399 1.00 71.31 594 VAL A O 1
ATOM 4534 N N . ASP A 1 595 ? 26.792 10.360 -7.043 1.00 69.06 595 ASP A N 1
ATOM 4535 C CA . ASP A 1 595 ? 27.134 9.778 -8.348 1.00 69.06 595 ASP A CA 1
ATOM 4536 C C . ASP A 1 595 ? 28.307 8.780 -8.351 1.00 69.06 595 ASP A C 1
ATOM 4538 O O . ASP A 1 595 ? 29.330 9.023 -9.004 1.00 69.06 595 ASP A O 1
ATOM 4542 N N . PRO A 1 596 ? 28.202 7.613 -7.683 1.00 76.44 596 PRO A N 1
ATOM 4543 C CA . PRO A 1 596 ? 29.165 6.553 -7.954 1.00 76.44 596 PRO A CA 1
ATOM 4544 C C . PRO A 1 596 ? 29.116 6.212 -9.456 1.00 76.44 596 PRO A C 1
ATOM 4546 O O . PRO A 1 596 ? 28.012 6.094 -10.004 1.00 76.44 596 PRO A O 1
ATOM 4549 N N . PRO A 1 597 ? 30.267 6.039 -10.140 1.00 82.25 597 PRO A N 1
ATOM 4550 C CA . PRO A 1 597 ? 30.259 5.653 -11.543 1.00 82.25 597 PRO A CA 1
ATOM 4551 C C . PRO A 1 597 ? 29.428 4.382 -11.729 1.00 82.25 597 PRO A C 1
ATOM 4553 O O . PRO A 1 597 ? 29.731 3.346 -11.130 1.00 82.25 597 PRO A O 1
ATOM 4556 N N . LYS A 1 598 ? 28.366 4.480 -12.534 1.00 85.19 598 LYS A N 1
ATOM 4557 C CA . LYS A 1 598 ? 27.436 3.384 -12.812 1.00 85.19 598 LYS A CA 1
ATOM 4558 C C . LYS A 1 598 ? 27.247 3.186 -14.312 1.00 85.19 598 LYS A C 1
ATOM 4560 O O . LYS A 1 598 ? 27.180 4.152 -15.068 1.00 85.19 598 LYS A O 1
ATOM 4565 N N . GLU A 1 599 ? 27.133 1.935 -14.738 1.00 86.06 599 GLU A N 1
ATOM 4566 C CA . GLU A 1 599 ? 26.925 1.549 -16.135 1.00 86.06 599 GLU A CA 1
ATOM 4567 C C . GLU A 1 599 ? 25.929 0.385 -16.211 1.00 86.06 599 GLU A C 1
ATOM 4569 O O . GLU A 1 599 ? 26.121 -0.636 -15.552 1.00 86.06 599 GLU A O 1
ATOM 4574 N N . ILE A 1 600 ? 24.892 0.498 -17.048 1.00 86.31 600 ILE A N 1
ATOM 4575 C CA . ILE A 1 600 ? 24.072 -0.665 -17.415 1.00 86.31 600 ILE A CA 1
ATOM 4576 C C . ILE A 1 600 ? 24.846 -1.463 -18.462 1.00 86.31 600 ILE A C 1
ATOM 4578 O O . ILE A 1 600 ? 25.038 -1.007 -19.590 1.00 86.31 600 ILE A O 1
ATOM 4582 N N . ILE A 1 601 ? 25.273 -2.669 -18.100 1.00 90.56 601 ILE A N 1
ATOM 4583 C CA . ILE A 1 601 ? 25.987 -3.573 -18.998 1.00 90.56 601 ILE A CA 1
ATOM 4584 C C . ILE A 1 601 ? 25.004 -4.554 -19.635 1.00 90.56 601 ILE A C 1
ATOM 4586 O O . ILE A 1 601 ? 24.092 -5.056 -18.977 1.00 90.56 601 ILE A O 1
ATOM 4590 N N . ARG A 1 602 ? 25.206 -4.857 -20.919 1.00 90.88 602 ARG A N 1
ATOM 4591 C CA . ARG A 1 602 ? 24.444 -5.870 -21.662 1.00 90.88 602 ARG A CA 1
ATOM 4592 C C . ARG A 1 602 ? 25.344 -7.044 -22.007 1.00 90.88 602 ARG A C 1
ATOM 4594 O O . ARG A 1 602 ? 26.503 -6.853 -22.374 1.00 90.88 602 ARG A O 1
ATOM 4601 N N . TYR A 1 603 ? 24.820 -8.252 -21.874 1.00 92.69 603 TYR A N 1
ATOM 4602 C CA . TYR A 1 603 ? 25.543 -9.491 -22.140 1.00 92.69 603 TYR A CA 1
ATOM 4603 C C . TYR A 1 603 ? 24.569 -10.585 -22.570 1.00 92.69 603 TYR A C 1
ATOM 4605 O O . TYR A 1 603 ? 23.360 -10.450 -22.419 1.00 92.69 603 TYR A O 1
ATOM 4613 N N . LYS A 1 604 ? 25.097 -11.674 -23.130 1.00 93.69 604 LYS A N 1
ATOM 4614 C CA . LYS A 1 604 ? 24.292 -12.813 -23.572 1.00 93.69 604 LYS A CA 1
ATOM 4615 C C . LYS A 1 604 ? 24.605 -14.045 -22.745 1.00 93.69 604 LYS A C 1
ATOM 4617 O O . LYS A 1 604 ? 25.771 -14.323 -22.455 1.00 93.69 604 LYS A O 1
ATOM 4622 N N . ARG A 1 605 ? 23.565 -14.798 -22.395 1.00 93.44 605 ARG A N 1
ATOM 4623 C CA . ARG A 1 605 ? 23.718 -16.157 -21.871 1.00 93.44 605 ARG A CA 1
ATOM 4624 C C . ARG A 1 605 ? 24.135 -17.104 -23.000 1.00 93.44 605 ARG A C 1
ATOM 4626 O O . ARG A 1 605 ? 23.998 -16.779 -24.177 1.00 93.44 605 ARG A O 1
ATOM 4633 N N . ALA A 1 606 ? 24.679 -18.268 -22.649 1.00 90.88 606 ALA A N 1
ATOM 4634 C CA . ALA A 1 606 ? 25.209 -19.233 -23.617 1.00 90.88 606 ALA A CA 1
ATOM 4635 C C . ALA A 1 606 ? 24.174 -19.713 -24.660 1.00 90.88 606 ALA A C 1
ATOM 4637 O O . ALA A 1 606 ? 24.559 -20.109 -25.754 1.00 90.88 606 ALA A O 1
ATOM 4638 N N . ASP A 1 607 ? 22.884 -19.645 -24.332 1.00 88.00 607 ASP A N 1
ATOM 4639 C CA . ASP A 1 607 ? 21.737 -19.977 -25.187 1.00 88.00 607 ASP A CA 1
ATOM 4640 C C . ASP A 1 607 ? 21.203 -18.780 -26.004 1.00 88.00 607 ASP A C 1
ATOM 4642 O O . ASP A 1 607 ? 20.207 -18.908 -26.708 1.00 88.00 607 ASP A O 1
ATOM 4646 N N . GLY A 1 608 ? 21.861 -17.617 -25.946 1.00 88.38 608 GLY A N 1
ATOM 4647 C CA . GLY A 1 608 ? 21.536 -16.434 -26.751 1.00 88.38 608 GLY A CA 1
ATOM 4648 C C . GLY A 1 608 ? 20.599 -15.421 -26.089 1.00 88.38 608 GLY A C 1
ATOM 4649 O O . GLY A 1 608 ? 20.446 -14.326 -26.640 1.00 88.38 608 GLY A O 1
ATOM 4650 N N . VAL A 1 609 ? 20.043 -15.740 -24.911 1.00 86.94 609 VAL A N 1
ATOM 4651 C CA . VAL A 1 609 ? 19.158 -14.849 -24.140 1.00 86.94 609 VAL A CA 1
ATOM 4652 C C . VAL A 1 609 ? 19.884 -13.548 -23.799 1.00 86.94 609 VAL A C 1
ATOM 4654 O O . VAL A 1 609 ? 20.998 -13.571 -23.264 1.00 86.94 609 VAL A O 1
ATOM 4657 N N . ASP A 1 610 ? 19.247 -12.421 -24.115 1.00 86.00 610 ASP A N 1
ATOM 4658 C CA . ASP A 1 610 ? 19.735 -11.085 -23.782 1.00 86.00 610 ASP A CA 1
ATOM 4659 C C . ASP A 1 610 ? 19.542 -10.791 -22.297 1.00 86.00 610 ASP A C 1
ATOM 4661 O O . ASP A 1 610 ? 18.441 -10.891 -21.761 1.00 86.00 610 ASP A O 1
ATOM 4665 N N . LEU A 1 611 ? 20.635 -10.424 -21.634 1.00 89.19 611 LEU A N 1
ATOM 4666 C CA . LEU A 1 611 ? 20.694 -10.135 -20.211 1.00 89.19 611 LEU A CA 1
ATOM 4667 C C . LEU A 1 611 ? 21.297 -8.749 -19.978 1.00 89.19 611 LEU A C 1
ATOM 4669 O O . LEU A 1 611 ? 22.070 -8.218 -20.781 1.00 89.19 611 LEU A O 1
ATOM 4673 N N . ASN A 1 612 ? 20.961 -8.169 -18.833 1.00 88.75 612 ASN A N 1
ATOM 4674 C CA . ASN A 1 612 ? 21.508 -6.899 -18.383 1.00 88.75 612 ASN A CA 1
ATOM 4675 C C . ASN A 1 612 ? 21.843 -6.944 -16.886 1.00 88.75 612 ASN A C 1
ATOM 4677 O O . ASN A 1 612 ? 21.482 -7.889 -16.180 1.00 88.75 612 ASN A O 1
ATOM 4681 N N . ALA A 1 613 ? 22.637 -5.981 -16.434 1.00 89.25 613 ALA A N 1
ATOM 4682 C CA . ALA A 1 613 ? 22.989 -5.757 -15.035 1.00 89.25 613 ALA A CA 1
ATOM 4683 C C . ALA A 1 613 ? 23.463 -4.309 -14.865 1.00 89.25 613 ALA A C 1
ATOM 4685 O O . ALA A 1 613 ? 23.922 -3.705 -15.838 1.00 89.25 613 ALA A O 1
ATOM 4686 N N . THR A 1 614 ? 23.458 -3.789 -13.640 1.00 88.81 614 THR A N 1
ATOM 4687 C CA . THR A 1 614 ? 24.043 -2.475 -13.339 1.00 88.81 614 THR A CA 1
ATOM 4688 C C . THR A 1 614 ? 25.378 -2.657 -12.622 1.00 88.81 614 THR A C 1
ATOM 4690 O O . THR A 1 614 ? 25.448 -3.262 -11.554 1.00 88.81 614 THR A O 1
ATOM 4693 N N . LEU A 1 615 ? 26.460 -2.158 -13.218 1.00 92.25 615 LEU A N 1
ATOM 4694 C CA . LEU A 1 615 ? 27.804 -2.172 -12.645 1.00 92.25 615 LEU A CA 1
ATOM 4695 C C . LEU A 1 615 ? 28.092 -0.832 -11.966 1.00 92.25 615 LEU A C 1
ATOM 4697 O O . LEU A 1 615 ? 28.080 0.197 -12.634 1.00 92.25 615 LEU A O 1
ATOM 4701 N N . TYR A 1 616 ? 28.414 -0.863 -10.676 1.00 91.88 616 TYR A N 1
ATOM 4702 C CA . TYR A 1 616 ? 28.865 0.287 -9.893 1.00 91.88 616 TYR A CA 1
ATOM 4703 C C . TYR A 1 616 ? 30.344 0.165 -9.538 1.00 91.88 616 TYR A C 1
ATOM 4705 O O . TYR A 1 616 ? 30.823 -0.913 -9.164 1.00 91.88 616 TYR A O 1
ATOM 4713 N N . LEU A 1 617 ? 31.054 1.290 -9.603 1.00 92.50 617 LEU A N 1
ATOM 4714 C CA . LEU A 1 617 ? 32.478 1.396 -9.291 1.00 92.50 617 LEU A CA 1
ATOM 4715 C C . LEU A 1 617 ? 32.712 2.369 -8.127 1.00 92.50 617 LEU A C 1
ATOM 4717 O O . LEU A 1 617 ? 31.926 3.301 -7.938 1.00 92.50 617 LEU A O 1
ATOM 4721 N N . PRO A 1 618 ? 33.789 2.187 -7.341 1.00 90.44 618 PRO A N 1
ATOM 4722 C CA . PRO A 1 618 ? 34.176 3.155 -6.322 1.00 90.44 618 PRO A CA 1
ATOM 4723 C C . PRO A 1 618 ? 34.366 4.562 -6.919 1.00 90.44 618 PRO A C 1
ATOM 4725 O O . PRO A 1 618 ? 34.967 4.688 -7.991 1.00 90.44 618 PRO A O 1
ATOM 4728 N N . PRO A 1 619 ? 33.913 5.637 -6.248 1.00 84.62 619 PRO A N 1
ATOM 4729 C CA . PRO A 1 619 ? 34.189 6.997 -6.702 1.00 84.62 619 PRO A CA 1
ATOM 4730 C C . PRO A 1 619 ? 35.690 7.257 -6.870 1.00 84.62 619 PRO A C 1
ATOM 4732 O O . PRO A 1 619 ? 36.500 6.883 -6.023 1.00 84.62 619 PRO A O 1
ATOM 4735 N N . GLY A 1 620 ? 36.061 7.906 -7.975 1.00 85.62 620 GLY A N 1
ATOM 4736 C CA . GLY A 1 620 ? 37.457 8.205 -8.304 1.00 85.62 620 GLY A CA 1
ATOM 4737 C C . GLY A 1 620 ? 38.282 7.015 -8.811 1.00 85.62 620 GLY A C 1
ATOM 4738 O O . GLY A 1 620 ? 39.475 7.202 -9.062 1.00 85.62 620 GLY A O 1
ATOM 4739 N N . TYR A 1 621 ? 37.682 5.829 -8.972 1.00 91.06 621 TYR A N 1
ATOM 4740 C CA . TYR A 1 621 ? 38.325 4.665 -9.582 1.00 91.06 621 TYR A CA 1
ATOM 4741 C C . TYR A 1 621 ? 38.740 4.944 -11.029 1.00 91.06 621 TYR A C 1
ATOM 4743 O O . TYR A 1 621 ? 37.953 5.456 -11.826 1.00 91.06 621 TYR A O 1
ATOM 4751 N N . ASP A 1 622 ? 39.968 4.559 -11.365 1.00 91.19 622 ASP A N 1
ATOM 4752 C CA . ASP A 1 622 ? 40.497 4.598 -12.723 1.00 91.19 622 ASP A CA 1
ATOM 4753 C C . ASP A 1 622 ? 41.095 3.233 -13.073 1.00 91.19 622 ASP A C 1
ATOM 4755 O O . ASP A 1 622 ? 42.023 2.759 -12.419 1.00 91.19 622 ASP A O 1
ATOM 4759 N N . LEU A 1 623 ? 40.571 2.595 -14.123 1.00 92.62 623 LEU A N 1
ATOM 4760 C CA . LEU A 1 623 ? 40.978 1.241 -14.507 1.00 92.62 623 LEU A CA 1
ATOM 4761 C C . LEU A 1 623 ? 42.475 1.147 -14.846 1.00 92.62 623 LEU A C 1
ATOM 4763 O O . LEU A 1 623 ? 43.103 0.132 -14.546 1.00 92.62 623 LEU A O 1
ATOM 4767 N N . ALA A 1 624 ? 43.057 2.181 -15.459 1.00 93.31 624 ALA A N 1
ATOM 4768 C CA . ALA A 1 624 ? 44.460 2.164 -15.867 1.00 93.31 624 ALA A CA 1
ATOM 4769 C C . ALA A 1 624 ? 45.411 2.301 -14.667 1.00 93.31 624 ALA A C 1
ATOM 4771 O O . ALA A 1 624 ? 46.484 1.696 -14.661 1.00 93.31 624 ALA A O 1
ATOM 4772 N N . ARG A 1 625 ? 45.017 3.076 -13.653 1.00 94.56 625 ARG A N 1
ATOM 4773 C CA . ARG A 1 625 ? 45.779 3.291 -12.419 1.00 94.56 625 ARG A CA 1
ATOM 4774 C C . ARG A 1 625 ? 45.591 2.164 -11.405 1.00 94.56 625 ARG A C 1
ATOM 4776 O O . ARG A 1 625 ? 46.568 1.713 -10.813 1.00 94.56 625 ARG A O 1
ATOM 4783 N N . ASP A 1 626 ? 44.350 1.740 -11.190 1.00 93.12 626 ASP A N 1
ATOM 4784 C CA . ASP A 1 626 ? 43.961 0.910 -10.044 1.00 93.12 626 ASP A CA 1
ATOM 4785 C C . ASP A 1 626 ? 43.835 -0.580 -10.405 1.00 93.12 626 ASP A C 1
ATOM 4787 O O . ASP A 1 626 ? 43.931 -1.445 -9.532 1.00 93.12 626 ASP A O 1
ATOM 4791 N N . GLY A 1 627 ? 43.657 -0.898 -11.692 1.00 94.06 627 GLY A N 1
ATOM 4792 C CA . GLY A 1 627 ? 43.491 -2.266 -12.179 1.00 94.06 627 GLY A CA 1
ATOM 4793 C C . GLY A 1 627 ? 42.198 -2.946 -11.697 1.00 94.06 627 GLY A C 1
ATOM 4794 O O . GLY A 1 627 ? 41.273 -2.282 -11.223 1.00 94.06 627 GLY A O 1
ATOM 4795 N N . PRO A 1 628 ? 42.090 -4.282 -11.833 1.00 95.88 628 PRO A N 1
ATOM 4796 C CA . PRO A 1 628 ? 40.875 -5.013 -11.480 1.00 95.88 628 PRO A CA 1
ATOM 4797 C C . PRO A 1 628 ? 40.574 -5.010 -9.969 1.00 95.88 628 PRO A C 1
ATOM 4799 O O . PRO A 1 628 ? 41.441 -5.285 -9.130 1.00 95.88 628 PRO A O 1
ATOM 4802 N N . LEU A 1 629 ? 39.311 -4.786 -9.619 1.00 96.69 629 LEU A N 1
ATOM 4803 C CA . LEU A 1 629 ? 38.774 -4.713 -8.263 1.00 96.69 629 LEU A CA 1
ATOM 4804 C C . LEU A 1 629 ? 38.225 -6.064 -7.770 1.00 96.69 629 LEU A C 1
ATOM 4806 O O . LEU A 1 629 ? 37.789 -6.900 -8.575 1.00 96.69 629 LEU A O 1
ATOM 4810 N N . PRO A 1 630 ? 38.180 -6.289 -6.439 1.00 96.81 630 PRO A N 1
ATOM 4811 C CA . PRO A 1 630 ? 37.279 -7.293 -5.889 1.00 96.81 630 PRO A CA 1
ATOM 4812 C C . PRO A 1 630 ? 35.829 -6.884 -6.199 1.00 96.81 630 PRO A C 1
ATOM 4814 O O . PRO A 1 630 ? 35.491 -5.703 -6.141 1.00 96.81 630 PRO A O 1
ATOM 4817 N N . THR A 1 631 ? 34.975 -7.837 -6.570 1.00 96.50 631 THR A N 1
ATOM 4818 C CA . THR A 1 631 ? 33.611 -7.542 -7.050 1.00 96.50 631 THR A CA 1
ATOM 4819 C C . THR A 1 631 ? 32.562 -8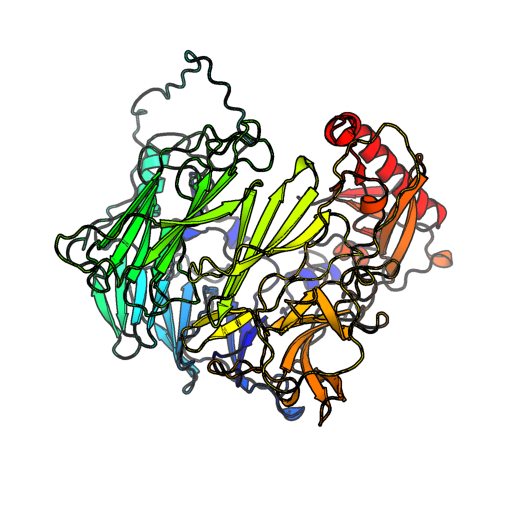.317 -6.268 1.00 96.50 631 THR A C 1
ATOM 4821 O O . THR A 1 631 ? 32.688 -9.529 -6.094 1.00 96.50 631 THR A O 1
ATOM 4824 N N . LEU A 1 632 ? 31.513 -7.628 -5.824 1.00 95.62 632 LEU A N 1
ATOM 4825 C CA . LEU A 1 632 ? 30.321 -8.245 -5.251 1.00 95.62 632 LEU A CA 1
ATOM 4826 C C . LEU A 1 632 ? 29.238 -8.368 -6.318 1.00 95.62 632 LEU A C 1
ATOM 4828 O O . LEU A 1 632 ? 28.827 -7.373 -6.902 1.00 95.62 632 LEU A O 1
ATOM 4832 N N . VAL A 1 633 ? 28.760 -9.584 -6.554 1.00 93.88 633 VAL A N 1
ATOM 4833 C CA . VAL A 1 633 ? 27.602 -9.861 -7.406 1.00 93.88 633 VAL A CA 1
ATOM 4834 C C . VAL A 1 633 ? 26.380 -9.980 -6.507 1.00 93.88 633 VAL A C 1
ATOM 4836 O O . VAL A 1 633 ? 26.293 -10.908 -5.702 1.00 93.88 633 VAL A O 1
ATOM 4839 N N . TRP A 1 634 ? 25.451 -9.035 -6.624 1.00 92.44 634 TRP A N 1
ATOM 4840 C CA . TRP A 1 634 ? 24.232 -8.995 -5.823 1.00 92.44 634 TRP A CA 1
ATOM 4841 C C . TRP A 1 634 ? 23.027 -9.368 -6.679 1.00 92.44 634 TRP A C 1
ATOM 4843 O O . TRP A 1 634 ? 22.557 -8.554 -7.473 1.00 92.44 634 TRP A O 1
ATOM 4853 N N . ALA A 1 635 ? 22.559 -10.610 -6.561 1.00 88.94 635 ALA A N 1
ATOM 4854 C CA . ALA A 1 635 ? 21.638 -11.205 -7.524 1.00 88.94 635 ALA A CA 1
ATOM 4855 C C . ALA A 1 635 ? 20.381 -11.801 -6.880 1.00 88.94 635 ALA A C 1
ATOM 4857 O O . ALA A 1 635 ? 20.423 -12.331 -5.769 1.00 88.94 635 ALA A O 1
ATOM 4858 N N . TYR A 1 636 ? 19.278 -11.767 -7.633 1.00 84.19 636 TYR A N 1
ATOM 4859 C CA . TYR A 1 636 ? 18.037 -12.466 -7.311 1.00 84.19 636 TYR A CA 1
ATOM 4860 C C . TYR A 1 636 ? 17.394 -13.018 -8.600 1.00 84.19 636 TYR A C 1
ATOM 4862 O O . TYR A 1 636 ? 17.111 -12.232 -9.510 1.00 84.19 636 TYR A O 1
ATOM 4870 N N . PRO A 1 637 ? 17.202 -14.344 -8.734 1.00 84.19 637 PRO A N 1
ATOM 4871 C CA . PRO A 1 637 ? 16.628 -14.944 -9.938 1.00 84.19 637 PRO A CA 1
ATOM 4872 C C . PRO A 1 637 ? 15.120 -14.686 -10.054 1.00 84.19 637 PRO A C 1
ATOM 4874 O O . PRO A 1 637 ? 14.423 -14.532 -9.052 1.00 84.19 637 PRO A O 1
ATOM 4877 N N . ARG A 1 638 ? 14.608 -14.646 -11.290 1.00 81.25 638 ARG A N 1
ATOM 4878 C CA . ARG A 1 638 ? 13.180 -14.443 -11.601 1.00 81.25 638 ARG A CA 1
ATOM 4879 C C . ARG A 1 638 ? 12.702 -15.471 -12.626 1.00 81.25 638 ARG A C 1
ATOM 4881 O O . ARG A 1 638 ? 13.451 -15.805 -13.540 1.00 81.25 638 ARG A O 1
ATOM 4888 N N . GLU A 1 639 ? 11.474 -15.959 -12.475 1.00 82.19 639 GLU A N 1
ATOM 4889 C CA . GLU A 1 639 ? 10.846 -16.910 -13.404 1.00 82.19 639 GLU A CA 1
ATOM 4890 C C . GLU A 1 639 ? 10.100 -16.184 -14.530 1.00 82.19 639 GLU A C 1
ATOM 4892 O O . GLU A 1 639 ? 9.467 -15.157 -14.283 1.00 82.19 639 GLU A O 1
ATOM 4897 N N . PHE A 1 640 ? 10.150 -16.739 -15.743 1.00 78.75 640 PHE A N 1
ATOM 4898 C CA . PHE A 1 640 ? 9.473 -16.215 -16.934 1.00 78.75 640 PHE A CA 1
ATOM 4899 C C . PHE A 1 640 ? 8.915 -17.352 -17.794 1.00 78.75 640 PHE A C 1
ATOM 4901 O O . PHE A 1 640 ? 9.484 -18.447 -17.819 1.00 78.75 640 PHE A O 1
ATOM 4908 N N . ASN A 1 641 ? 7.846 -17.083 -18.549 1.00 77.56 641 ASN A N 1
ATOM 4909 C CA . ASN A 1 641 ? 7.314 -18.036 -19.531 1.00 77.56 641 ASN A CA 1
ATOM 4910 C C . ASN A 1 641 ? 7.929 -17.881 -20.935 1.00 77.56 641 ASN A C 1
ATOM 4912 O O . ASN A 1 641 ? 7.678 -18.721 -21.798 1.00 77.56 641 ASN A O 1
ATOM 4916 N N . SER A 1 642 ? 8.705 -16.820 -21.191 1.00 77.06 642 SER A N 1
ATOM 4917 C CA . SER A 1 642 ? 9.392 -16.612 -22.471 1.00 77.06 642 SER A CA 1
ATOM 4918 C C . SER A 1 642 ? 10.734 -15.889 -22.313 1.00 77.06 642 SER A C 1
ATOM 4920 O O . SER A 1 642 ? 10.948 -15.115 -21.378 1.00 77.06 642 SER A O 1
ATOM 4922 N N . ALA A 1 643 ? 11.646 -16.130 -23.260 1.00 76.44 643 ALA A N 1
ATOM 4923 C CA . ALA A 1 643 ? 12.934 -15.440 -23.330 1.00 76.44 643 ALA A CA 1
ATOM 4924 C C . ALA A 1 643 ? 12.793 -13.951 -23.681 1.00 76.44 643 ALA A C 1
ATOM 4926 O O . ALA A 1 643 ? 13.565 -13.132 -23.191 1.00 76.44 643 ALA A O 1
ATOM 4927 N N . GLU A 1 644 ? 11.794 -13.601 -24.494 1.00 78.50 644 GLU A N 1
ATOM 4928 C CA . GLU A 1 644 ? 11.499 -12.217 -24.870 1.00 78.50 644 GLU A CA 1
ATOM 4929 C C . GLU A 1 644 ? 11.124 -11.379 -23.642 1.00 78.50 644 GLU A C 1
ATOM 4931 O O . GLU A 1 644 ? 11.761 -10.360 -23.381 1.00 78.50 644 GLU A O 1
ATOM 4936 N N . ALA A 1 645 ? 10.181 -11.856 -22.821 1.00 76.88 645 ALA A N 1
ATOM 4937 C CA . ALA A 1 645 ? 9.785 -11.168 -21.593 1.00 76.88 645 ALA A CA 1
ATOM 4938 C C . ALA A 1 645 ? 10.933 -11.089 -20.573 1.00 76.88 645 ALA A C 1
ATOM 4940 O O . ALA A 1 645 ? 11.086 -10.081 -19.884 1.00 76.88 645 ALA A O 1
ATOM 4941 N N . ALA A 1 646 ? 11.766 -12.133 -20.499 1.00 77.31 646 ALA A N 1
ATOM 4942 C CA . ALA A 1 646 ? 12.953 -12.162 -19.646 1.00 77.31 646 ALA A CA 1
ATOM 4943 C C . ALA A 1 646 ? 14.029 -11.139 -20.056 1.00 77.31 646 ALA A C 1
ATOM 4945 O O . ALA A 1 646 ? 14.785 -10.676 -19.199 1.00 77.31 646 ALA A O 1
ATOM 4946 N N . GLY A 1 647 ? 14.109 -10.804 -21.348 1.00 76.50 647 GLY A N 1
ATOM 4947 C CA . GLY A 1 647 ? 15.075 -9.856 -21.903 1.00 76.50 647 GLY A CA 1
ATOM 4948 C C . GLY A 1 647 ? 14.649 -8.386 -21.821 1.00 76.50 647 GLY A C 1
ATOM 4949 O O . GLY A 1 647 ? 15.490 -7.505 -22.015 1.00 76.50 647 GLY A O 1
ATOM 4950 N N . GLN A 1 648 ? 13.374 -8.099 -21.523 1.00 81.62 648 GLN A N 1
ATOM 4951 C CA . GLN A 1 648 ? 12.872 -6.729 -21.397 1.00 81.62 648 GLN A CA 1
ATOM 4952 C C . GLN A 1 648 ? 13.531 -6.004 -20.211 1.00 81.62 648 GLN A C 1
ATOM 4954 O O . GLN A 1 648 ? 13.616 -6.516 -19.090 1.00 81.62 648 GLN A O 1
ATOM 4959 N N . LEU A 1 649 ? 13.996 -4.777 -20.457 1.00 79.00 649 LEU A N 1
ATOM 4960 C CA . LEU A 1 649 ? 14.544 -3.910 -19.415 1.00 79.00 649 LEU A CA 1
ATOM 4961 C C . LEU A 1 649 ? 13.404 -3.376 -18.534 1.00 79.00 649 LEU A C 1
ATOM 4963 O O . LEU A 1 649 ? 12.493 -2.725 -19.036 1.00 79.00 649 LEU A O 1
ATOM 4967 N N . ARG A 1 650 ? 13.477 -3.653 -17.228 1.00 70.50 650 ARG A N 1
ATOM 4968 C CA . ARG A 1 650 ? 12.511 -3.218 -16.201 1.00 70.50 650 ARG A CA 1
ATOM 4969 C C . ARG A 1 650 ? 13.208 -2.424 -15.100 1.00 70.50 650 ARG A C 1
ATOM 4971 O O . ARG A 1 650 ? 13.216 -2.830 -13.936 1.00 70.50 650 ARG A O 1
ATOM 4978 N N . ASP A 1 651 ? 13.918 -1.388 -15.521 1.00 74.00 651 ASP A N 1
ATOM 4979 C CA . ASP A 1 651 ? 14.557 -0.408 -14.649 1.00 74.00 651 ASP A CA 1
ATOM 4980 C C . ASP A 1 651 ? 14.861 0.869 -15.446 1.00 74.00 651 ASP A C 1
ATOM 4982 O O . ASP A 1 651 ? 14.737 0.899 -16.673 1.00 74.00 651 ASP A O 1
ATOM 4986 N N . SER A 1 652 ? 15.306 1.925 -14.770 1.00 80.44 652 SER A N 1
ATOM 4987 C CA . SER A 1 652 ? 15.673 3.190 -15.402 1.00 80.44 652 SER A CA 1
ATOM 4988 C C . SER A 1 652 ? 17.124 3.576 -15.108 1.00 80.44 652 SER A C 1
ATOM 4990 O O . SER A 1 652 ? 17.522 3.618 -13.938 1.00 80.44 652 SER A O 1
ATOM 4992 N N . PRO A 1 653 ? 17.914 3.979 -16.125 1.00 78.75 653 PRO A N 1
ATOM 4993 C CA . PRO A 1 653 ? 19.260 4.514 -15.905 1.00 78.75 653 PRO A CA 1
ATOM 4994 C C . PRO A 1 653 ? 19.255 5.792 -15.050 1.00 78.75 653 PRO A C 1
ATOM 4996 O O . PRO A 1 653 ? 20.255 6.111 -14.402 1.00 78.75 653 PRO A O 1
ATOM 4999 N N . ASN A 1 654 ? 18.126 6.506 -15.001 1.00 83.81 654 ASN A N 1
ATOM 5000 C CA . ASN A 1 654 ? 17.990 7.769 -14.282 1.00 83.81 654 ASN A CA 1
ATOM 5001 C C . ASN A 1 654 ? 17.640 7.599 -12.794 1.00 83.81 654 ASN A C 1
ATOM 5003 O O . ASN A 1 654 ? 17.529 8.600 -12.093 1.00 83.81 654 ASN A O 1
ATOM 5007 N N . ARG A 1 655 ? 17.466 6.364 -12.302 1.00 85.19 655 ARG A N 1
ATOM 5008 C CA . ARG A 1 655 ? 17.147 6.104 -10.891 1.00 85.19 655 ARG A CA 1
ATOM 5009 C C . ARG A 1 655 ? 18.248 6.631 -9.969 1.00 85.19 655 ARG A C 1
ATOM 5011 O O . ARG A 1 655 ? 19.439 6.427 -10.245 1.00 85.19 655 ARG A O 1
ATOM 5018 N N . PHE A 1 656 ? 17.850 7.247 -8.859 1.00 85.88 656 PHE A N 1
ATOM 5019 C CA . PHE A 1 656 ? 18.775 7.654 -7.817 1.00 85.88 656 PHE A CA 1
ATOM 5020 C C . PHE A 1 656 ? 19.364 6.439 -7.107 1.00 85.88 656 PHE A C 1
ATOM 5022 O O . PHE A 1 656 ? 18.665 5.489 -6.741 1.00 85.88 656 PHE A O 1
ATOM 5029 N N . THR A 1 657 ? 20.670 6.483 -6.862 1.00 80.06 657 THR A N 1
ATOM 5030 C CA . THR A 1 657 ? 21.375 5.402 -6.174 1.00 80.06 657 THR A CA 1
ATOM 5031 C C . THR A 1 657 ? 21.157 5.520 -4.662 1.00 80.06 657 THR A C 1
ATOM 5033 O O . THR A 1 657 ? 21.972 6.089 -3.937 1.00 80.06 657 THR A O 1
ATOM 5036 N N . SER A 1 658 ? 20.032 5.001 -4.162 1.00 78.12 658 SER A N 1
ATOM 5037 C CA . SER A 1 658 ? 19.742 5.005 -2.723 1.00 78.12 658 SER A CA 1
ATOM 5038 C C . SER A 1 658 ? 20.583 3.957 -1.989 1.00 78.12 658 SER A C 1
ATOM 5040 O O . SER A 1 658 ? 20.364 2.752 -2.119 1.00 78.12 658 SER A O 1
ATOM 5042 N N . ILE A 1 659 ? 21.540 4.404 -1.172 1.00 79.94 659 ILE A N 1
ATOM 5043 C CA . ILE A 1 659 ? 22.427 3.516 -0.412 1.00 79.94 659 ILE A CA 1
ATOM 5044 C C . ILE A 1 659 ? 21.850 3.333 0.994 1.00 79.94 659 ILE A C 1
ATOM 5046 O O . ILE A 1 659 ? 22.110 4.093 1.927 1.00 79.94 659 ILE A O 1
ATOM 5050 N N . SER A 1 660 ? 21.025 2.309 1.181 1.00 77.69 660 SER A N 1
ATOM 5051 C CA . SER A 1 660 ? 20.712 1.853 2.537 1.00 77.69 660 SER A CA 1
ATOM 5052 C C . SER A 1 660 ? 21.911 1.088 3.103 1.00 77.69 660 SER A C 1
ATOM 5054 O O . SER A 1 660 ? 22.724 0.561 2.346 1.00 77.69 660 SER A O 1
ATOM 5056 N N . PRO A 1 661 ? 22.045 0.960 4.423 1.00 73.94 661 PRO A N 1
ATOM 5057 C CA . PRO A 1 661 ? 23.141 0.177 4.965 1.00 73.94 661 PRO A CA 1
ATOM 5058 C C . PRO A 1 661 ? 22.989 -1.348 4.748 1.00 73.94 661 PRO A C 1
ATOM 5060 O O . PRO A 1 661 ? 23.948 -2.091 4.930 1.00 73.94 661 PRO A O 1
ATOM 5063 N N . MET A 1 662 ? 21.819 -1.813 4.283 1.00 78.00 662 MET A N 1
ATOM 5064 C CA . MET A 1 662 ? 21.613 -3.175 3.761 1.00 78.00 662 MET A CA 1
ATOM 5065 C C . MET A 1 662 ? 21.988 -3.315 2.276 1.00 78.00 662 MET A C 1
ATOM 5067 O O . MET A 1 662 ? 21.987 -4.426 1.749 1.00 78.00 662 MET A O 1
ATOM 5071 N N . SER A 1 663 ? 22.268 -2.207 1.586 1.00 85.44 663 SER A N 1
ATOM 5072 C CA . SER A 1 663 ? 22.636 -2.213 0.174 1.00 85.44 663 SER A CA 1
ATOM 5073 C C . SER A 1 663 ? 24.053 -2.765 -0.008 1.00 85.44 663 SER A C 1
ATOM 5075 O O . SER A 1 663 ? 24.952 -2.383 0.747 1.00 85.44 663 SER A O 1
ATOM 5077 N N . PRO A 1 664 ? 24.313 -3.583 -1.044 1.00 88.44 664 PRO A N 1
ATOM 5078 C CA . PRO A 1 664 ? 25.680 -3.966 -1.399 1.00 88.44 664 PRO A CA 1
ATOM 5079 C C . PRO A 1 664 ? 26.552 -2.751 -1.767 1.00 88.44 664 PRO A C 1
ATOM 5081 O O . PRO A 1 664 ? 27.776 -2.828 -1.684 1.00 88.44 664 PRO A O 1
ATOM 5084 N N . LEU A 1 665 ? 25.946 -1.614 -2.123 1.00 89.31 665 LEU A N 1
ATOM 5085 C CA . LEU A 1 665 ? 26.641 -0.404 -2.564 1.00 89.31 665 LEU A CA 1
ATOM 5086 C C . LEU A 1 665 ? 27.466 0.270 -1.461 1.00 89.31 665 LEU A C 1
ATOM 5088 O O . LEU A 1 665 ? 28.383 1.029 -1.768 1.00 89.31 665 LEU A O 1
ATOM 5092 N N . VAL A 1 666 ? 27.242 -0.059 -0.181 1.00 87.50 666 VAL A N 1
ATOM 5093 C CA . VAL A 1 666 ? 28.125 0.400 0.910 1.00 87.50 666 VAL A CA 1
ATOM 5094 C C . VAL A 1 666 ? 29.572 -0.060 0.725 1.00 87.50 666 VAL A C 1
ATOM 5096 O O . VAL A 1 666 ? 30.485 0.565 1.252 1.00 87.50 666 VAL A O 1
ATOM 5099 N N . TRP A 1 667 ? 29.808 -1.136 -0.034 1.00 89.94 667 TRP A N 1
ATOM 5100 C CA . TRP A 1 667 ? 31.150 -1.650 -0.301 1.00 89.94 667 TRP A CA 1
ATOM 5101 C C . TRP A 1 667 ? 31.926 -0.833 -1.342 1.00 89.94 667 TRP A C 1
ATOM 5103 O O . TRP A 1 667 ? 33.151 -0.969 -1.414 1.00 89.94 667 TRP A O 1
ATOM 5113 N N . LEU A 1 668 ? 31.266 0.079 -2.071 1.00 89.88 668 LEU A N 1
ATOM 5114 C CA . LEU A 1 668 ? 31.941 1.040 -2.951 1.00 89.88 668 LEU A CA 1
ATOM 5115 C C . LEU A 1 668 ? 32.905 1.928 -2.151 1.00 89.88 668 LEU A C 1
ATOM 5117 O O . LEU A 1 668 ? 34.030 2.159 -2.590 1.00 89.88 668 LEU A O 1
ATOM 5121 N N . SER A 1 669 ? 32.533 2.335 -0.927 1.00 85.81 669 SER A N 1
ATOM 5122 C CA . SER A 1 669 ? 33.416 3.115 -0.039 1.00 85.81 669 SER A CA 1
ATOM 5123 C C . SER A 1 669 ? 34.618 2.318 0.481 1.00 85.81 669 SER A C 1
ATOM 5125 O O . SER A 1 669 ? 35.551 2.886 1.044 1.00 85.81 669 SER A O 1
ATOM 5127 N N . ARG A 1 670 ? 34.623 0.997 0.268 1.00 87.88 670 ARG A N 1
ATOM 5128 C CA . ARG A 1 670 ? 35.700 0.071 0.638 1.00 87.88 670 ARG A CA 1
ATOM 5129 C C . ARG A 1 670 ? 36.481 -0.450 -0.569 1.00 87.88 670 ARG A C 1
ATOM 5131 O O . ARG A 1 670 ? 37.259 -1.389 -0.413 1.00 87.88 670 ARG A O 1
ATOM 5138 N N . GLY A 1 671 ? 36.284 0.138 -1.750 1.00 90.44 671 GLY A N 1
ATOM 5139 C CA . GLY A 1 671 ? 37.039 -0.206 -2.956 1.00 90.44 671 GLY A CA 1
ATOM 5140 C C . GLY A 1 671 ? 36.581 -1.490 -3.655 1.00 90.44 671 GLY A C 1
ATOM 5141 O O . GLY A 1 671 ? 37.368 -2.091 -4.382 1.00 90.44 671 GLY A O 1
ATOM 5142 N N . TYR A 1 672 ? 35.341 -1.933 -3.436 1.00 94.44 672 TYR A N 1
ATOM 5143 C CA . TYR A 1 672 ? 34.744 -3.034 -4.198 1.00 94.44 672 TYR A CA 1
ATOM 5144 C C . TYR A 1 672 ? 33.969 -2.490 -5.393 1.00 94.44 672 TYR A C 1
ATOM 5146 O O . TYR A 1 672 ? 33.290 -1.475 -5.271 1.00 94.44 672 TYR A O 1
ATOM 5154 N N . ALA A 1 673 ? 34.001 -3.201 -6.518 1.00 95.50 673 ALA A N 1
ATOM 5155 C CA . ALA A 1 673 ? 32.968 -3.053 -7.538 1.00 95.50 673 ALA A CA 1
ATOM 5156 C C . ALA A 1 673 ? 31.702 -3.812 -7.107 1.00 95.50 673 ALA A C 1
ATOM 5158 O O . ALA A 1 673 ? 31.787 -4.831 -6.413 1.00 95.50 673 ALA A O 1
ATOM 5159 N N . VAL A 1 674 ? 30.531 -3.349 -7.539 1.00 95.06 674 VAL A N 1
ATOM 5160 C CA . VAL A 1 674 ? 29.253 -4.024 -7.277 1.00 95.06 674 VAL A CA 1
ATOM 5161 C C . VAL A 1 674 ? 28.524 -4.250 -8.594 1.00 95.06 674 VAL A C 1
ATOM 5163 O O . VAL A 1 674 ? 28.214 -3.301 -9.303 1.00 95.06 674 VAL A O 1
ATOM 5166 N N . LEU A 1 675 ? 28.245 -5.510 -8.915 1.00 93.94 675 LEU A N 1
ATOM 5167 C CA . LEU A 1 675 ? 27.353 -5.898 -9.998 1.00 93.94 675 LEU A CA 1
ATOM 5168 C C . LEU A 1 675 ? 25.970 -6.161 -9.402 1.00 93.94 675 LEU A C 1
ATOM 5170 O O . LEU A 1 675 ? 25.727 -7.219 -8.819 1.00 93.94 675 LEU A O 1
ATOM 5174 N N . GLU A 1 676 ? 25.090 -5.176 -9.505 1.00 90.38 676 GLU A N 1
ATOM 5175 C CA . GLU A 1 676 ? 23.753 -5.200 -8.925 1.00 90.38 676 GLU A CA 1
ATOM 5176 C C . GLU A 1 676 ? 22.720 -5.705 -9.934 1.00 90.38 676 GLU A C 1
ATOM 5178 O O . GLU A 1 676 ? 22.734 -5.337 -11.112 1.00 90.38 676 GLU A O 1
ATOM 5183 N N . GLY A 1 677 ? 21.821 -6.563 -9.449 1.00 86.69 677 GLY A N 1
ATOM 5184 C CA . GLY A 1 677 ? 20.657 -7.030 -10.191 1.00 86.69 677 GLY A CA 1
ATOM 5185 C C . GLY A 1 677 ? 20.965 -7.679 -11.542 1.00 86.69 677 GLY A C 1
ATOM 5186 O O . GLY A 1 677 ? 20.219 -7.414 -12.485 1.00 86.69 677 GLY A O 1
ATOM 5187 N N . PRO A 1 678 ? 22.017 -8.514 -11.699 1.00 89.62 678 PRO A N 1
ATOM 5188 C CA . PRO A 1 678 ? 22.208 -9.212 -12.958 1.00 89.62 678 PRO A CA 1
ATOM 5189 C C . PRO A 1 678 ? 20.979 -10.066 -13.265 1.00 89.62 678 PRO A C 1
ATOM 5191 O O . PRO A 1 678 ? 20.504 -10.820 -12.413 1.00 89.62 678 PRO A O 1
ATOM 5194 N N . ALA A 1 679 ? 20.456 -9.938 -14.482 1.00 85.62 679 ALA A N 1
ATOM 5195 C CA . ALA A 1 679 ? 19.344 -10.742 -14.952 1.00 85.62 679 ALA A CA 1
ATOM 5196 C C . ALA A 1 679 ? 19.745 -12.226 -14.957 1.00 85.62 679 ALA A C 1
ATOM 5198 O O . ALA A 1 679 ? 20.580 -12.662 -15.747 1.00 85.62 679 ALA A O 1
ATOM 5199 N N . LEU A 1 680 ? 19.129 -13.006 -14.068 1.00 90.00 680 LEU A N 1
ATOM 5200 C CA . LEU A 1 680 ? 19.279 -14.460 -13.977 1.00 90.00 680 LEU A CA 1
ATOM 5201 C C . LEU A 1 680 ? 17.913 -15.129 -14.212 1.00 90.00 680 LEU A C 1
ATOM 5203 O O . LEU A 1 680 ? 17.325 -15.658 -13.264 1.00 90.00 680 LEU A O 1
ATOM 5207 N N . PRO A 1 681 ? 17.350 -15.040 -15.432 1.00 88.06 681 PRO A N 1
ATOM 5208 C CA . PRO A 1 681 ? 16.013 -15.540 -15.700 1.00 88.06 681 PRO A CA 1
ATOM 5209 C C . PRO A 1 681 ? 15.984 -17.068 -15.710 1.00 88.06 681 PRO A C 1
ATOM 5211 O O . PRO A 1 681 ? 16.863 -17.721 -16.279 1.00 88.06 681 PRO A O 1
ATOM 5214 N N . ILE A 1 682 ? 14.935 -17.625 -15.116 1.00 89.38 682 ILE A N 1
ATOM 5215 C CA . ILE A 1 682 ? 14.596 -19.040 -15.198 1.00 89.38 682 ILE A CA 1
ATOM 5216 C C . ILE A 1 682 ? 13.396 -19.156 -16.131 1.00 89.38 682 ILE A C 1
ATOM 5218 O O . ILE A 1 682 ? 12.282 -18.766 -15.783 1.00 89.38 682 ILE A O 1
ATOM 5222 N N . ILE A 1 683 ? 13.652 -19.616 -17.350 1.00 85.00 683 ILE A N 1
ATOM 5223 C CA . ILE A 1 683 ? 12.671 -19.606 -18.433 1.00 85.00 683 ILE A CA 1
ATOM 5224 C C . ILE A 1 683 ? 12.034 -20.990 -18.522 1.00 85.00 683 ILE A C 1
ATOM 5226 O O . ILE A 1 683 ? 12.726 -21.972 -18.791 1.00 85.00 683 ILE A O 1
ATOM 5230 N N . GLY A 1 684 ? 10.729 -21.061 -18.276 1.00 82.81 684 GLY A N 1
ATOM 5231 C CA . GLY A 1 684 ? 9.913 -22.238 -18.566 1.00 82.81 684 GLY A CA 1
ATOM 5232 C C . GLY A 1 684 ? 9.314 -22.180 -19.971 1.00 82.81 684 GLY A C 1
ATOM 5233 O O . GLY A 1 684 ? 9.474 -21.202 -20.699 1.00 82.81 684 GLY A O 1
ATOM 5234 N N . ASN A 1 685 ? 8.574 -23.221 -20.338 1.00 71.94 685 ASN A N 1
ATOM 5235 C CA . ASN A 1 685 ? 7.707 -23.231 -21.509 1.00 71.94 685 ASN A CA 1
ATOM 5236 C C . ASN A 1 685 ? 6.363 -23.853 -21.116 1.00 71.94 685 ASN A C 1
ATOM 5238 O O . ASN A 1 685 ? 6.169 -25.068 -21.195 1.00 71.94 685 ASN A O 1
ATOM 5242 N N . ALA A 1 686 ? 5.424 -22.996 -20.709 1.00 64.62 686 ALA A N 1
ATOM 5243 C CA . ALA A 1 686 ? 4.098 -23.418 -20.266 1.00 64.62 686 ALA A CA 1
ATOM 5244 C C . ALA A 1 686 ? 3.306 -24.163 -21.360 1.00 64.62 686 ALA A C 1
ATOM 5246 O O . ALA A 1 686 ? 2.510 -25.043 -21.033 1.00 64.62 686 ALA A O 1
ATOM 5247 N N . ALA A 1 687 ? 3.543 -23.854 -22.642 1.00 62.00 687 ALA A N 1
ATOM 5248 C CA . ALA A 1 687 ? 2.901 -24.524 -23.775 1.00 62.00 687 ALA A CA 1
ATOM 5249 C C . ALA A 1 687 ? 3.417 -25.960 -23.969 1.00 62.00 687 ALA A C 1
ATOM 5251 O O . ALA A 1 687 ? 2.645 -26.860 -24.285 1.00 62.00 687 ALA A O 1
ATOM 5252 N N . ALA A 1 688 ? 4.707 -26.190 -23.710 1.00 65.12 688 ALA A N 1
ATOM 5253 C CA . ALA A 1 688 ? 5.329 -27.514 -23.737 1.00 65.12 688 ALA A CA 1
ATOM 5254 C C . ALA A 1 688 ? 5.241 -28.263 -22.393 1.00 65.12 688 ALA A C 1
ATOM 5256 O O . ALA A 1 688 ? 5.779 -29.362 -22.269 1.00 65.12 688 ALA A O 1
ATOM 5257 N N . GLY A 1 689 ? 4.593 -27.677 -21.378 1.00 68.12 689 GLY A N 1
ATOM 5258 C CA . GLY A 1 689 ? 4.498 -28.250 -20.033 1.00 68.12 689 GLY A CA 1
ATOM 5259 C C . GLY A 1 689 ? 5.827 -28.300 -19.271 1.00 68.12 689 GLY A C 1
ATOM 5260 O O . GLY A 1 689 ? 5.940 -29.081 -18.332 1.00 68.12 689 GLY A O 1
ATOM 5261 N N . VAL A 1 690 ? 6.818 -27.500 -19.677 1.00 74.38 690 VAL A N 1
ATOM 5262 C CA . VAL A 1 690 ? 8.116 -27.381 -18.999 1.00 74.38 690 VAL A CA 1
ATOM 5263 C C . VAL A 1 690 ? 8.026 -26.251 -17.985 1.00 74.38 690 VAL A C 1
ATOM 5265 O O . VAL A 1 690 ? 7.839 -25.088 -18.354 1.00 74.38 690 VAL A O 1
ATOM 5268 N N . GLU A 1 691 ? 8.175 -26.575 -16.709 1.00 76.38 691 GLU A N 1
ATOM 5269 C CA . GLU A 1 691 ? 8.134 -25.584 -15.640 1.00 76.38 691 GLU A CA 1
ATOM 5270 C C . GLU A 1 691 ? 9.526 -24.950 -15.461 1.00 76.38 691 GLU A C 1
ATOM 5272 O O . GLU A 1 691 ? 10.543 -25.633 -15.618 1.00 76.38 691 GLU A O 1
ATOM 5277 N N . PRO A 1 692 ? 9.626 -23.661 -15.075 1.00 77.00 692 PRO A N 1
ATOM 5278 C CA . PRO A 1 692 ? 10.914 -23.023 -14.777 1.00 77.00 692 PRO A CA 1
ATOM 5279 C C . PRO A 1 692 ? 11.788 -23.848 -13.810 1.00 77.00 692 PRO A C 1
ATOM 5281 O O . PRO A 1 692 ? 13.010 -23.925 -13.952 1.00 77.00 692 PRO A O 1
ATOM 5284 N N . ASN A 1 693 ? 11.154 -24.533 -12.856 1.00 79.56 693 ASN A N 1
ATOM 5285 C CA . ASN A 1 693 ? 11.838 -25.341 -11.850 1.00 79.56 693 ASN A CA 1
ATOM 5286 C C . ASN A 1 693 ? 12.549 -26.591 -12.402 1.00 79.56 693 ASN A C 1
ATOM 5288 O O . ASN A 1 693 ? 13.476 -27.075 -11.752 1.00 79.56 693 ASN A O 1
ATOM 5292 N N . ASP A 1 694 ? 12.199 -27.072 -13.599 1.00 82.69 694 ASP A N 1
ATOM 5293 C CA . ASP A 1 694 ? 12.790 -28.284 -14.185 1.00 82.69 694 ASP A CA 1
ATOM 5294 C C . ASP A 1 694 ? 14.277 -28.106 -14.547 1.00 82.69 694 ASP A C 1
ATOM 5296 O O . ASP A 1 694 ? 15.049 -29.063 -14.524 1.00 82.69 694 ASP A O 1
ATOM 5300 N N . SER A 1 695 ? 14.704 -26.871 -14.844 1.00 85.06 695 SER A N 1
ATOM 5301 C CA . SER A 1 695 ? 16.081 -26.527 -15.250 1.00 85.06 695 SER A CA 1
ATOM 5302 C C . SER A 1 695 ? 16.693 -25.388 -14.422 1.00 85.06 695 SER A C 1
ATOM 5304 O O . SER A 1 695 ? 17.685 -24.771 -14.817 1.00 85.06 695 SER A O 1
ATOM 5306 N N . TYR A 1 696 ? 16.129 -25.127 -13.237 1.00 87.88 696 TYR A N 1
ATOM 5307 C CA . TYR A 1 696 ? 16.460 -23.975 -12.392 1.00 87.88 696 TYR A CA 1
ATOM 5308 C C . TYR A 1 696 ? 17.966 -23.806 -12.145 1.00 87.88 696 TYR A C 1
ATOM 5310 O O . TYR A 1 696 ? 18.533 -22.745 -12.403 1.00 87.88 696 TYR A O 1
ATOM 5318 N N . VAL A 1 697 ? 18.642 -24.859 -11.668 1.00 91.12 697 VAL A N 1
ATOM 5319 C CA . VAL A 1 697 ? 20.072 -24.793 -11.313 1.00 91.12 697 VAL A CA 1
ATOM 5320 C C . VAL A 1 697 ? 20.941 -24.547 -12.545 1.00 91.12 697 VAL A C 1
ATOM 5322 O O . VAL A 1 697 ? 21.884 -23.760 -12.484 1.00 91.12 697 VAL A O 1
ATOM 5325 N N . GLU A 1 698 ? 20.623 -25.190 -13.666 1.00 90.62 698 GLU A N 1
ATOM 5326 C CA . GLU A 1 698 ? 21.369 -25.041 -14.914 1.00 90.62 698 GLU A CA 1
ATOM 5327 C C . GLU A 1 698 ? 21.270 -23.608 -15.450 1.00 90.62 698 GLU A C 1
ATOM 5329 O O . GLU A 1 698 ? 22.296 -22.962 -15.684 1.00 90.62 698 GLU A O 1
ATOM 5334 N N . GLN A 1 699 ? 20.048 -23.081 -15.562 1.00 92.25 699 GLN A N 1
ATOM 5335 C CA . GLN A 1 699 ? 19.801 -21.723 -16.048 1.00 92.25 699 GLN A CA 1
ATOM 5336 C C . GLN A 1 699 ? 20.399 -20.656 -15.124 1.00 92.25 699 GLN A C 1
ATOM 5338 O O . GLN A 1 699 ? 20.999 -19.690 -15.610 1.00 92.25 699 GLN A O 1
ATOM 5343 N N . LEU A 1 700 ? 20.303 -20.854 -13.804 1.00 92.19 700 LEU A N 1
ATOM 5344 C CA . LEU A 1 700 ? 20.909 -19.974 -12.805 1.00 92.19 700 LEU A CA 1
ATOM 5345 C C . LEU A 1 700 ? 22.434 -19.911 -12.971 1.00 92.19 700 LEU A C 1
ATOM 5347 O O . LEU A 1 700 ? 23.013 -18.825 -13.029 1.00 92.19 700 LEU A O 1
ATOM 5351 N N . VAL A 1 701 ? 23.090 -21.072 -13.083 1.00 93.19 701 VAL A N 1
ATOM 5352 C CA . VAL A 1 701 ? 24.546 -21.159 -13.268 1.00 93.19 701 VAL A CA 1
ATOM 5353 C C . VAL A 1 701 ? 24.966 -20.553 -14.608 1.00 93.19 701 VAL A C 1
ATOM 5355 O O . VAL A 1 701 ? 25.969 -19.839 -14.662 1.00 93.19 701 VAL A O 1
ATOM 5358 N N . ALA A 1 702 ? 24.214 -20.800 -15.683 1.00 93.38 702 ALA A N 1
ATOM 5359 C CA . ALA A 1 702 ? 24.493 -20.237 -17.001 1.00 93.38 702 ALA A CA 1
ATOM 5360 C C . ALA A 1 702 ? 24.403 -18.702 -17.001 1.00 93.38 702 ALA A C 1
ATOM 5362 O O . ALA A 1 702 ? 25.309 -18.037 -17.510 1.00 93.38 702 ALA A O 1
ATOM 5363 N N . GLY A 1 703 ? 23.362 -18.135 -16.381 1.00 93.19 703 GLY A N 1
ATOM 5364 C CA . GLY A 1 703 ? 23.215 -16.686 -16.222 1.00 93.19 703 GLY A CA 1
ATOM 5365 C C . GLY A 1 703 ? 24.345 -16.080 -15.385 1.00 93.19 703 GLY A C 1
ATOM 5366 O O . GLY A 1 703 ? 24.973 -15.107 -15.800 1.00 93.19 703 GLY A O 1
ATOM 5367 N N . ALA A 1 704 ? 24.679 -16.701 -14.249 1.00 92.88 704 ALA A N 1
ATOM 5368 C CA . ALA A 1 704 ? 25.730 -16.208 -13.360 1.00 92.88 704 ALA A CA 1
ATOM 5369 C C . ALA A 1 704 ? 27.111 -16.221 -14.037 1.00 92.88 704 ALA A C 1
ATOM 5371 O O . ALA A 1 704 ? 27.877 -15.265 -13.911 1.00 92.88 704 ALA A O 1
ATOM 5372 N N . ARG A 1 705 ? 27.423 -17.273 -14.809 1.00 93.81 705 ARG A N 1
ATOM 5373 C CA . ARG A 1 705 ? 28.660 -17.344 -15.606 1.00 93.81 705 ARG A CA 1
ATOM 5374 C C . ARG A 1 705 ? 28.735 -16.221 -16.635 1.00 93.81 705 ARG A C 1
ATOM 5376 O O . ARG A 1 705 ? 29.795 -15.616 -16.772 1.00 93.81 705 ARG A O 1
ATOM 5383 N N . ALA A 1 706 ? 27.634 -15.939 -17.330 1.00 95.44 706 ALA A N 1
ATOM 5384 C CA . ALA A 1 706 ? 27.577 -14.873 -18.326 1.00 95.44 706 ALA A CA 1
ATOM 5385 C C . ALA A 1 706 ? 27.789 -13.486 -17.692 1.00 95.44 706 ALA A C 1
ATOM 5387 O O . ALA A 1 706 ? 28.593 -12.700 -18.194 1.00 95.44 706 ALA A O 1
ATOM 5388 N N . ALA A 1 707 ? 27.156 -13.226 -16.544 1.00 94.12 707 ALA A N 1
ATOM 5389 C CA . ALA A 1 707 ? 27.308 -11.978 -15.798 1.00 94.12 707 ALA A CA 1
ATOM 5390 C C . ALA A 1 707 ? 28.760 -11.747 -15.335 1.00 94.12 707 ALA A C 1
ATOM 5392 O O . ALA A 1 707 ? 29.322 -10.673 -15.549 1.00 94.12 707 ALA A O 1
ATOM 5393 N N . VAL A 1 708 ? 29.405 -12.773 -14.760 1.00 94.12 708 VAL A N 1
ATOM 5394 C CA . VAL A 1 708 ? 30.814 -12.696 -14.332 1.00 94.12 708 VAL A CA 1
ATOM 5395 C C . VAL A 1 708 ? 31.750 -12.515 -15.529 1.00 94.12 708 VAL A C 1
ATOM 5397 O O . VAL A 1 708 ? 32.665 -11.694 -15.477 1.00 94.12 708 VAL A O 1
ATOM 5400 N N . ALA A 1 709 ? 31.522 -13.240 -16.628 1.00 94.81 709 ALA A N 1
ATOM 5401 C CA . ALA A 1 709 ? 32.329 -13.099 -17.837 1.00 94.81 709 ALA A CA 1
ATOM 5402 C C . ALA A 1 709 ? 32.264 -11.672 -18.407 1.00 94.81 709 ALA A C 1
ATOM 5404 O O . ALA A 1 709 ? 33.292 -11.144 -18.828 1.00 94.81 709 ALA A O 1
ATOM 5405 N N . ALA A 1 710 ? 31.093 -11.029 -18.366 1.00 95.19 710 ALA A N 1
ATOM 5406 C CA . ALA A 1 710 ? 30.903 -9.666 -18.857 1.00 95.19 710 ALA A CA 1
ATOM 5407 C C . ALA A 1 710 ? 31.755 -8.634 -18.094 1.00 95.19 710 ALA A C 1
ATOM 5409 O O . ALA A 1 710 ? 32.421 -7.801 -18.712 1.00 95.19 710 ALA A O 1
ATOM 5410 N N . VAL A 1 711 ? 31.792 -8.706 -16.759 1.00 94.31 711 VAL A N 1
ATOM 5411 C CA . VAL A 1 711 ? 32.587 -7.770 -15.940 1.00 94.31 711 VAL A CA 1
ATOM 5412 C C . VAL A 1 711 ? 34.091 -8.065 -15.974 1.00 94.31 711 VAL A C 1
ATOM 5414 O O . VAL A 1 711 ? 34.904 -7.141 -15.923 1.00 94.31 711 VAL A O 1
ATOM 5417 N N . VAL A 1 712 ? 34.483 -9.333 -16.144 1.00 95.31 712 VAL A N 1
ATOM 5418 C CA . VAL A 1 712 ? 35.889 -9.723 -16.354 1.00 95.31 712 VAL A CA 1
ATOM 5419 C C . VAL A 1 712 ? 36.389 -9.251 -17.720 1.00 95.31 712 VAL A C 1
ATOM 5421 O O . VAL A 1 712 ? 37.497 -8.729 -17.814 1.00 95.31 712 VAL A O 1
ATOM 5424 N N . ALA A 1 713 ? 35.574 -9.368 -18.773 1.00 95.06 713 ALA A N 1
ATOM 5425 C CA . ALA A 1 713 ? 35.923 -8.898 -20.115 1.00 95.06 713 ALA A CA 1
ATOM 5426 C C . ALA A 1 713 ? 36.153 -7.377 -20.172 1.00 95.06 713 ALA A C 1
ATOM 5428 O O . ALA A 1 713 ? 36.969 -6.908 -20.962 1.00 95.06 713 ALA A O 1
ATOM 5429 N N . LYS A 1 714 ? 35.489 -6.611 -19.298 1.00 92.88 714 LYS A N 1
ATOM 5430 C CA . LYS A 1 714 ? 35.726 -5.169 -19.116 1.00 92.88 714 LYS A CA 1
ATOM 5431 C C . LYS A 1 714 ? 37.036 -4.840 -18.385 1.00 92.88 714 LYS A C 1
ATOM 5433 O O . LYS A 1 714 ? 37.394 -3.672 -18.299 1.00 92.88 714 LYS A O 1
ATOM 5438 N N . GLY A 1 715 ? 37.733 -5.831 -17.827 1.00 93.50 715 GLY A N 1
ATOM 5439 C CA . GLY A 1 715 ? 38.962 -5.643 -17.046 1.00 93.50 715 GLY A CA 1
ATOM 5440 C C . GLY A 1 715 ? 38.742 -5.099 -15.630 1.00 93.50 715 GLY A C 1
ATOM 5441 O O . GLY A 1 715 ? 39.699 -4.972 -14.874 1.00 93.50 715 GLY A O 1
ATOM 5442 N N . VAL A 1 716 ? 37.496 -4.812 -15.249 1.00 92.38 716 VAL A N 1
ATOM 5443 C CA . VAL A 1 716 ? 37.142 -4.221 -13.951 1.00 92.38 716 VAL A CA 1
ATOM 5444 C C . VAL A 1 716 ? 37.206 -5.244 -12.820 1.00 92.38 716 VAL A C 1
ATOM 5446 O O . VAL A 1 716 ? 37.543 -4.887 -11.698 1.00 92.38 716 VAL A O 1
ATOM 5449 N N . THR A 1 717 ? 36.892 -6.513 -13.081 1.00 94.75 717 THR A N 1
ATOM 5450 C CA . THR A 1 717 ? 36.774 -7.545 -12.039 1.00 94.75 717 THR A CA 1
ATOM 5451 C C . THR A 1 717 ? 37.954 -8.511 -12.054 1.00 94.75 717 THR A C 1
ATOM 5453 O O . THR A 1 717 ? 38.268 -9.099 -13.087 1.00 94.75 717 THR A O 1
ATOM 5456 N N . ASP A 1 718 ? 38.563 -8.758 -10.887 1.00 93.62 718 ASP A N 1
ATOM 5457 C CA . ASP A 1 718 ? 39.457 -9.909 -10.699 1.00 93.62 718 ASP A CA 1
ATOM 5458 C C . ASP A 1 718 ? 38.622 -11.183 -10.469 1.00 93.62 718 ASP A C 1
ATOM 5460 O O . ASP A 1 718 ? 37.968 -11.300 -9.426 1.00 93.62 718 ASP A O 1
ATOM 5464 N N . PRO A 1 719 ? 38.656 -12.175 -11.381 1.00 89.88 719 PRO A N 1
ATOM 5465 C CA . PRO A 1 719 ? 37.827 -13.377 -11.277 1.00 89.88 719 PRO A CA 1
ATOM 5466 C C . PRO A 1 719 ? 38.146 -14.241 -10.048 1.00 89.88 719 PRO A C 1
ATOM 5468 O O . PRO A 1 719 ? 37.352 -15.107 -9.689 1.00 89.88 719 PRO A O 1
ATOM 5471 N N . ARG A 1 720 ? 39.291 -14.027 -9.385 1.00 93.25 720 ARG A N 1
ATOM 5472 C CA . ARG A 1 720 ? 39.669 -14.740 -8.153 1.00 93.25 720 ARG A CA 1
ATOM 5473 C C . ARG A 1 720 ? 39.185 -14.036 -6.884 1.00 93.25 720 ARG A C 1
ATOM 5475 O O . ARG A 1 720 ? 39.339 -14.589 -5.799 1.00 93.25 720 ARG A O 1
ATOM 5482 N N . ARG A 1 721 ? 38.633 -12.823 -6.998 1.00 93.56 721 ARG A N 1
ATOM 5483 C CA . ARG A 1 721 ? 38.175 -11.981 -5.879 1.00 93.56 721 ARG A CA 1
ATOM 5484 C C . ARG A 1 721 ? 36.705 -11.574 -6.042 1.00 93.56 721 ARG A C 1
ATOM 5486 O O . ARG A 1 721 ? 36.352 -10.407 -5.884 1.00 93.56 721 ARG A O 1
ATOM 5493 N N . GLY A 1 722 ? 35.857 -12.547 -6.370 1.00 90.19 722 GLY A N 1
ATOM 5494 C CA . GLY A 1 722 ? 34.406 -12.382 -6.453 1.00 90.19 722 GLY A CA 1
ATOM 5495 C C . GLY A 1 722 ? 33.691 -12.841 -5.180 1.00 90.19 722 GLY A C 1
ATOM 5496 O O . GLY A 1 722 ? 33.979 -13.922 -4.668 1.00 90.19 722 GLY A O 1
ATOM 5497 N N . GLY A 1 723 ? 32.744 -12.044 -4.691 1.00 92.00 723 GLY A N 1
ATOM 5498 C CA . GLY A 1 723 ? 31.751 -12.451 -3.695 1.00 92.00 723 GLY A CA 1
ATOM 5499 C C . GLY A 1 723 ? 30.355 -12.458 -4.313 1.00 92.00 723 GLY A C 1
ATOM 5500 O O . GLY A 1 723 ? 30.074 -11.650 -5.192 1.00 92.00 723 GLY A O 1
ATOM 5501 N N . VAL A 1 724 ? 29.476 -13.354 -3.865 1.00 90.81 724 VAL A N 1
ATOM 5502 C CA . VAL A 1 724 ? 28.071 -13.396 -4.301 1.00 90.81 724 VAL A CA 1
ATOM 5503 C C . VAL A 1 724 ? 27.175 -13.216 -3.084 1.00 90.81 724 VAL A C 1
ATOM 5505 O O . VAL A 1 724 ? 27.423 -13.818 -2.039 1.00 90.81 724 VAL A O 1
ATOM 5508 N N . GLY A 1 725 ? 26.140 -12.395 -3.220 1.00 88.62 725 GLY A N 1
ATOM 5509 C CA . GLY A 1 725 ? 25.118 -12.185 -2.205 1.00 88.62 725 GLY A CA 1
ATOM 5510 C C . GLY A 1 725 ? 23.747 -11.930 -2.825 1.00 88.62 725 GLY A C 1
ATOM 5511 O O . GLY A 1 725 ? 23.610 -11.781 -4.038 1.00 88.62 725 GLY A O 1
ATOM 5512 N N . GLY A 1 726 ? 22.730 -11.898 -1.977 1.00 83.56 726 GLY A N 1
ATOM 5513 C CA . GLY A 1 726 ? 21.349 -11.633 -2.354 1.00 83.56 726 GLY A CA 1
ATOM 5514 C C . GLY A 1 726 ? 20.466 -11.606 -1.112 1.00 83.56 726 GLY A C 1
ATOM 5515 O O . GLY A 1 726 ? 20.834 -12.149 -0.067 1.00 83.56 726 GLY A O 1
ATOM 5516 N N . ALA A 1 727 ? 19.309 -10.964 -1.224 1.00 73.00 727 ALA A N 1
ATOM 5517 C CA . ALA A 1 727 ? 18.271 -10.962 -0.200 1.00 73.00 727 ALA A CA 1
ATOM 5518 C C . ALA A 1 727 ? 16.947 -11.387 -0.844 1.00 73.00 727 ALA A C 1
ATOM 5520 O O . ALA A 1 727 ? 16.681 -11.003 -1.982 1.00 73.00 727 ALA A O 1
ATOM 5521 N N . SER A 1 728 ? 16.170 -12.204 -0.126 1.00 55.31 728 SER A N 1
ATOM 5522 C CA . SER A 1 728 ? 14.828 -12.649 -0.521 1.00 55.31 728 SER A CA 1
ATOM 5523 C C . SER A 1 728 ? 13.740 -11.918 0.238 1.00 55.31 728 SER A C 1
ATOM 5525 O O . SER A 1 728 ? 14.021 -11.450 1.365 1.00 55.31 728 SER A O 1
#

Secondary structure (DSSP, 8-state):
---HHHHHHHHSPPPPEEEE-TTSSEEEEEEPPPSS--HHHHTS--EEETTEEEETTTTEESS---BSEEEEEE--SSSTTTT--EE-BSPPTTEEEEEEEE-TTSSEEEEEEEE-STTS-GGG--S-EEEEEETTT-BEEESSTT--B--SS--EEESSSSEEEEEE--TT--PPPPPPSS-SS------TT---------SS---SHHHHHHHHHHH-BEEEEEETTT--EEESSGGGTT--BEEEEEEE-TTSSEEEEEEE-SPPPSSS-GGGS-EEEEEEETTS-EEEEEEEEPP-----SSTT---SS-EEEEE-TTSSSEEEEEEETTTT-TTS--SSSEEEEEEETTTT-SSSS---PPEEEEEESSEEEEEEE-STTEEEEEEEETTTTEEEEEEEETT--TTS--EEEEEEETT--TT---EE-EEE-TTS-EEE-EE-SPPPSS-PBPTTTTT--------TT--S--PPPP---SS----EEEEEE----TT----EEEEEETTT--EEEEEE--SSS-EEEEEEESTTGGGPPB-TTT-EEEEEEE-SSS--EEEEEEE-TTT--EEEEE---PPPS-GGGSS--EEEEEEE-TT--EEEEEEE--TT--HHHH-PEEEEEE---EEES-HHHHHS--S-TT------TTSGGGGGGGT-EEEES---EEE-BTTTTB-GGGGHHHHHHHHHHHHHHHHHHTT-EEEEEEEEE---

Foldseek 3Di:
DPDPLLVLLQQFWDFWDWDAFLQLFKIKTFGFGGLDAAVVLVPDDWQQEQQFTADPQQLAGSDDGFGQFMWMFTQDPDPVRFPDTDTAPPQDHQWGWADWDAALNRQKIKIWTAHDDDPDDSVRGHHIFIKMAGPPPSYIDTLGPPWHANHHADAWDDLHNFKIKGWTQFPPQDDQDDDDPDAPDDDDDDCPVVQDQDADDGPRYQDGVSSVSNCQSSQWTFIWMATNPPSDIDGQAPVCRRPTFNWRDWAAFLLSFKTKTKTFDDDDDRRHGSVQGWMWIFMAGSNRHTLAGQDTFHGRRRFDPDPQADAADWDDWDYDLQDRGKIKTKGAPQNRDPVRQDVLGMWMWMFHSVVQPPPDRYGDDTDGQDTHNARWPDWFAAYPQWIWTWHADDLLQWIWIWIAGNVRPPLTHTWTLFIDRPLPQQQDPADFAWFAASSRGIHGQWADDDDDPDQWDFQVRSRPDDPPPDDPPFPSDDTDDTDAQSDAPQTKTWGWGQNFDPLGTWIFIWIARRRRRIIGTQDIRPAPFKDKGWDHWSLCRNHDHHHLQSTKTWMWMFFQQGATFIWIQHADHPNHHGDTHGNHDDDDSCPPCGRFPKDWDWWAFPVGQIKIWIKGAAPPDDCVPPFAFQEEEEEDEDEDQDSVSLNGHHHGPGDYDSDNSPDPCSCSSVGYMYTGYIRQYQYAHSSVPGGSVVCVVVSNVRSVVGSLVRCVVVRHHDSVRYHYHYDD

Radius of gyration: 27.64 Å; chains: 1; bounding box: 85×72×73 Å

InterPro domains:
  IPR029058 Alpha/Beta hydrolase fold [G3DSA:3.40.50.1820] (584-728)
  IPR029058 Alpha/Beta hydrolase fold [SSF53474] (598-728)

Organism: NCBI:txid81844